Protein 6QZL (pdb70)

GO terms:
  GO:0042802 identical protein binding (F, IPI)
  GO:0005515 protein binding (F, IPI)
  GO:0003723 RNA binding (F, HDA)

Sequence (490 aa):
SRRSGYITIGYRGSYTIRRVARITVCGKTSLAKEVFGDTLNESRDPDRPPERYTSRYYLKFNFLEQAFDKLSESGFHMVACSSTGTCAFKIWTSYTEYVFCRESRRSGYITIGYRGSYRRVARITVCGKTSLAKEVFGDTLNESRDPDRPPERYTSRYYLKFNFLEQAFDKLSESGFHMVACSSTGTKIWTSYTEYVFCRERRSGYITIGYRGSYKFRRVARITVCGKTSLAKEVFGDTLNESRDPDRPPERYTSRYYLKFNFLEQAFDKLSESGFHMVACSSTGTCAIWTSYTEYVFCRESRRSGYITIGYRGSKFRRVARITVCGKTSLAKEVFGDTLNESRDPDRPPERYTSRYYLKFNFLEQAFDKLSESGFHMVACSSTGTTSYTEYVFCRESRRSGYITIGYRGSRRVARITVCGKTSLAKEVFGDTLNESRDPPERYTSRYYLKFNFLEQAFDKLSESGFHMVACSSTGTCATSYTEYVFCRE

InterPro domains:
  IPR000210 BTB/POZ domain [SM00225] (34-137)
  IPR003131 Potassium channel tetramerisation-type BTB domain [PF02214] (36-125)
  IPR011333 SKP1/BTB/POZ domain superfamily [G3DSA:3.30.710.10] (31-134)
  IPR011333 SKP1/BTB/POZ domain superfamily [SSF54695] (34-128)
  IPR049905 Potassium channel tetramerization domain-containing protein 12, H1 domain [cd22217] (206-325)
  IPR057093 KCTD8/12/16, H1 domain [PF23110] (208-324)

B-factor: mean 60.88, std 21.3, range [28.16, 143.9]

Organism: Homo sapiens (NCBI:txid9606)

Foldseek 3Di:
DVPWDKKKWKFKCKDDCHDGDWIWIWFQQLVVCVQQPVQKDCPVPPDDDRRDIDRGIIGNDTDPVVSVVSCVVVQKDFDDKDKDWACVVPMIMMMIMTMIIHD/DVPKWKKKWKAKVKPVPGDWIWIWFQQLVVCVQQPPQKDCPVPPDDDRRDIDRGITGNDGDPVVSVVSCVVVQKDFDDKDKDWDVMTMIMIMTMIIHD/DDKWKKKWKDKFAAVDTDFDWIWIWIQQLVVCVQQPVQKDCPVPPPDDRGDIDRGITGNDGDPVVSVVSCVVVQKDFDDKDKDWDPDSTIIMMMTMIIHD/DVPWDKKKWKFQFPVPTFTDKIWIWFQQLVVCVLQPPQKDCPQPPPDDRRDIDRGMIGNDGDPVVSVVSCVVVQWDFDDKDWDDVSIMIMTMIIHD/DPDKWKKKWKAKPLVPGPWIWIWTQPVVVCVQQPPQKDQPDDPDDRIDRRIIGNDRDVVVSVVSCVVVQKDWDDKDKDDDPCIMMIMTMIIHD

Solvent-accessible surface area: 20365 Å² total; per-residue (Å²): 115,208,128,27,0,4,0,2,0,2,12,69,10,78,27,100,120,75,83,36,87,125,0,44,0,6,0,42,0,35,6,0,70,73,9,4,39,135,42,8,35,55,73,47,25,83,139,23,89,81,119,36,30,1,23,126,0,29,7,135,21,77,58,2,0,48,0,0,7,54,0,24,137,26,32,1,87,13,48,9,17,12,19,29,34,59,78,54,137,81,48,4,60,7,76,10,3,3,0,0,5,32,112,96,249,46,26,1,1,0,2,0,1,7,137,4,48,69,66,58,28,73,89,0,6,0,4,0,57,0,39,9,0,67,97,4,0,41,126,33,8,32,48,75,34,13,79,138,60,64,87,72,136,24,0,10,105,0,32,7,130,24,70,68,0,1,36,0,0,6,59,0,26,130,29,32,1,94,13,54,10,18,11,20,14,28,64,162,83,31,58,6,17,5,4,0,0,0,8,31,89,180,173,32,1,1,0,2,0,2,8,85,1,40,80,79,63,16,28,108,29,81,0,3,0,4,0,28,0,34,7,0,73,93,12,4,43,120,27,8,31,50,63,120,12,75,137,59,66,87,98,131,22,0,19,103,0,27,6,134,27,61,61,0,0,40,0,0,9,47,0,15,138,20,12,0,85,14,51,8,16,13,19,39,44,54,79,122,116,30,57,2,32,7,8,3,0,0,4,3,117,100,120,53,23,1,3,0,2,0,1,20,132,6,122,45,90,29,69,21,84,122,0,36,0,4,0,54,0,36,6,0,67,96,10,2,40,121,30,7,28,61,81,42,11,70,145,94,65,69,121,18,22,1,24,134,2,43,7,132,26,81,61,0,1,51,0,0,9,48,0,16,137,28,31,0,77,13,48,9,16,10,20,12,28,63,61,14,20,3,6,0,0,0,3,34,106,107,74,159,28,1,3,0,2,0,2,12,54,9,135,82,74,20,81,46,0,38,0,3,0,52,12,72,8,0,83,93,6,4,41,120,36,11,38,71,87,55,194,170,105,60,157,10,14,27,169,11,76,5,123,27,70,78,1,1,46,0,1,6,59,0,30,128,20,18,2,84,12,47,10,16,14,19,9,27,45,73,148,90,23,28,8,8,0,0,0,2,1,121

Radius of gyration: 22.22 Å; Cα contacts (8 Å, |Δi|>4): 1277; chains: 5; bounding box: 64×68×49 Å

Structure (mmCIF, N/CA/C/O backbone):
data_6QZL
#
_entry.id   6QZL
#
_cell.length_a   88.320
_cell.length_b   91.360
_cell.length_c   152.260
_cell.angle_alpha   90.00
_cell.angle_beta   90.00
_cell.angle_gamma   90.00
#
_symmetry.space_group_name_H-M   'C 2 2 21'
#
loop_
_entity.id
_entity.type
_entity.pdbx_description
1 polymer 'BTB/POZ domain-containing protein KCTD12'
2 water water
#
loop_
_atom_site.group_PDB
_atom_site.id
_atom_site.type_symbol
_atom_site.label_atom_id
_atom_site.label_alt_id
_atom_site.label_comp_id
_atom_site.label_asym_id
_atom_site.label_entity_id
_atom_site.label_seq_id
_atom_site.pdbx_PDB_ins_code
_atom_site.Cartn_x
_atom_site.Cartn_y
_atom_site.Cartn_z
_atom_site.occupancy
_atom_site.B_iso_or_equiv
_atom_site.auth_seq_id
_atom_site.auth_comp_id
_atom_site.auth_asym_id
_atom_site.auth_atom_id
_atom_site.pdbx_PDB_model_num
ATOM 1 N N . SER A 1 5 ? 27.405 24.561 41.078 1.00 67.17 204 SER A N 1
ATOM 2 C CA . SER A 1 5 ? 27.515 25.923 41.581 1.00 69.29 204 SER A CA 1
ATOM 3 C C . SER A 1 5 ? 26.225 26.389 42.270 1.00 66.41 204 SER A C 1
ATOM 4 O O . SER A 1 5 ? 26.282 27.183 43.212 1.00 61.83 204 SER A O 1
ATOM 7 N N . ARG A 1 6 ? 25.065 25.901 41.812 1.00 60.28 205 ARG A N 1
ATOM 8 C CA . ARG A 1 6 ? 23.820 26.231 42.505 1.00 70.10 205 ARG A CA 1
ATOM 9 C C . ARG A 1 6 ? 23.787 25.631 43.906 1.00 78.74 205 ARG A C 1
ATOM 10 O O . ARG A 1 6 ? 23.163 26.198 44.811 1.00 76.82 205 ARG A O 1
ATOM 18 N N . ARG A 1 7 ? 24.445 24.491 44.104 1.00 62.71 206 ARG A N 1
ATOM 19 C CA . ARG A 1 7 ? 24.540 23.895 45.429 1.00 54.67 206 ARG A CA 1
ATOM 20 C C . ARG A 1 7 ? 26.006 23.827 45.843 1.00 49.78 206 ARG A C 1
ATOM 21 O O . ARG A 1 7 ? 26.504 22.786 46.282 1.00 48.71 206 ARG A O 1
ATOM 29 N N . SER A 1 8 ? 26.714 24.934 45.655 1.00 46.41 207 SER A N 1
ATOM 30 C CA . SER A 1 8 ? 28.071 25.081 46.144 1.00 45.66 207 SER A CA 1
ATOM 31 C C . SER A 1 8 ? 28.074 25.370 47.645 1.00 43.26 207 SER A C 1
ATOM 32 O O . SER A 1 8 ? 27.077 25.813 48.220 1.00 48.58 207 SER A O 1
ATOM 35 N N . GLY A 1 9 ? 29.215 25.129 48.276 1.00 43.23 208 GLY A N 1
ATOM 36 C CA . GLY A 1 9 ? 29.399 25.509 49.662 1.00 40.73 208 GLY A CA 1
ATOM 37 C C . GLY A 1 9 ? 30.425 24.633 50.358 1.00 39.21 208 GLY A C 1
ATOM 38 O O . GLY A 1 9 ? 31.042 23.756 49.751 1.00 40.79 208 GLY A O 1
ATOM 39 N N . TYR A 1 10 ? 30.541 24.857 51.671 1.00 41.31 209 TYR A N 1
ATOM 40 C CA . TYR A 1 10 ? 31.579 24.273 52.519 1.00 40.70 209 TYR A CA 1
ATOM 41 C C . TYR A 1 10 ? 31.024 23.260 53.517 1.00 41.53 209 TYR A C 1
ATOM 42 O O . TYR A 1 10 ? 29.968 23.471 54.121 1.00 42.46 209 TYR A O 1
ATOM 51 N N . ILE A 1 11 ? 31.758 22.165 53.688 1.00 40.57 210 ILE A N 1
ATOM 52 C CA . ILE A 1 11 ? 31.531 21.199 54.750 1.00 45.80 210 ILE A CA 1
ATOM 53 C C . ILE A 1 11 ? 32.862 20.977 55.451 1.00 40.49 210 ILE A C 1
ATOM 54 O O . ILE A 1 11 ? 33.885 20.749 54.796 1.00 42.83 210 ILE A O 1
ATOM 59 N N . THR A 1 12 ? 32.846 21.052 56.772 1.00 41.76 211 THR A N 1
ATOM 60 C CA . THR A 1 12 ? 34.024 20.841 57.597 1.00 41.88 211 THR A CA 1
ATOM 61 C C . THR A 1 12 ? 33.851 19.582 58.426 1.00 41.64 211 THR A C 1
ATOM 62 O O . THR A 1 12 ? 32.846 19.429 59.129 1.00 48.50 211 THR A O 1
ATOM 66 N N . ILE A 1 13 ? 34.850 18.713 58.361 1.00 38.63 212 ILE A N 1
ATOM 67 C CA . ILE A 1 13 ? 34.881 17.448 59.080 1.00 42.85 212 ILE A CA 1
ATOM 68 C C . ILE A 1 13 ? 35.833 17.603 60.257 1.00 57.39 212 ILE A C 1
ATOM 69 O O . ILE A 1 13 ? 36.975 18.050 60.082 1.00 45.18 212 ILE A O 1
ATOM 74 N N . GLY A 1 14 ? 35.368 17.243 61.453 1.00 49.57 213 GLY A N 1
ATOM 75 C CA . GLY A 1 14 ? 36.158 17.377 62.664 1.00 51.39 213 GLY A CA 1
ATOM 76 C C . GLY A 1 14 ? 36.408 16.033 63.319 1.00 59.65 213 GLY A C 1
ATOM 77 O O . GLY A 1 14 ? 35.615 15.096 63.180 1.00 56.23 213 GLY A O 1
ATOM 78 N N . TYR A 1 15 ? 37.503 15.957 64.071 1.00 52.75 214 TYR A N 1
ATOM 79 C CA . TYR A 1 15 ? 37.982 14.680 64.594 1.00 58.80 214 TYR A CA 1
ATOM 80 C C . TYR A 1 15 ? 38.816 14.939 65.838 1.00 65.45 214 TYR A C 1
ATOM 81 O O . TYR A 1 15 ? 39.824 15.649 65.761 1.00 55.38 214 TYR A O 1
ATOM 90 N N . ARG A 1 16 ? 38.418 14.356 66.970 1.00 73.12 215 ARG A N 1
ATOM 91 C CA . ARG A 1 16 ? 39.145 14.498 68.230 1.00 70.09 215 ARG A CA 1
ATOM 92 C C . ARG A 1 16 ? 39.992 13.255 68.464 1.00 70.82 215 ARG A C 1
ATOM 93 O O . ARG A 1 16 ? 39.456 12.148 68.576 1.00 91.07 215 ARG A O 1
ATOM 95 N N . GLY A 1 17 ? 41.314 13.441 68.545 1.00 73.74 216 GLY A N 1
ATOM 96 C CA . GLY A 1 17 ? 42.245 12.344 68.680 1.00 75.94 216 GLY A CA 1
ATOM 97 C C . GLY A 1 17 ? 43.145 12.509 69.897 1.00 79.04 216 GLY A C 1
ATOM 98 O O . GLY A 1 17 ? 43.197 13.571 70.529 1.00 74.83 216 GLY A O 1
ATOM 99 N N . SER A 1 18 ? 43.863 11.433 70.216 1.00 84.56 217 SER A N 1
ATOM 100 C CA . SER A 1 18 ? 44.700 11.404 71.408 1.00 94.01 217 SER A CA 1
ATOM 101 C C . SER A 1 18 ? 45.912 10.521 71.158 1.00 87.20 217 SER A C 1
ATOM 102 O O . SER A 1 18 ? 45.806 9.478 70.508 1.00 84.89 217 SER A O 1
ATOM 105 N N . TYR A 1 19 ? 47.059 10.948 71.683 1.00 96.87 218 TYR A N 1
ATOM 106 C CA . TYR A 1 19 ? 48.325 10.254 71.491 1.00 104.63 218 TYR A CA 1
ATOM 107 C C . TYR A 1 19 ? 49.057 10.169 72.821 1.00 103.75 218 TYR A C 1
ATOM 108 O O . TYR A 1 19 ? 48.987 11.085 73.644 1.00 105.59 218 TYR A O 1
ATOM 117 N N . THR A 1 20 ? 49.774 9.065 73.017 1.00 117.75 219 THR A N 1
ATOM 118 C CA . THR A 1 20 ? 50.462 8.784 74.270 1.00 121.31 219 THR A CA 1
ATOM 119 C C . THR A 1 20 ? 51.958 8.654 74.024 1.00 114.43 219 THR A C 1
ATOM 120 O O . THR A 1 20 ? 52.385 7.939 73.111 1.00 114.36 219 THR A O 1
ATOM 124 N N . ILE A 1 21 ? 52.748 9.345 74.840 1.00 115.12 220 ILE A N 1
ATOM 125 C CA . ILE A 1 21 ? 54.198 9.250 74.762 1.00 113.89 220 ILE A CA 1
ATOM 126 C C . ILE A 1 21 ? 54.646 7.913 75.337 1.00 101.83 220 ILE A C 1
ATOM 127 O O . ILE A 1 21 ? 53.956 7.327 76.172 1.00 93.60 220 ILE A O 1
ATOM 132 N N . ARG A 1 32 ? 45.919 5.378 65.153 1.00 86.30 231 ARG A N 1
ATOM 133 C CA . ARG A 1 32 ? 44.775 6.280 65.231 1.00 80.89 231 ARG A CA 1
ATOM 134 C C . ARG A 1 32 ? 43.558 5.573 65.813 1.00 90.93 231 ARG A C 1
ATOM 135 O O . ARG A 1 32 ? 43.347 4.381 65.578 1.00 98.20 231 ARG A O 1
ATOM 143 N N . ARG A 1 33 ? 42.761 6.313 66.580 1.00 91.22 232 ARG A N 1
ATOM 144 C CA . ARG A 1 33 ? 41.516 5.807 67.137 1.00 94.09 232 ARG A CA 1
ATOM 145 C C . ARG A 1 33 ? 40.459 6.893 67.026 1.00 103.74 232 ARG A C 1
ATOM 146 O O . ARG A 1 33 ? 40.729 8.061 67.317 1.00 109.85 232 ARG A O 1
ATOM 148 N N . VAL A 1 34 ? 39.260 6.507 66.601 1.00 113.86 233 VAL A N 1
ATOM 149 C CA . VAL A 1 34 ? 38.189 7.451 66.308 1.00 108.06 233 VAL A CA 1
ATOM 150 C C . VAL A 1 34 ? 37.028 7.196 67.252 1.00 107.18 233 VAL A C 1
ATOM 151 O O . VAL A 1 34 ? 36.584 6.052 67.405 1.00 115.48 233 VAL A O 1
ATOM 153 N N . ALA A 1 35 ? 36.529 8.265 67.866 1.00 92.69 234 ALA A N 1
ATOM 154 C CA . ALA A 1 35 ? 35.300 8.196 68.640 1.00 100.63 234 ALA A CA 1
ATOM 155 C C . ALA A 1 35 ? 34.119 8.858 67.952 1.00 91.69 234 ALA A C 1
ATOM 156 O O . ALA A 1 35 ? 32.994 8.371 68.092 1.00 90.87 234 ALA A O 1
ATOM 158 N N . ARG A 1 36 ? 34.342 9.941 67.204 1.00 70.38 235 ARG A N 1
ATOM 159 C CA . ARG A 1 36 ? 33.232 10.682 66.616 1.00 68.44 235 ARG A CA 1
ATOM 160 C C . ARG A 1 36 ? 33.741 11.632 65.536 1.00 67.39 235 ARG A C 1
ATOM 161 O O . ARG A 1 36 ? 34.622 12.458 65.79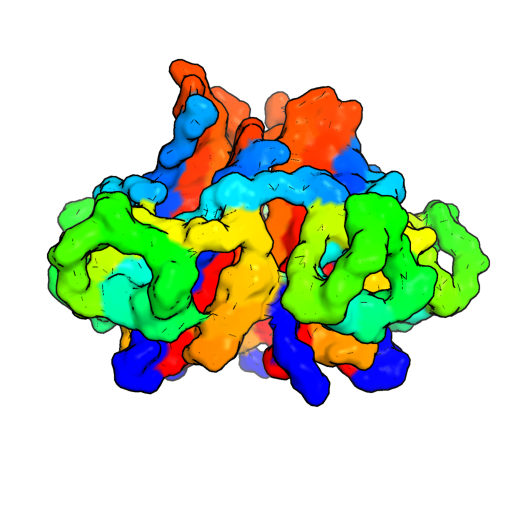6 1.00 62.20 235 ARG A O 1
ATOM 169 N N . ILE A 1 37 ? 33.168 11.522 64.338 1.00 55.93 236 ILE A N 1
ATOM 170 C CA . ILE A 1 37 ? 33.443 12.430 63.226 1.00 47.99 236 ILE A CA 1
ATOM 171 C C . ILE A 1 37 ? 32.325 13.464 63.179 1.00 50.95 236 ILE A C 1
ATOM 172 O O . ILE A 1 37 ? 31.160 13.114 62.957 1.00 52.09 236 ILE A O 1
ATOM 177 N N . THR A 1 38 ? 32.659 14.736 63.383 1.00 47.63 237 THR A N 1
ATOM 178 C CA . THR A 1 38 ? 31.645 15.779 63.379 1.00 44.55 237 THR A CA 1
ATOM 179 C C . THR A 1 38 ? 31.544 16.430 62.003 1.00 48.16 237 THR A C 1
ATOM 180 O O . THR A 1 38 ? 32.509 16.463 61.232 1.00 49.81 237 THR A O 1
ATOM 184 N N . VAL A 1 39 ? 30.361 16.961 61.708 1.00 46.90 238 VAL A N 1
ATOM 185 C CA . VAL A 1 39 ? 30.061 17.569 60.417 1.00 50.10 238 VAL A CA 1
ATOM 186 C C . VAL A 1 39 ? 29.479 18.952 60.657 1.00 50.97 238 VAL A C 1
ATOM 187 O O . VAL A 1 39 ? 28.473 19.091 61.364 1.00 57.64 238 VAL A O 1
ATOM 191 N N . CYS A 1 40 ? 30.089 19.969 60.053 1.00 45.49 239 CYS A N 1
ATOM 192 C CA . CYS A 1 40 ? 29.605 21.340 60.155 1.00 47.89 239 CYS A CA 1
ATOM 193 C C . CYS A 1 40 ? 29.383 21.915 58.766 1.00 51.46 239 CYS A C 1
ATOM 194 O O . CYS A 1 40 ? 30.213 21.734 57.867 1.00 46.83 239 CYS A O 1
ATOM 197 N N . GLY A 1 41 ? 28.280 22.625 58.608 1.00 41.91 240 GLY A N 1
ATOM 198 C CA . GLY A 1 41 ? 27.954 23.269 57.352 1.00 45.05 240 GLY A CA 1
ATOM 199 C C . GLY A 1 41 ? 26.453 23.417 57.209 1.00 46.60 240 GLY A C 1
ATOM 200 O O . GLY A 1 41 ? 25.693 23.150 58.135 1.00 51.74 240 GLY A O 1
ATOM 201 N N . LYS A 1 42 ? 26.039 23.845 56.022 1.00 41.21 241 LYS A N 1
ATOM 202 C CA . LYS A 1 42 ? 24.615 23.970 55.752 1.00 56.87 241 LYS A CA 1
ATOM 203 C C . LYS A 1 42 ? 23.975 22.585 55.795 1.00 53.50 241 LYS A C 1
ATOM 204 O O . LYS A 1 42 ? 24.503 21.624 55.224 1.00 38.78 241 LYS A O 1
ATOM 210 N N . THR A 1 43 ? 22.845 22.480 56.500 1.00 44.85 242 THR A N 1
ATOM 211 C CA . THR A 1 43 ? 22.263 21.165 56.767 1.00 44.76 242 THR A CA 1
ATOM 212 C C . THR A 1 43 ? 21.849 20.451 55.483 1.00 42.27 242 THR A C 1
ATOM 213 O O . THR A 1 43 ? 22.047 19.238 55.354 1.00 45.56 242 THR A O 1
ATOM 217 N N . SER A 1 44 ? 21.283 21.180 54.517 1.00 49.18 243 SER A N 1
ATOM 218 C CA . SER A 1 44 ? 20.889 20.532 53.266 1.00 52.98 243 SER A CA 1
ATOM 219 C C . SER A 1 44 ? 22.088 19.926 52.541 1.00 55.30 243 SER A C 1
ATOM 220 O O . SER A 1 44 ? 21.968 18.869 51.907 1.00 42.00 243 SER A O 1
ATOM 223 N N . LEU A 1 45 ? 23.252 20.586 52.609 1.00 47.97 244 LEU A N 1
ATOM 224 C CA . LEU A 1 45 ? 24.433 20.048 51.942 1.00 42.23 244 LEU A CA 1
ATOM 225 C C . LEU A 1 45 ? 24.947 18.805 52.649 1.00 34.48 244 LEU A C 1
ATOM 226 O O . LEU A 1 45 ? 25.321 17.825 51.999 1.00 44.48 244 LEU A O 1
ATOM 231 N N . ALA A 1 46 ? 25.018 18.848 53.981 1.00 40.27 245 ALA A N 1
ATOM 232 C CA . ALA A 1 46 ? 25.486 17.691 54.727 1.00 42.09 245 ALA A CA 1
ATOM 233 C C . ALA A 1 46 ? 24.571 16.496 54.493 1.00 46.91 245 ALA A C 1
ATOM 234 O O . ALA A 1 46 ? 25.042 15.362 54.349 1.00 42.93 245 ALA A O 1
ATOM 236 N N . LYS A 1 47 ? 23.261 16.741 54.414 1.00 48.35 246 LYS A N 1
ATOM 237 C CA . LYS A 1 47 ? 22.319 15.657 54.144 1.00 51.13 246 LYS A CA 1
ATOM 238 C C . LYS A 1 47 ? 22.515 15.092 52.743 1.00 40.30 246 LYS A C 1
ATOM 239 O O . LYS A 1 47 ? 22.508 13.871 52.559 1.00 45.75 246 LYS A O 1
ATOM 245 N N . GLU A 1 48 ? 22.699 15.959 51.742 1.00 46.22 247 GLU A N 1
ATOM 246 C CA . GLU A 1 48 ? 22.965 15.464 50.393 1.00 47.99 247 GLU A CA 1
ATOM 247 C C . GLU A 1 48 ? 24.190 14.568 50.376 1.00 49.23 247 GLU A C 1
ATOM 248 O O . GLU A 1 48 ? 24.175 13.497 49.768 1.00 45.82 247 GLU A O 1
ATOM 254 N N . VAL A 1 49 ? 25.260 14.977 51.053 1.00 47.04 248 VAL A N 1
ATOM 255 C CA . VAL A 1 49 ? 26.511 14.232 50.974 1.00 37.37 248 VAL A CA 1
ATOM 256 C C . VAL A 1 49 ? 26.407 12.905 51.716 1.00 38.19 248 VAL A C 1
ATOM 257 O O . VAL A 1 49 ? 26.795 11.856 51.195 1.00 42.98 248 VAL A O 1
ATOM 261 N N . PHE A 1 50 ? 25.927 12.942 52.959 1.00 39.92 249 PHE A N 1
ATOM 262 C CA . PHE A 1 50 ? 26.020 11.798 53.854 1.00 45.23 249 PHE A CA 1
ATOM 263 C C . PHE A 1 50 ? 24.715 11.017 54.020 1.00 46.27 249 PHE A C 1
ATOM 264 O O . PHE A 1 50 ? 24.764 9.884 54.510 1.00 49.00 249 PHE A O 1
ATOM 272 N N . GLY A 1 51 ? 23.566 11.595 53.659 1.00 49.96 250 GLY A N 1
ATOM 273 C CA . GLY A 1 51 ? 22.301 10.859 53.689 1.00 44.36 250 GLY A CA 1
ATOM 274 C C . GLY A 1 51 ? 21.983 10.302 55.066 1.00 50.75 250 GLY A C 1
ATOM 275 O O . GLY A 1 51 ? 22.042 11.005 56.076 1.00 46.32 250 GLY A O 1
ATOM 276 N N . ASP A 1 52 ? 21.654 9.010 55.114 1.00 44.63 251 ASP A N 1
ATOM 277 C CA . ASP A 1 52 ? 21.292 8.341 56.359 1.00 44.70 251 ASP A CA 1
ATOM 278 C C . ASP A 1 52 ? 22.489 7.962 57.224 1.00 46.86 251 ASP A C 1
ATOM 279 O O . ASP A 1 52 ? 22.285 7.488 58.348 1.00 46.38 251 ASP A O 1
ATOM 284 N N . THR A 1 53 ? 23.730 8.150 56.756 1.00 50.03 252 THR A N 1
ATOM 285 C CA . THR A 1 53 ? 24.835 8.028 57.705 1.00 44.37 252 THR A CA 1
ATOM 286 C C . THR A 1 53 ? 24.934 9.236 58.625 1.00 38.78 252 THR A C 1
ATOM 287 O O . THR A 1 53 ? 25.662 9.184 59.617 1.00 48.08 252 THR A O 1
ATOM 291 N N . LEU A 1 54 ? 24.209 10.303 58.329 1.00 41.47 253 LEU A N 1
ATOM 292 C CA . LEU A 1 54 ? 24.222 11.479 59.181 1.00 50.83 253 LEU A CA 1
ATOM 293 C C . LEU A 1 54 ? 23.436 11.191 60.452 1.00 60.34 253 LEU A C 1
ATOM 294 O O . LEU A 1 54 ? 22.317 10.679 60.396 1.00 57.86 253 LEU A O 1
ATOM 299 N N . ASN A 1 55 ? 24.027 11.498 61.597 1.00 59.44 254 ASN A N 1
ATOM 300 C CA . ASN A 1 55 ? 23.352 11.401 62.886 1.00 58.67 254 ASN A CA 1
ATOM 301 C C . ASN A 1 55 ? 23.030 12.819 63.329 1.00 68.72 254 ASN A C 1
ATOM 302 O O . ASN A 1 55 ? 23.934 13.578 63.694 1.00 61.43 254 ASN A O 1
ATOM 307 N N . GLU A 1 56 ? 21.748 13.178 63.273 1.00 70.50 255 GLU A N 1
ATOM 308 C CA . GLU A 1 56 ? 21.285 14.516 63.608 1.00 70.76 255 GLU A CA 1
ATOM 309 C C . GLU A 1 56 ? 20.760 14.609 65.037 1.00 83.61 255 GLU A C 1
ATOM 310 O O . GLU A 1 56 ? 20.038 15.559 65.360 1.00 84.85 255 GLU A O 1
ATOM 316 N N . SER A 1 57 ? 21.117 13.654 65.901 1.00 69.84 256 SER A N 1
ATOM 317 C CA . SER A 1 57 ? 20.502 13.592 67.226 1.00 87.12 256 SER A CA 1
ATOM 318 C C . SER A 1 57 ? 20.924 14.769 68.098 1.00 92.45 256 SER A C 1
ATOM 319 O O . SER A 1 57 ? 20.106 15.314 68.848 1.00 85.93 256 SER A O 1
ATOM 322 N N . ARG A 1 58 ? 22.194 15.177 68.019 1.00 86.10 257 ARG A N 1
ATOM 323 C CA . ARG A 1 58 ? 22.635 16.330 68.795 1.00 79.32 257 ARG A CA 1
ATOM 324 C C . ARG A 1 58 ? 22.053 17.644 68.281 1.00 78.50 257 ARG A C 1
ATOM 325 O O . ARG A 1 58 ? 22.184 18.662 68.966 1.00 83.83 257 ARG A O 1
ATOM 327 N N . ASP A 1 59 ? 21.407 17.648 67.108 1.00 81.80 258 ASP A N 1
ATOM 328 C CA . ASP A 1 59 ? 20.813 18.850 66.528 1.00 87.70 258 ASP A CA 1
ATOM 329 C C . ASP A 1 59 ? 19.677 18.458 65.587 1.00 92.09 258 ASP A C 1
ATOM 330 O O . ASP A 1 59 ? 19.876 18.389 64.367 1.00 94.68 258 ASP A O 1
ATOM 335 N N . PRO A 1 60 ? 18.483 18.183 66.107 1.00 94.37 259 PRO A N 1
ATOM 336 C CA . PRO A 1 60 ? 17.418 17.615 65.276 1.00 97.85 259 PRO A CA 1
ATOM 337 C C . PRO A 1 60 ? 16.501 18.651 64.644 1.00 92.64 259 PRO A C 1
ATOM 338 O O . PRO A 1 60 ? 16.313 19.760 65.148 1.00 91.53 259 PRO A O 1
ATOM 342 N N . ASP A 1 61 ? 15.930 18.254 63.502 1.00 80.24 260 ASP A N 1
ATOM 343 C CA . ASP A 1 61 ? 14.810 18.956 62.869 1.00 95.76 260 ASP A CA 1
ATOM 344 C C . ASP A 1 61 ? 15.170 20.396 62.500 1.00 96.15 260 ASP A C 1
ATOM 345 O O . ASP A 1 61 ? 14.473 21.349 62.855 1.00 97.83 260 ASP A O 1
ATOM 350 N N . ARG A 1 62 ? 16.270 20.550 61.763 1.00 98.87 261 ARG A N 1
ATOM 351 C CA . ARG A 1 62 ? 16.613 21.889 61.310 1.00 88.15 261 ARG A CA 1
ATOM 352 C C . ARG A 1 62 ? 16.117 22.114 59.886 1.00 78.37 261 ARG A C 1
ATOM 353 O O . ARG A 1 62 ? 16.023 21.170 59.097 1.00 81.51 261 ARG A O 1
ATOM 355 N N . PRO A 1 63 ? 15.770 23.349 59.535 1.00 83.34 262 PRO A N 1
ATOM 356 C CA . PRO A 1 63 ? 15.382 23.649 58.152 1.00 85.36 262 PRO A CA 1
ATOM 357 C C . PRO A 1 63 ? 16.570 23.500 57.220 1.00 82.17 262 PRO A C 1
ATOM 358 O O . PRO A 1 63 ? 17.724 23.638 57.653 1.00 82.26 262 PRO A O 1
ATOM 362 N N . PRO A 1 64 ? 16.331 23.228 55.932 1.00 88.54 263 PRO A N 1
ATOM 363 C CA . PRO A 1 64 ? 17.460 22.901 55.038 1.00 79.08 263 PRO A CA 1
ATOM 364 C C . PRO A 1 64 ? 18.466 24.029 54.870 1.00 77.39 263 PRO A C 1
ATOM 365 O O . PRO A 1 64 ? 19.668 23.760 54.731 1.00 69.45 263 PRO A O 1
ATOM 369 N N . GLU A 1 65 ? 18.019 25.285 54.871 1.00 75.72 264 GLU A N 1
ATOM 370 C CA . GLU A 1 65 ? 18.914 26.412 54.630 1.00 80.75 264 GLU A CA 1
ATOM 371 C C . GLU A 1 65 ? 19.547 26.952 55.908 1.00 72.20 264 GLU A C 1
ATOM 372 O O . GLU A 1 65 ? 20.199 28.003 55.875 1.00 73.33 264 GLU A O 1
ATOM 378 N N . ARG A 1 66 ? 19.377 26.257 57.022 1.00 72.66 265 ARG A N 1
ATOM 379 C CA . ARG A 1 66 ? 20.082 26.576 58.247 1.00 61.83 265 ARG A CA 1
ATOM 380 C C . ARG A 1 66 ? 21.415 25.835 58.277 1.00 55.53 265 ARG A C 1
ATOM 381 O O . ARG A 1 66 ? 21.627 24.863 57.550 1.00 58.40 265 ARG A O 1
ATOM 383 N N . TYR A 1 67 ? 22.311 26.303 59.139 1.00 53.20 266 TYR A N 1
ATOM 384 C CA . TYR A 1 67 ? 23.623 25.705 59.332 1.00 54.40 266 TYR A CA 1
ATOM 385 C C . TYR A 1 67 ? 23.667 24.942 60.645 1.00 54.57 266 TYR A C 1
ATOM 386 O O . TYR A 1 67 ? 22.907 25.217 61.575 1.00 54.96 266 TYR A O 1
ATOM 395 N N . THR A 1 68 ? 24.582 23.983 60.723 1.00 57.98 267 THR A N 1
ATOM 396 C CA . THR A 1 68 ? 24.794 23.236 61.950 1.00 49.30 267 THR A CA 1
ATOM 397 C C . THR A 1 68 ? 26.286 23.079 62.202 1.00 53.08 267 THR A C 1
ATOM 398 O O . THR A 1 68 ? 27.098 23.066 61.275 1.00 48.89 267 THR A O 1
ATOM 402 N N . SER A 1 69 ? 26.639 22.950 63.474 1.00 54.26 268 SER A N 1
ATOM 403 C CA . SER A 1 69 ? 27.984 22.549 63.865 1.00 59.93 268 SER A CA 1
ATOM 404 C C . SER A 1 69 ? 27.962 21.303 64.732 1.00 55.81 268 SER A C 1
ATOM 405 O O . SER A 1 69 ? 28.950 21.011 65.407 1.00 52.79 268 SER A O 1
ATOM 408 N N . ARG A 1 70 ? 26.853 20.557 64.734 1.00 59.47 269 ARG A N 1
ATOM 409 C CA . ARG A 1 70 ? 26.695 19.474 65.697 1.00 54.68 269 ARG A CA 1
ATOM 410 C C . ARG A 1 70 ? 26.169 18.177 65.088 1.00 69.43 269 ARG A C 1
ATOM 411 O O . ARG A 1 70 ? 25.771 17.275 65.836 1.00 63.03 269 ARG A O 1
ATOM 419 N N . TYR A 1 71 ? 26.158 18.052 63.763 1.00 54.78 270 TYR A N 1
ATOM 420 C CA . TYR A 1 71 ? 25.950 16.748 63.159 1.00 53.31 270 TYR A CA 1
ATOM 421 C C . TYR A 1 71 ? 27.182 15.876 63.363 1.00 54.74 270 TYR A C 1
ATOM 422 O O . TYR A 1 71 ? 28.297 16.369 63.560 1.00 54.33 270 TYR A O 1
ATOM 431 N N . TYR A 1 72 ? 26.974 14.561 63.299 1.00 50.40 271 TYR A N 1
ATOM 432 C CA . TYR A 1 72 ? 28.083 13.623 63.310 1.00 50.63 271 TYR A CA 1
ATOM 433 C C . TYR A 1 72 ? 27.666 12.365 62.551 1.00 52.23 271 TYR A C 1
ATOM 434 O O . TYR A 1 72 ? 26.499 12.188 62.188 1.00 53.91 271 TYR A O 1
ATOM 443 N N . LEU A 1 73 ? 28.640 11.501 62.288 1.00 43.25 272 LEU A N 1
ATOM 444 C CA . LEU A 1 73 ? 28.485 10.412 61.334 1.00 52.86 272 LEU A CA 1
ATOM 445 C C . LEU A 1 73 ? 28.366 9.065 62.043 1.00 61.38 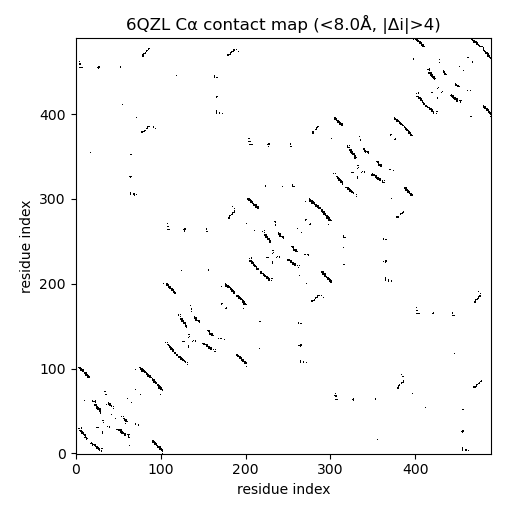272 LEU A C 1
ATOM 446 O O . LEU A 1 73 ? 28.960 8.848 63.102 1.00 60.39 272 LEU A O 1
ATOM 451 N N . LYS A 1 74 ? 27.600 8.153 61.437 1.00 59.54 273 LYS A N 1
ATOM 452 C CA . LYS A 1 74 ? 27.374 6.834 62.021 1.00 63.91 273 LYS A CA 1
ATOM 453 C C . LYS A 1 74 ? 28.493 5.841 61.730 1.00 71.71 273 LYS A C 1
ATOM 454 O O . LYS A 1 74 ? 28.331 4.654 62.033 1.00 77.64 273 LYS A O 1
ATOM 460 N N . PHE A 1 75 ? 29.603 6.273 61.139 1.00 62.72 274 PHE A N 1
ATOM 461 C CA . PHE A 1 75 ? 30.777 5.425 60.986 1.00 65.48 274 PHE A CA 1
ATOM 462 C C . PHE A 1 75 ? 31.984 6.125 61.598 1.00 56.31 274 PHE A C 1
ATOM 463 O O . PHE A 1 75 ? 31.937 7.307 61.944 1.00 63.07 274 PHE A O 1
ATOM 471 N N . ASN A 1 76 ? 33.078 5.384 61.753 1.00 55.57 275 ASN A N 1
ATOM 472 C CA . ASN A 1 76 ? 34.204 5.886 62.530 1.00 70.79 275 ASN A CA 1
ATOM 473 C C . ASN A 1 76 ? 35.516 5.933 61.756 1.00 70.24 275 ASN A C 1
ATOM 474 O O . ASN A 1 76 ? 36.562 6.182 62.360 1.00 73.53 275 ASN A O 1
ATOM 479 N N . PHE A 1 77 ? 35.505 5.721 60.446 1.00 59.63 276 PHE A N 1
ATOM 480 C CA . PHE A 1 77 ? 36.719 5.839 59.647 1.00 52.22 276 PHE A CA 1
ATOM 481 C C . PHE A 1 77 ? 36.735 7.198 58.958 1.00 50.31 276 PHE A C 1
ATOM 482 O O . PHE A 1 77 ? 35.827 7.530 58.192 1.00 48.67 276 PHE A O 1
ATOM 490 N N . LEU A 1 78 ? 37.767 7.983 59.243 1.00 48.15 277 LEU A N 1
ATOM 491 C CA . LEU A 1 78 ? 37.867 9.321 58.675 1.00 52.97 277 LEU A CA 1
ATOM 492 C C . LEU A 1 78 ? 37.840 9.278 57.148 1.00 36.97 277 LEU A C 1
ATOM 493 O O . LEU A 1 78 ? 37.072 10.009 56.509 1.00 46.05 277 LEU A O 1
ATOM 498 N N . GLU A 1 79 ? 38.681 8.430 56.543 1.00 40.06 278 GLU A N 1
ATOM 499 C CA . GLU A 1 79 ? 38.731 8.359 55.086 1.00 38.71 278 GLU A CA 1
ATOM 500 C C . GLU A 1 79 ? 37.391 7.936 54.495 1.00 47.82 278 GLU A C 1
ATOM 501 O O . GLU A 1 79 ? 37.121 8.221 53.325 1.00 39.81 278 GLU A O 1
ATOM 507 N N . GLN A 1 80 ? 36.545 7.266 55.280 1.00 51.44 279 GLN A N 1
ATOM 508 C CA . GLN A 1 80 ? 35.217 6.918 54.797 1.00 47.14 279 GLN A CA 1
ATOM 509 C C . GLN A 1 80 ? 34.373 8.164 54.599 1.00 41.23 279 GLN A C 1
ATOM 510 O O . GLN A 1 80 ? 33.601 8.251 53.636 1.00 44.90 279 GLN A O 1
ATOM 516 N N . ALA A 1 81 ? 34.504 9.138 55.508 1.00 40.80 280 ALA A N 1
ATOM 517 C CA . ALA A 1 81 ? 33.844 10.425 55.323 1.00 45.00 280 ALA A CA 1
ATOM 518 C C . ALA A 1 81 ? 34.395 11.157 54.105 1.00 40.17 280 ALA A C 1
ATOM 519 O O . ALA A 1 81 ? 33.625 11.688 53.294 1.00 37.80 280 ALA A O 1
ATOM 521 N N . PHE A 1 82 ? 35.727 11.201 53.965 1.00 41.33 281 PHE A N 1
ATOM 522 C CA . PHE A 1 82 ? 36.339 11.900 52.833 1.00 41.27 281 PHE A CA 1
ATOM 523 C C . PHE A 1 82 ? 35.872 11.315 51.497 1.00 36.83 281 PHE A C 1
ATOM 524 O O . PHE A 1 82 ? 35.589 12.057 50.548 1.00 36.53 281 PHE A O 1
ATOM 532 N N . ASP A 1 83 ? 35.818 9.981 51.398 1.00 42.49 282 ASP A N 1
ATOM 533 C CA . ASP A 1 83 ? 35.389 9.328 50.161 1.00 41.23 282 ASP A CA 1
ATOM 534 C C . ASP A 1 83 ? 33.956 9.713 49.791 1.00 36.44 282 ASP A C 1
ATOM 535 O O . ASP A 1 83 ? 33.661 9.972 48.618 1.00 40.77 282 ASP A O 1
ATOM 540 N N . LYS A 1 84 ? 33.058 9.776 50.776 1.00 38.98 283 LYS A N 1
ATOM 541 C CA . LYS A 1 84 ? 31.695 10.221 50.483 1.00 43.38 283 LYS A CA 1
ATOM 542 C C . LYS A 1 84 ? 31.673 11.667 49.991 1.00 45.57 283 LYS A C 1
ATOM 543 O O . LYS A 1 84 ? 30.992 11.981 49.008 1.00 41.31 283 LYS A O 1
ATOM 549 N N . LEU A 1 85 ? 32.410 12.566 50.657 1.00 38.70 284 LEU A N 1
ATOM 550 C CA . LEU A 1 85 ? 32.504 13.940 50.159 1.00 38.47 284 LEU A CA 1
ATOM 551 C C . LEU A 1 85 ? 33.002 13.984 48.715 1.00 33.69 284 LEU A C 1
ATOM 552 O O . LEU A 1 85 ? 32.468 14.734 47.886 1.00 39.66 284 LEU A O 1
ATOM 557 N N . SER A 1 86 ? 33.990 13.159 48.383 1.00 36.10 285 SER A N 1
ATOM 558 C CA . SER A 1 86 ? 34.493 13.107 47.013 1.00 41.22 285 SER A CA 1
ATOM 559 C C . SER A 1 86 ? 33.416 12.644 46.033 1.00 45.76 285 SER A C 1
ATOM 560 O O . SER A 1 86 ? 33.336 13.139 44.903 1.00 37.00 285 SER A O 1
ATOM 563 N N . GLU A 1 87 ? 32.595 11.673 46.432 1.00 41.75 286 GLU A N 1
ATOM 564 C CA . GLU A 1 87 ? 31.558 11.189 45.525 1.00 44.05 286 GLU A CA 1
ATOM 565 C C . GLU A 1 87 ? 30.527 12.276 45.223 1.00 46.29 286 GLU A C 1
ATOM 566 O O . GLU A 1 87 ? 29.890 12.243 44.168 1.00 50.74 286 GLU A O 1
ATOM 572 N N . SER A 1 88 ? 30.361 13.253 46.122 1.00 39.81 287 SER A N 1
ATOM 573 C CA . SER A 1 88 ? 29.475 14.391 45.904 1.00 39.52 287 SER A CA 1
ATOM 574 C C . SER A 1 88 ? 30.178 15.612 45.304 1.00 35.54 287 SER A C 1
ATOM 575 O O . SER A 1 88 ? 29.575 16.688 45.243 1.00 37.74 287 SER A O 1
ATOM 578 N N . GLY A 1 89 ? 31.430 15.481 44.874 1.00 38.25 288 GLY A N 1
ATOM 579 C CA . GLY A 1 89 ? 32.120 16.593 44.242 1.00 40.00 288 GLY A CA 1
ATOM 580 C C . GLY A 1 89 ? 32.679 17.642 45.187 1.00 38.52 288 GLY A C 1
ATOM 581 O O . GLY A 1 89 ? 32.948 18.767 44.751 1.00 39.74 288 GLY A O 1
ATOM 582 N N . PHE A 1 90 ? 32.830 17.329 46.471 1.00 41.59 289 PHE A N 1
ATOM 583 C CA . PHE A 1 90 ? 33.523 18.210 47.410 1.00 42.34 289 PHE A CA 1
ATOM 584 C C . PHE A 1 90 ? 35.001 17.832 47.443 1.00 42.65 289 PHE A C 1
ATOM 585 O O . PHE A 1 90 ? 35.344 16.651 47.385 1.00 42.23 289 PHE A O 1
ATOM 593 N N . HIS A 1 91 ? 35.873 18.840 47.563 1.00 40.10 290 HIS A N 1
ATOM 594 C CA . HIS A 1 91 ? 37.313 18.630 47.658 1.00 38.77 290 HIS A CA 1
ATOM 595 C C . HIS A 1 91 ? 37.877 19.266 48.924 1.00 34.49 290 HIS A C 1
ATOM 596 O O . HIS A 1 91 ? 37.375 20.282 49.410 1.00 36.29 290 HIS A O 1
ATOM 603 N N . MET A 1 92 ? 38.955 18.678 49.428 1.00 36.45 291 MET A N 1
ATOM 604 C CA . MET A 1 92 ? 39.598 19.174 50.637 1.00 39.10 291 MET A CA 1
ATOM 605 C C . MET A 1 92 ? 40.447 20.385 50.272 1.00 35.84 291 MET A C 1
ATOM 606 O O . MET A 1 92 ? 41.334 20.300 49.421 1.00 39.44 291 MET A O 1
ATOM 611 N N . VAL A 1 93 ? 40.164 21.522 50.889 1.00 39.37 292 VAL A N 1
ATOM 612 C CA . VAL A 1 93 ? 40.898 22.740 50.571 1.00 43.87 292 VAL A CA 1
ATOM 613 C C . VAL A 1 93 ? 41.725 23.239 51.732 1.00 44.75 292 VAL A C 1
ATOM 614 O O . VAL A 1 93 ? 42.558 24.128 51.526 1.00 46.52 292 VAL A O 1
ATOM 618 N N . ALA A 1 94 ? 41.514 22.728 52.942 1.00 43.11 293 ALA A N 1
ATOM 619 C CA . ALA A 1 94 ? 42.321 23.186 54.064 1.00 43.15 293 ALA A CA 1
ATOM 620 C C . ALA A 1 94 ? 42.221 22.172 55.180 1.00 50.81 293 ALA A C 1
ATOM 621 O O . ALA A 1 94 ? 41.323 21.323 55.204 1.00 47.47 293 ALA A O 1
ATOM 623 N N . CYS A 1 95 ? 43.172 22.269 56.099 1.00 38.17 294 CYS A N 1
ATOM 624 C CA . CYS A 1 95 ? 43.257 21.356 57.222 1.00 40.51 294 CYS A CA 1
ATOM 625 C C . CYS A 1 95 ? 44.041 22.044 58.328 1.00 51.41 294 CYS A C 1
ATOM 626 O O . CYS A 1 95 ? 45.083 22.645 58.062 1.00 49.71 294 CYS A O 1
ATOM 629 N N . SER A 1 96 ? 43.559 21.940 59.560 1.00 56.98 295 SER A N 1
ATOM 630 C CA . SER A 1 96 ? 44.310 22.469 60.691 1.00 53.17 295 SER A CA 1
ATOM 631 C C . SER A 1 96 ? 44.119 21.566 61.900 1.00 63.83 295 SER A C 1
ATOM 632 O O . SER A 1 96 ? 43.147 20.807 61.995 1.00 57.78 295 SER A O 1
ATOM 635 N N . SER A 1 97 ? 45.076 21.658 62.824 1.00 52.62 296 SER A N 1
ATOM 636 C CA . SER A 1 97 ? 45.109 20.828 64.021 1.00 62.62 296 SER A CA 1
ATOM 637 C C . SER A 1 97 ? 45.663 21.657 65.170 1.00 68.64 296 SER A C 1
ATOM 638 O O . SER A 1 97 ? 46.538 22.501 64.964 1.00 59.26 296 SER A O 1
ATOM 641 N N . THR A 1 98 ? 45.146 21.420 66.373 1.00 77.39 297 THR A N 1
ATOM 642 C CA . THR A 1 98 ? 45.637 22.063 67.586 1.00 84.37 297 THR A CA 1
ATOM 643 C C . THR A 1 98 ? 45.912 21.009 68.647 1.00 81.18 297 THR A C 1
ATOM 644 O O . THR A 1 98 ? 45.100 20.104 68.856 1.00 89.59 297 THR A O 1
ATOM 648 N N . GLY A 1 99 ? 47.050 21.141 69.330 1.00 86.02 298 GLY A N 1
ATOM 649 C CA . GLY A 1 99 ? 47.478 20.165 70.306 1.00 95.20 298 GLY A CA 1
ATOM 650 C C . GLY A 1 99 ? 47.244 20.596 71.752 1.00 109.00 298 GLY A C 1
ATOM 651 O O . GLY A 1 99 ? 46.983 21.757 72.057 1.00 107.23 298 GLY A O 1
ATOM 652 N N . THR A 1 100 ? 47.350 19.612 72.645 1.00 112.57 299 THR A N 1
ATOM 653 C CA . THR A 1 100 ? 47.158 19.795 74.078 1.00 112.45 299 THR A CA 1
ATOM 654 C C . THR A 1 100 ? 47.997 18.755 74.806 1.00 120.06 299 THR A C 1
ATOM 655 O O . THR A 1 100 ? 48.092 17.611 74.357 1.00 114.20 299 THR A O 1
ATOM 659 N N . CYS A 1 101 ? 48.605 19.153 75.921 1.00 126.31 300 CYS A N 1
ATOM 660 C CA . CYS A 1 101 ? 49.400 18.252 76.744 1.00 126.98 300 CYS A CA 1
ATOM 661 C C . CYS A 1 101 ? 48.679 17.980 78.061 1.00 129.78 300 CYS A C 1
ATOM 662 O O . CYS A 1 101 ? 47.965 18.840 78.584 1.00 129.13 300 CYS A O 1
ATOM 665 N N . ALA A 1 102 ? 48.864 16.771 78.592 1.00 124.12 301 ALA A N 1
ATOM 666 C CA . ALA A 1 102 ? 48.174 16.371 79.811 1.00 121.50 301 ALA A CA 1
ATOM 667 C C . ALA A 1 102 ? 48.971 15.287 80.526 1.00 124.07 301 ALA A C 1
ATOM 668 O O . ALA A 1 102 ? 49.755 14.555 79.916 1.00 119.06 301 ALA A O 1
ATOM 670 N N . PHE A 1 103 ? 48.752 15.192 81.835 1.00 128.94 302 PHE A N 1
ATOM 671 C CA . PHE A 1 103 ? 49.437 14.210 82.671 1.00 115.28 302 PHE A CA 1
ATOM 672 C C . PHE A 1 103 ? 48.692 12.877 82.693 1.00 112.99 302 PHE A C 1
ATOM 673 O O . PHE A 1 103 ? 48.196 12.447 83.737 1.00 81.98 302 PHE A O 1
ATOM 675 N N . LYS A 1 113 ? 52.035 9.708 79.875 1.00 105.61 312 LYS A N 1
ATOM 676 C CA . LYS A 1 113 ? 51.309 10.949 79.624 1.00 115.34 312 LYS A CA 1
ATOM 677 C C . LYS A 1 113 ? 50.500 10.870 78.329 1.00 116.29 312 LYS A C 1
ATOM 678 O O . LYS A 1 113 ? 50.897 10.196 77.377 1.00 113.63 312 LYS A O 1
ATOM 680 N N . ILE A 1 114 ? 49.363 11.562 78.303 1.00 113.94 313 ILE A N 1
ATOM 681 C CA . ILE A 1 114 ? 48.466 11.582 77.155 1.00 110.15 313 ILE A CA 1
ATOM 682 C C . ILE A 1 114 ? 48.422 12.995 76.592 1.00 107.75 313 ILE A C 1
ATOM 683 O O . ILE A 1 114 ? 48.477 13.975 77.343 1.00 112.81 313 ILE A O 1
ATOM 685 N N . TRP A 1 115 ? 48.330 13.099 75.267 1.00 103.63 314 TRP A N 1
ATOM 686 C CA . TRP A 1 115 ? 48.185 14.388 74.604 1.00 104.11 314 TRP A CA 1
ATOM 687 C C . TRP A 1 115 ? 47.117 14.257 73.529 1.00 99.90 314 TRP A C 1
ATOM 688 O O . TRP A 1 115 ? 47.159 13.332 72.712 1.00 94.86 314 TRP A O 1
ATOM 699 N N . THR A 1 116 ? 46.155 15.175 73.547 1.00 90.59 315 THR A N 1
ATOM 700 C CA . THR A 1 1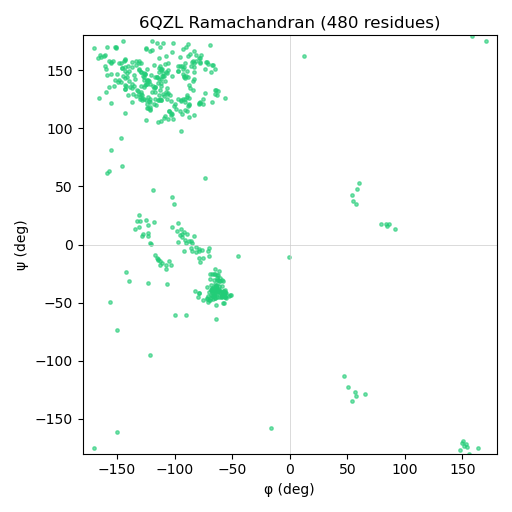16 ? 44.989 15.120 72.680 1.00 94.21 315 THR A CA 1
ATOM 701 C C . THR A 1 116 ? 45.009 16.270 71.682 1.00 92.63 315 THR A C 1
ATOM 702 O O . THR A 1 116 ? 45.691 17.281 71.876 1.00 91.41 315 THR A O 1
ATOM 706 N N . SER A 1 117 ? 44.241 16.104 70.605 1.00 73.09 316 SER A N 1
ATOM 707 C CA . SER A 1 117 ? 44.226 17.077 69.523 1.00 65.34 316 SER A CA 1
ATOM 708 C C . SER A 1 117 ? 42.910 16.996 68.768 1.00 63.42 316 SER A C 1
ATOM 709 O O . SER A 1 117 ? 42.313 15.924 68.629 1.00 65.44 316 SER A O 1
ATOM 712 N N . TYR A 1 118 ? 42.473 18.149 68.285 1.00 60.93 317 TYR A N 1
ATOM 713 C CA . TYR A 1 118 ? 41.288 18.281 67.452 1.00 63.62 317 TYR A CA 1
ATOM 714 C C . TYR A 1 118 ? 41.742 18.709 66.064 1.00 68.50 317 TYR A C 1
ATOM 715 O O . TYR A 1 118 ? 42.455 19.709 65.919 1.00 62.40 317 TYR A O 1
ATOM 724 N N . THR A 1 119 ? 41.353 17.942 65.052 1.00 60.02 318 THR A N 1
ATOM 725 C CA . THR A 1 119 ? 41.723 18.213 63.671 1.00 53.65 318 THR A CA 1
ATOM 726 C C . THR A 1 119 ? 40.462 18.484 62.864 1.00 50.80 318 THR A C 1
ATOM 727 O O . THR A 1 119 ? 39.456 17.786 63.021 1.00 51.22 318 THR A O 1
ATOM 731 N N . GLU A 1 120 ? 40.492 19.520 62.033 1.00 46.83 319 GLU A N 1
ATOM 732 C CA . GLU A 1 120 ? 39.379 19.776 61.137 1.00 51.00 319 GLU A CA 1
ATOM 733 C C . GLU A 1 120 ? 39.852 19.812 59.688 1.00 55.58 319 GLU A C 1
ATOM 734 O O . GLU A 1 120 ? 40.945 20.308 59.377 1.00 46.12 319 GLU A O 1
ATOM 740 N N . TYR A 1 121 ? 39.021 19.257 58.812 1.00 43.15 320 TYR A N 1
ATOM 741 C CA . TYR A 1 121 ? 39.305 19.153 57.386 1.00 44.04 320 TYR A CA 1
ATOM 742 C C . TYR A 1 121 ? 38.191 19.871 56.638 1.00 44.33 320 TYR A C 1
ATOM 743 O O . TYR A 1 121 ? 37.024 19.463 56.713 1.00 41.63 320 TYR A O 1
ATOM 752 N N . VAL A 1 122 ? 38.550 20.940 55.942 1.00 38.26 321 VAL A N 1
ATOM 753 C CA . VAL A 1 122 ? 37.600 21.804 55.263 1.00 39.26 321 VAL A CA 1
ATOM 754 C C . VAL A 1 122 ? 37.444 21.327 53.829 1.00 43.37 321 VAL A C 1
ATOM 755 O O . VAL A 1 122 ? 38.426 21.233 53.084 1.00 40.77 321 VAL A O 1
ATOM 759 N N . PHE A 1 123 ? 36.204 21.059 53.437 1.00 41.10 322 PHE A N 1
ATOM 760 C CA . PHE A 1 123 ? 35.863 20.640 52.091 1.00 37.97 322 PHE A CA 1
ATOM 761 C C . PHE A 1 123 ? 35.025 21.706 51.410 1.00 35.55 322 PHE A C 1
ATOM 762 O O . PHE A 1 123 ? 34.240 22.414 52.051 1.00 39.00 322 PHE A O 1
ATOM 770 N N . CYS A 1 124 ? 35.182 21.805 50.092 1.00 39.33 323 CYS A N 1
ATOM 771 C CA . CYS A 1 124 ? 34.469 22.814 49.327 1.00 36.87 323 CYS A CA 1
ATOM 772 C C . CYS A 1 124 ? 33.949 22.186 48.049 1.00 32.31 323 CYS A C 1
ATOM 773 O O . CYS A 1 124 ? 34.666 21.418 47.387 1.00 36.85 323 CYS A O 1
ATOM 776 N N . ARG A 1 125 ? 32.715 22.531 47.687 1.00 35.39 324 ARG A N 1
ATOM 777 C CA . ARG A 1 125 ? 32.199 22.213 46.361 1.00 38.93 324 ARG A CA 1
ATOM 778 C C . ARG A 1 125 ? 31.9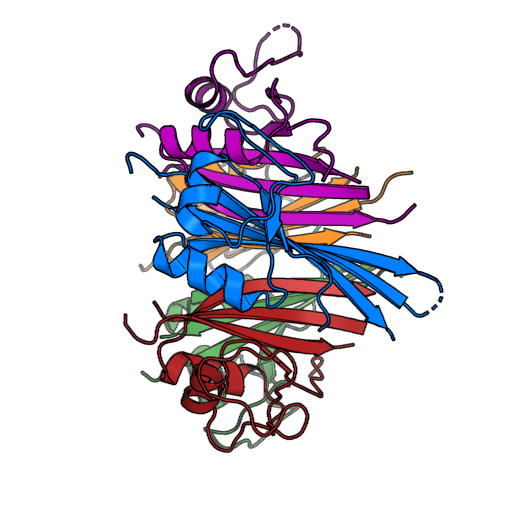12 23.516 45.635 1.00 36.92 324 ARG A C 1
ATOM 779 O O . ARG A 1 125 ? 31.195 24.381 46.156 1.00 38.79 324 ARG A O 1
ATOM 787 N N . GLU A 1 126 ? 32.501 23.644 44.452 1.00 39.38 325 GLU A N 1
ATOM 788 C CA . GLU A 1 126 ? 32.415 24.793 43.565 1.00 45.86 325 GLU A CA 1
ATOM 789 C C . GLU A 1 126 ? 31.043 24.926 42.943 1.00 56.03 325 GLU A C 1
ATOM 790 O O . GLU A 1 126 ? 30.404 23.914 42.664 1.00 52.56 325 GLU A O 1
ATOM 797 N N . SER B 1 5 ? 58.417 31.288 34.173 1.00 61.15 204 SER B N 1
ATOM 798 C CA . SER B 1 5 ? 58.766 32.632 33.722 1.00 61.59 204 SER B CA 1
ATOM 799 C C . SER B 1 5 ? 60.164 33.030 34.204 1.00 57.52 204 SER B C 1
ATOM 800 O O . SER B 1 5 ? 60.670 32.490 35.192 1.00 64.03 204 SER B O 1
ATOM 803 N N . ARG B 1 6 ? 60.797 33.978 33.511 1.00 63.12 205 ARG B N 1
ATOM 804 C CA . ARG B 1 6 ? 62.178 34.313 33.851 1.00 78.04 205 ARG B CA 1
ATOM 805 C C . ARG B 1 6 ? 62.290 35.007 35.208 1.00 78.26 205 ARG B C 1
ATOM 806 O O . ARG B 1 6 ? 63.316 34.869 35.884 1.00 86.81 205 ARG B O 1
ATOM 814 N N . ARG B 1 7 ? 61.261 35.747 35.630 1.00 51.94 206 ARG B N 1
ATOM 815 C CA . ARG B 1 7 ? 61.276 36.440 36.913 1.00 59.08 206 ARG B CA 1
ATOM 816 C C . ARG B 1 7 ? 60.497 35.688 37.997 1.00 52.42 206 ARG B C 1
ATOM 817 O O . ARG B 1 7 ? 59.876 36.309 38.868 1.00 48.52 206 ARG B O 1
ATOM 819 N N . SER B 1 8 ? 60.530 34.362 37.966 1.00 46.17 207 SER B N 1
ATOM 820 C CA . SER B 1 8 ? 59.775 33.528 38.892 1.00 47.40 207 SER B CA 1
ATOM 821 C C . SER B 1 8 ? 60.512 33.406 40.228 1.00 45.49 207 SER B C 1
ATOM 822 O O . SER B 1 8 ? 61.698 33.731 40.340 1.00 49.60 207 SER B O 1
ATOM 825 N N . GLY B 1 9 ? 59.790 32.980 41.258 1.00 40.50 208 GLY B N 1
ATOM 826 C CA . GLY B 1 9 ? 60.416 32.803 42.555 1.00 40.69 208 GLY B CA 1
ATOM 827 C C . GLY B 1 9 ? 59.426 32.888 43.698 1.00 41.37 208 GLY B C 1
ATOM 828 O O . GLY B 1 9 ? 58.235 33.132 43.511 1.00 34.90 208 GLY B O 1
ATOM 829 N N . TYR B 1 10 ? 59.973 32.731 44.899 1.00 35.27 209 TYR B N 1
ATOM 830 C CA . TYR B 1 10 ? 59.217 32.668 46.135 1.00 35.52 209 TYR B CA 1
ATOM 831 C C . TYR B 1 10 ? 59.474 33.896 46.997 1.00 38.50 209 TYR B C 1
ATOM 832 O O . TYR B 1 10 ? 60.604 34.386 47.068 1.00 39.26 209 TYR B O 1
ATOM 841 N N . ILE B 1 11 ? 58.420 34.368 47.667 1.00 40.85 210 ILE B N 1
ATOM 842 C CA . ILE B 1 11 ? 58.512 35.355 48.739 1.00 44.53 210 ILE B CA 1
ATOM 843 C C . ILE B 1 11 ? 57.714 34.842 49.929 1.00 40.93 210 ILE B C 1
ATOM 844 O O . ILE B 1 11 ? 56.535 34.500 49.787 1.00 37.92 210 ILE B O 1
ATOM 849 N N . THR B 1 12 ? 58.330 34.840 51.104 1.00 36.57 211 THR B N 1
ATOM 850 C CA . THR B 1 12 ? 57.656 34.446 52.336 1.00 37.48 211 THR B CA 1
ATOM 851 C C . THR B 1 12 ? 57.384 35.674 53.192 1.00 49.25 211 THR B C 1
ATOM 852 O O . THR B 1 12 ? 58.282 36.495 53.419 1.00 41.71 211 THR B O 1
ATOM 856 N N . ILE B 1 13 ? 56.132 35.803 53.631 1.00 36.99 212 ILE B N 1
ATOM 857 C CA . ILE B 1 13 ? 55.663 36.884 54.487 1.00 39.40 212 ILE B CA 1
ATOM 858 C C . ILE B 1 13 ? 55.477 36.324 55.886 1.00 44.31 212 ILE B C 1
ATOM 859 O O . ILE B 1 13 ? 54.818 35.292 56.058 1.00 41.95 212 ILE B O 1
ATOM 864 N N . GLY B 1 14 ? 56.028 37.006 56.894 1.00 42.30 213 GLY B N 1
ATOM 865 C CA . GLY B 1 14 ? 55.920 36.538 58.258 1.00 51.80 213 GLY B CA 1
ATOM 866 C C . GLY B 1 14 ? 55.470 37.631 59.208 1.00 52.96 213 GLY B C 1
ATOM 867 O O . GLY B 1 14 ? 55.632 38.824 58.946 1.00 45.68 213 GLY B O 1
ATOM 868 N N . TYR B 1 15 ? 54.909 37.204 60.341 1.00 40.64 214 TYR B N 1
ATOM 869 C CA . TYR B 1 15 ? 54.675 38.186 61.397 1.00 57.33 214 TYR B CA 1
ATOM 870 C C . TYR B 1 15 ? 54.540 37.489 62.743 1.00 67.88 214 TYR B C 1
ATOM 871 O O . TYR B 1 15 ? 54.022 36.367 62.837 1.00 48.50 214 TYR B O 1
ATOM 880 N N . ARG B 1 16 ? 55.016 38.180 63.782 1.00 56.05 215 ARG B N 1
ATOM 881 C CA . ARG B 1 16 ? 54.908 37.705 65.152 1.00 61.65 215 ARG B CA 1
ATOM 882 C C . ARG B 1 16 ? 53.663 38.302 65.791 1.00 66.99 215 ARG B C 1
ATOM 883 O O . ARG B 1 16 ? 53.488 39.522 65.801 1.00 71.41 215 ARG B O 1
ATOM 891 N N . GLY B 1 17 ? 52.791 37.435 66.309 1.00 73.16 216 GLY B N 1
ATOM 892 C CA . GLY B 1 17 ? 51.558 37.857 66.929 1.00 78.39 216 GLY B CA 1
ATOM 893 C C . GLY B 1 17 ? 51.539 37.519 68.412 1.00 84.27 216 GLY B C 1
ATOM 894 O O . GLY B 1 17 ? 52.438 36.856 68.939 1.00 78.25 216 GLY B O 1
ATOM 895 N N . SER B 1 18 ? 50.497 38.003 69.084 1.00 102.16 217 SER B N 1
ATOM 896 C CA . SER B 1 18 ? 50.263 37.695 70.487 1.00 104.42 217 SER B CA 1
ATOM 897 C C . SER B 1 18 ? 48.764 37.718 70.739 1.00 102.35 217 SER B C 1
ATOM 898 O O . SER B 1 18 ? 48.026 38.490 70.118 1.00 100.58 217 SER B O 1
ATOM 901 N N . TYR B 1 19 ? 48.320 36.860 71.650 1.00 102.67 218 TYR B N 1
ATOM 902 C CA . TYR B 1 19 ? 46.895 36.703 71.913 1.00 108.18 218 TYR B CA 1
ATOM 903 C C . TYR B 1 19 ? 46.623 36.725 73.413 1.00 112.75 218 TYR B C 1
ATOM 904 O O . TYR B 1 19 ? 47.519 37.006 74.210 1.00 116.01 218 TYR B O 1
ATOM 913 N N . ARG B 1 32 ? 43.631 40.133 66.293 1.00 87.71 231 ARG B N 1
ATOM 914 C CA . ARG B 1 32 ? 44.925 40.087 65.627 1.00 87.43 231 ARG B CA 1
ATOM 915 C C . ARG B 1 32 ? 45.746 41.341 65.908 1.00 86.60 231 ARG B C 1
ATOM 916 O O . ARG B 1 32 ? 45.286 42.459 65.685 1.00 78.05 231 ARG B O 1
ATOM 924 N N . ARG B 1 33 ? 46.971 41.143 66.391 1.00 84.20 232 ARG B N 1
ATOM 925 C CA . ARG B 1 33 ? 47.896 42.233 66.685 1.00 95.74 232 ARG B CA 1
ATOM 926 C C . ARG B 1 33 ? 49.187 41.976 65.918 1.00 82.00 232 ARG B C 1
ATOM 927 O O . ARG B 1 33 ? 49.963 41.087 66.282 1.00 83.24 232 ARG B O 1
ATOM 929 N N . VAL B 1 34 ? 49.413 42.751 64.863 1.00 88.66 233 VAL B N 1
ATOM 930 C CA . VAL B 1 34 ? 50.568 42.585 63.986 1.00 84.33 233 VAL B CA 1
ATOM 931 C C . VAL B 1 34 ? 51.585 43.665 64.339 1.00 75.91 233 VAL B C 1
ATOM 932 O O . VAL B 1 34 ? 51.353 44.853 64.098 1.00 73.16 233 VAL B O 1
ATOM 936 N N . ALA B 1 35 ? 52.723 43.254 64.899 1.00 64.18 234 ALA B N 1
ATOM 937 C CA . ALA B 1 35 ? 53.776 44.208 65.224 1.00 85.63 234 ALA B CA 1
ATOM 938 C C . ALA B 1 35 ? 54.590 44.589 63.990 1.00 85.06 234 ALA B C 1
ATOM 939 O O . ALA B 1 35 ? 54.869 45.773 63.764 1.00 91.28 234 ALA B O 1
ATOM 941 N N . ARG B 1 36 ? 54.980 43.602 63.182 1.00 60.55 235 ARG B N 1
ATOM 942 C CA . ARG B 1 36 ? 55.871 43.843 62.052 1.00 58.01 235 ARG B CA 1
ATOM 943 C C . ARG B 1 36 ? 55.748 42.700 61.050 1.00 50.88 235 ARG B C 1
ATOM 944 O O . ARG B 1 36 ? 55.829 41.525 61.425 1.00 51.70 235 ARG B O 1
ATOM 952 N N . ILE B 1 37 ? 55.577 43.046 59.781 1.00 46.02 236 ILE B N 1
ATOM 953 C CA . ILE B 1 37 ? 55.487 42.066 58.704 1.00 42.46 236 ILE B CA 1
ATOM 954 C C . ILE B 1 37 ? 56.869 41.897 58.084 1.00 43.58 236 ILE B C 1
ATOM 955 O O . ILE B 1 37 ? 57.403 42.827 57.471 1.00 44.13 236 ILE B O 1
ATOM 960 N N . THR B 1 38 ? 57.439 40.711 58.211 1.00 43.67 237 THR B N 1
ATOM 961 C CA . THR B 1 38 ? 58.734 40.430 57.612 1.00 45.41 237 THR B CA 1
ATOM 962 C C . THR B 1 38 ? 58.583 39.857 56.205 1.00 48.11 237 THR B C 1
ATOM 963 O O . THR B 1 38 ? 57.546 39.297 55.834 1.00 42.22 237 THR B O 1
ATOM 967 N N . VAL B 1 39 ? 59.641 40.026 55.415 1.00 43.02 238 VAL B N 1
ATOM 968 C CA . VAL B 1 39 ? 59.648 39.679 53.995 1.00 42.21 238 VAL B CA 1
ATOM 969 C C . VAL B 1 39 ? 60.963 38.981 53.694 1.00 44.84 238 VAL B C 1
ATOM 970 O O . VAL B 1 39 ? 62.034 39.566 53.903 1.00 42.50 238 VAL B O 1
ATOM 974 N N . CYS B 1 40 ? 60.885 37.755 53.167 1.00 36.79 239 CYS B N 1
ATOM 975 C CA . CYS B 1 40 ? 62.047 36.938 52.866 1.00 38.41 239 CYS B CA 1
ATOM 976 C C . CYS B 1 40 ? 62.011 36.471 51.421 1.00 46.93 239 CYS B C 1
ATOM 977 O O . CYS B 1 40 ? 60.947 36.096 50.907 1.00 39.55 239 CYS B O 1
ATOM 980 N N . GLY B 1 41 ? 63.175 36.445 50.789 1.00 37.49 240 GLY B N 1
ATOM 981 C CA . GLY B 1 41 ? 63.269 36.068 49.390 1.00 33.86 240 GLY B CA 1
ATOM 982 C C . GLY B 1 41 ? 64.395 36.813 48.694 1.00 45.21 240 GLY B C 1
ATOM 983 O O . GLY B 1 41 ? 65.158 37.558 49.308 1.00 40.49 240 GLY B O 1
ATOM 984 N N . LYS B 1 42 ? 64.496 36.571 47.386 1.00 39.05 241 LYS B N 1
ATOM 985 C CA . LYS B 1 42 ? 65.438 37.319 46.552 1.00 49.36 241 LYS B CA 1
ATOM 986 C C . LYS B 1 42 ? 65.074 38.801 46.555 1.00 43.55 241 LYS B C 1
ATOM 987 O O . LYS B 1 42 ? 63.906 39.161 46.362 1.00 39.46 241 LYS B O 1
ATOM 993 N N . THR B 1 43 ? 66.077 39.673 46.767 1.00 44.36 242 THR B N 1
ATOM 994 C CA . THR B 1 43 ? 65.776 41.079 47.057 1.00 43.12 242 THR B CA 1
ATOM 995 C C . THR B 1 43 ? 65.087 41.769 45.883 1.00 33.24 242 THR B C 1
ATOM 996 O O . THR B 1 43 ? 64.151 42.554 46.076 1.00 38.94 242 THR B O 1
ATOM 1000 N N . SER B 1 44 ? 65.503 41.469 44.658 1.00 38.18 243 SER B N 1
ATOM 1001 C CA . SER B 1 44 ? 64.881 42.153 43.528 1.00 41.79 243 SER B CA 1
ATOM 1002 C C . SER B 1 44 ? 63.403 41.806 43.385 1.00 42.25 243 SER B C 1
ATOM 1003 O O . SER B 1 44 ? 62.613 42.655 42.957 1.00 40.06 243 SER B O 1
ATOM 1006 N N . LEU B 1 45 ? 63.004 40.566 43.709 1.00 45.16 244 LEU B N 1
ATOM 1007 C CA . LEU B 1 45 ? 61.577 40.241 43.669 1.00 39.81 244 LEU B CA 1
ATOM 1008 C C . LEU B 1 45 ? 60.827 41.011 44.735 1.00 40.63 244 LEU B C 1
ATOM 1009 O O . LEU B 1 45 ? 59.771 41.601 44.462 1.00 42.06 244 LEU B O 1
ATOM 1014 N N . ALA B 1 46 ? 61.362 41.021 45.964 1.00 44.24 245 ALA B N 1
ATOM 1015 C CA . ALA B 1 46 ? 60.732 41.790 47.030 1.00 44.41 245 ALA B CA 1
ATOM 1016 C C . ALA B 1 46 ? 60.602 43.262 46.644 1.00 39.14 245 ALA B C 1
ATOM 1017 O O . ALA B 1 46 ? 59.558 43.883 46.880 1.00 39.54 245 ALA B O 1
ATOM 1019 N N . LYS B 1 47 ? 61.633 43.833 46.009 1.00 42.32 246 LYS B N 1
ATOM 1020 C CA . LYS B 1 47 ? 61.542 45.239 45.613 1.00 41.12 246 LYS B CA 1
ATOM 1021 C C . LYS B 1 47 ? 60.512 45.444 44.508 1.00 38.25 246 LYS B C 1
ATOM 1022 O O . LYS B 1 47 ? 59.733 46.404 44.551 1.00 43.11 246 LYS B O 1
ATOM 1028 N N . GLU B 1 48 ? 60.501 44.572 43.500 1.00 42.92 247 GLU B N 1
ATOM 1029 C CA . GLU B 1 48 ? 59.471 44.674 42.470 1.00 40.64 247 GLU B CA 1
ATOM 1030 C C . GLU B 1 48 ? 58.085 44.715 43.099 1.00 44.28 247 GLU B C 1
ATOM 1031 O O . GLU B 1 48 ? 57.257 45.555 42.744 1.00 40.82 247 GLU B O 1
ATOM 1037 N N . VAL B 1 49 ? 57.832 43.851 44.082 1.00 42.29 248 VAL B N 1
ATOM 1038 C CA . VAL B 1 49 ? 56.473 43.697 44.596 1.00 36.61 248 VAL B CA 1
ATOM 1039 C C . VAL B 1 49 ? 56.084 44.880 45.478 1.00 40.58 248 VAL B C 1
ATOM 1040 O O . VAL B 1 49 ? 54.992 45.442 45.347 1.00 42.55 248 VAL B O 1
ATOM 1044 N N . PHE B 1 50 ? 56.959 45.263 46.404 1.00 40.59 249 PHE B N 1
ATOM 1045 C CA . PHE B 1 50 ? 56.576 46.186 47.461 1.00 37.50 249 PHE B CA 1
ATOM 1046 C C . PHE B 1 50 ? 57.104 47.602 47.266 1.00 48.16 249 PHE B C 1
ATOM 1047 O O . PHE B 1 50 ? 56.621 48.508 47.943 1.00 42.85 249 PHE B O 1
ATOM 1055 N N . GLY B 1 51 ? 58.066 47.805 46.371 1.00 44.92 250 GLY B N 1
ATOM 1056 C CA . GLY B 1 51 ? 58.576 49.133 46.069 1.00 48.29 250 GLY B CA 1
ATOM 1057 C C . GLY B 1 51 ? 58.976 49.926 47.297 1.00 43.53 250 GLY B C 1
ATOM 1058 O O . GLY B 1 51 ? 59.787 49.459 48.105 1.00 44.04 250 GLY B O 1
ATOM 1059 N N . ASP B 1 52 ? 58.373 51.105 47.470 1.00 52.04 251 ASP B N 1
ATOM 1060 C CA . ASP B 1 52 ? 58.765 52.018 48.535 1.00 59.68 251 ASP B CA 1
ATOM 1061 C C . ASP B 1 52 ? 58.151 51.662 49.885 1.00 61.73 251 ASP B C 1
ATOM 1062 O O . ASP B 1 52 ? 58.529 52.269 50.893 1.00 50.06 251 ASP B O 1
ATOM 1067 N N . THR B 1 53 ? 57.242 50.683 49.944 1.00 50.53 252 THR B N 1
ATOM 1068 C CA . THR B 1 53 ? 56.726 50.241 51.236 1.00 40.24 252 THR B CA 1
ATOM 1069 C C . THR B 1 53 ? 57.654 49.256 51.936 1.00 40.65 252 THR B C 1
ATOM 1070 O O . THR B 1 53 ? 57.349 48.826 53.054 1.00 44.87 252 THR B O 1
ATOM 1074 N N . LEU B 1 54 ? 58.765 48.884 51.297 1.00 41.49 253 LEU B N 1
ATOM 1075 C CA . LEU B 1 54 ? 59.731 47.947 51.841 1.00 41.72 253 LEU B CA 1
ATOM 1076 C C . LEU B 1 54 ? 60.791 48.675 52.665 1.00 59.07 253 LEU B C 1
ATOM 1077 O O . LEU B 1 54 ? 61.406 49.636 52.189 1.00 54.92 253 LEU B O 1
ATOM 1082 N N . ASN B 1 55 ? 61.016 48.214 53.892 1.00 47.07 254 ASN B N 1
ATOM 1083 C CA . ASN B 1 55 ? 62.045 48.782 54.757 1.00 45.85 254 ASN B CA 1
ATOM 1084 C C . ASN B 1 55 ? 63.248 47.854 54.716 1.00 51.22 254 ASN B C 1
ATOM 1085 O O . ASN B 1 55 ? 63.212 46.750 55.272 1.00 47.71 254 ASN B O 1
ATOM 1090 N N . GLU B 1 56 ? 64.313 48.305 54.053 1.00 46.26 255 GLU B N 1
ATOM 1091 C CA . GLU B 1 56 ? 65.538 47.533 53.911 1.00 41.21 255 GLU B CA 1
ATOM 1092 C C . GLU B 1 56 ? 66.585 47.872 54.973 1.00 51.88 255 GLU B C 1
ATOM 1093 O O . GLU B 1 56 ? 67.741 47.466 54.828 1.00 46.72 255 GLU B O 1
ATOM 1099 N N . SER B 1 57 ? 66.204 48.582 56.040 1.00 45.93 256 SER B N 1
ATOM 1100 C CA . SER B 1 57 ? 67.199 49.112 56.973 1.00 51.40 256 SER B CA 1
ATOM 1101 C C . SER B 1 57 ? 68.024 48.016 57.633 1.00 61.28 256 SER B C 1
ATOM 1102 O O . SER B 1 57 ? 69.198 48.231 57.945 1.00 58.80 256 SER B O 1
ATOM 1105 N N . ARG B 1 58 ? 67.450 46.837 57.855 1.00 56.54 257 ARG B N 1
ATOM 1106 C CA . ARG B 1 58 ? 68.238 45.796 58.499 1.00 43.00 257 ARG B CA 1
ATOM 1107 C C . ARG B 1 58 ? 69.082 45.002 57.511 1.00 50.29 257 ARG B C 1
ATOM 1108 O O . ARG B 1 58 ? 69.784 44.076 57.919 1.00 50.40 257 ARG B O 1
ATOM 1110 N N . ASP B 1 59 ? 69.043 45.333 56.233 1.00 42.87 258 ASP B N 1
ATOM 1111 C CA . ASP B 1 59 ? 69.883 44.602 55.299 1.00 40.65 258 ASP B CA 1
ATOM 1112 C C . ASP B 1 59 ? 70.061 45.481 54.071 1.00 54.89 258 ASP B C 1
ATOM 1113 O O . ASP B 1 59 ? 69.664 45.085 52.967 1.00 48.31 258 ASP B O 1
ATOM 1118 N N . PRO B 1 60 ? 70.654 46.670 54.217 1.00 53.57 259 PRO B N 1
ATOM 1119 C CA . PRO B 1 60 ? 70.557 47.682 53.159 1.00 45.56 259 PRO B CA 1
ATOM 1120 C C . PRO B 1 60 ? 71.511 47.418 52.005 1.00 45.35 259 PRO B C 1
ATOM 1121 O O . PRO B 1 60 ? 72.472 46.653 52.109 1.00 50.84 259 PRO B O 1
ATOM 1125 N N . ASP B 1 61 ? 71.185 48.036 50.871 1.00 45.69 260 ASP B N 1
ATOM 1126 C CA . ASP B 1 61 ? 72.062 48.068 49.698 1.00 54.30 260 ASP B CA 1
ATOM 1127 C C . ASP B 1 61 ? 72.507 46.674 49.252 1.00 53.79 260 ASP B C 1
ATOM 1128 O O . ASP B 1 61 ? 73.665 46.456 48.892 1.00 54.02 260 ASP B O 1
ATOM 1133 N N . ARG B 1 62 ? 71.560 45.704 49.250 1.00 55.77 261 ARG B N 1
ATOM 1134 C CA . ARG B 1 62 ? 71.909 44.368 48.790 1.00 47.94 261 ARG B CA 1
ATOM 1135 C C . ARG B 1 62 ? 71.840 44.274 47.266 1.00 46.23 261 ARG B C 1
ATOM 1136 O O . ARG B 1 62 ? 71.022 44.940 46.632 1.00 53.01 261 ARG B O 1
ATOM 1144 N N . PRO B 1 63 ? 72.689 43.442 46.659 1.00 48.96 262 PRO B N 1
ATOM 1145 C CA . PRO B 1 63 ? 72.612 43.248 45.211 1.00 58.28 262 PRO B CA 1
ATOM 1146 C C . PRO B 1 63 ? 71.301 42.590 44.823 1.00 63.99 262 PRO B C 1
ATOM 1147 O O . PRO B 1 63 ? 70.743 41.786 45.589 1.00 53.51 262 PRO B O 1
ATOM 1151 N N . PRO B 1 64 ? 70.793 42.862 43.618 1.00 60.56 263 PRO B N 1
ATOM 1152 C CA . PRO B 1 64 ? 69.442 42.395 43.266 1.00 62.13 263 PRO B CA 1
ATOM 1153 C C . PRO B 1 64 ? 69.289 40.884 43.249 1.00 52.19 263 PRO B C 1
ATOM 1154 O O . PRO B 1 64 ? 68.172 40.392 43.444 1.00 53.57 263 PRO B O 1
ATOM 1158 N N . GLU B 1 65 ? 70.360 40.132 43.012 1.00 53.01 264 GLU B N 1
ATOM 1159 C CA . GLU B 1 65 ? 70.261 38.683 42.923 1.00 58.20 264 GLU B CA 1
ATOM 1160 C C . GLU B 1 65 ? 70.499 37.984 44.252 1.00 56.81 264 GLU B C 1
ATOM 1161 O O . GLU B 1 65 ? 70.340 36.763 44.322 1.00 54.90 264 GLU B O 1
ATOM 1163 N N . ARG B 1 66 ? 70.870 38.713 45.299 1.00 54.20 265 ARG B N 1
ATOM 1164 C CA . ARG B 1 66 ? 71.100 38.082 46.590 1.00 51.12 265 ARG B CA 1
ATOM 1165 C C . ARG B 1 66 ? 69.793 37.927 47.365 1.00 43.04 265 ARG B C 1
ATOM 1166 O O . ARG B 1 66 ? 68.829 38.663 47.162 1.00 43.77 265 ARG B O 1
ATOM 1174 N N . TYR B 1 67 ? 69.792 36.980 48.292 1.00 45.16 266 TYR B N 1
ATOM 1175 C CA . TYR B 1 67 ? 68.633 36.678 49.118 1.00 50.86 266 TYR B CA 1
ATOM 1176 C C . TYR B 1 67 ? 68.732 37.383 50.463 1.00 53.49 266 TYR B C 1
ATOM 1177 O O . TYR B 1 67 ? 69.825 37.630 50.973 1.00 56.59 266 TYR B O 1
ATOM 1186 N N . THR B 1 68 ? 67.571 37.721 51.027 1.00 42.50 267 THR B N 1
ATOM 1187 C CA . THR B 1 68 ? 67.486 38.314 52.350 1.00 43.76 267 THR B CA 1
ATOM 1188 C C . THR B 1 68 ? 66.454 37.574 53.185 1.00 49.61 267 THR B C 1
ATOM 1189 O O . THR B 1 68 ? 65.468 37.044 52.668 1.00 47.70 267 THR B O 1
ATOM 1193 N N . SER B 1 69 ? 66.687 37.558 54.493 1.00 47.15 268 SER B N 1
ATOM 1194 C CA . SER B 1 69 ? 65.654 37.182 55.442 1.00 45.00 268 SER B CA 1
ATOM 1195 C C . SER B 1 69 ? 65.333 38.331 56.384 1.00 53.93 268 SER B C 1
ATOM 1196 O O . SER B 1 69 ? 64.727 38.115 57.438 1.00 42.39 268 SER B O 1
ATOM 1199 N N . ARG B 1 70 ? 65.690 39.568 56.016 1.00 46.13 269 ARG B N 1
ATOM 1200 C CA . ARG B 1 70 ? 65.587 40.651 56.983 1.00 50.48 269 ARG B CA 1
ATOM 1201 C C . ARG B 1 70 ? 64.870 41.901 56.477 1.00 45.60 269 ARG B C 1
ATOM 1202 O O . ARG B 1 70 ? 64.947 42.942 57.129 1.00 48.31 269 ARG B O 1
ATOM 1210 N N . TYR B 1 71 ? 64.141 41.827 55.371 1.00 41.11 270 TYR B N 1
ATOM 1211 C CA . TYR B 1 71 ? 63.284 42.946 55.013 1.00 40.07 270 TYR B CA 1
ATOM 1212 C C . TYR B 1 71 ? 62.010 42.938 55.857 1.00 48.07 270 TYR B C 1
ATOM 1213 O O . TYR B 1 71 ? 61.585 41.902 56.381 1.00 46.81 270 TYR B O 1
ATOM 1222 N N . TYR B 1 72 ? 61.408 44.116 55.997 1.00 43.30 271 TYR B N 1
ATOM 1223 C CA . TYR B 1 72 ? 60.063 44.238 56.540 1.00 40.48 271 TYR B CA 1
ATOM 1224 C C . TYR B 1 72 ? 59.362 45.380 55.836 1.00 42.21 271 TYR B C 1
ATOM 1225 O O . TYR B 1 72 ? 59.950 46.087 55.010 1.00 46.41 271 TYR B O 1
ATOM 1234 N N . LEU B 1 73 ? 58.085 45.541 56.165 1.00 40.55 272 LEU B N 1
ATOM 1235 C CA . LEU B 1 73 ? 57.170 46.424 55.468 1.00 43.06 272 LEU B CA 1
ATOM 1236 C C . LEU B 1 73 ? 56.799 47.594 56.368 1.00 39.20 272 LEU B C 1
ATOM 1237 O O . LEU B 1 73 ? 56.750 47.467 57.596 1.00 46.47 272 LEU B O 1
ATOM 1242 N N . LYS B 1 74 ? 56.497 48.720 55.744 1.00 41.12 273 LYS B N 1
ATOM 1243 C CA . LYS B 1 74 ? 56.154 49.919 56.488 1.00 50.42 273 LYS B CA 1
ATOM 1244 C C . LYS B 1 74 ? 54.680 50.009 56.821 1.00 55.02 273 LYS B C 1
ATOM 1245 O O . LYS B 1 74 ? 54.259 51.002 57.417 1.00 56.43 273 LYS B O 1
ATOM 1251 N N . PHE B 1 75 ? 53.891 49.000 56.474 1.00 51.68 274 PHE B N 1
ATOM 1252 C CA . PHE B 1 75 ? 52.501 48.938 56.897 1.00 48.03 274 PHE B CA 1
ATOM 1253 C C . PHE B 1 75 ? 52.277 47.652 57.683 1.00 48.79 274 PHE B C 1
ATOM 1254 O O . PHE B 1 75 ? 53.127 46.753 57.707 1.00 49.25 274 PHE B O 1
ATOM 1262 N N . ASN B 1 76 ? 51.140 47.573 58.372 1.00 49.55 275 ASN B N 1
ATOM 1263 C CA . ASN B 1 76 ? 50.922 46.463 59.295 1.00 60.78 275 ASN B CA 1
ATOM 1264 C C . ASN B 1 76 ? 49.672 45.647 58.994 1.00 50.42 275 ASN B C 1
ATOM 1265 O O . ASN B 1 76 ? 49.328 44.762 59.783 1.00 56.56 275 ASN B O 1
ATOM 1270 N N . PHE B 1 77 ? 48.995 45.894 57.881 1.00 47.69 276 PHE B N 1
ATOM 1271 C CA . PHE B 1 77 ? 47.879 45.045 57.471 1.00 45.58 276 PHE B CA 1
ATOM 1272 C C . PHE B 1 77 ? 48.410 43.903 56.603 1.00 42.27 276 PHE B C 1
ATOM 1273 O O . PHE B 1 77 ? 48.916 44.130 55.501 1.00 41.14 276 PHE B O 1
ATOM 1281 N N . LEU B 1 78 ? 48.289 42.669 57.108 1.00 44.13 277 LEU B N 1
ATOM 1282 C CA . LEU B 1 78 ? 48.739 41.494 56.370 1.00 41.82 277 LEU B CA 1
ATOM 1283 C C . LEU B 1 78 ? 48.081 41.412 54.998 1.00 39.34 277 LEU B C 1
ATOM 1284 O O . LEU B 1 78 ? 48.756 41.151 53.992 1.00 37.83 277 LEU B O 1
ATOM 1289 N N . GLU B 1 79 ? 46.760 41.636 54.934 1.00 37.59 278 GLU B N 1
ATOM 1290 C CA . GLU B 1 79 ? 46.061 41.510 53.656 1.00 39.53 278 GLU B CA 1
ATOM 1291 C C . GLU B 1 79 ? 46.519 42.560 52.658 1.00 40.46 278 GLU B C 1
ATOM 1292 O O . GLU B 1 79 ? 46.417 42.349 51.449 1.00 36.93 278 GLU B O 1
ATOM 1298 N N . GLN B 1 80 ? 47.020 43.698 53.131 1.00 44.16 279 GLN B N 1
ATOM 1299 C CA . GLN B 1 80 ? 47.573 44.672 52.192 1.00 39.98 279 GLN B CA 1
ATOM 1300 C C . GLN B 1 80 ? 48.834 44.135 51.530 1.00 33.64 279 GLN B C 1
ATOM 1301 O O . GLN B 1 80 ? 49.055 44.348 50.327 1.00 40.00 279 GLN B O 1
ATOM 1307 N N . ALA B 1 81 ? 49.666 43.420 52.293 1.00 34.25 280 ALA B N 1
ATOM 1308 C CA . ALA B 1 81 ? 50.811 42.743 51.699 1.00 37.40 280 ALA B CA 1
ATOM 1309 C C . ALA B 1 81 ? 50.368 41.641 50.731 1.00 36.07 280 ALA B C 1
ATOM 1310 O O . ALA B 1 81 ? 50.926 41.509 49.637 1.00 34.84 280 ALA B O 1
ATOM 1312 N N . PHE B 1 82 ? 49.353 40.852 51.110 1.00 39.92 281 PHE B N 1
ATOM 1313 C CA . PHE B 1 82 ? 48.838 39.821 50.212 1.00 41.85 281 PHE B CA 1
ATOM 1314 C C . PHE B 1 82 ? 48.337 40.431 48.910 1.00 34.89 281 PHE B C 1
ATOM 1315 O O . PHE B 1 82 ? 48.616 39.910 47.817 1.00 38.08 281 PHE B O 1
ATOM 1323 N N . ASP B 1 83 ? 47.593 41.539 49.011 1.00 31.54 282 ASP B N 1
ATOM 1324 C CA . ASP B 1 83 ? 47.046 42.195 47.824 1.00 36.36 282 ASP B CA 1
ATOM 1325 C C . ASP B 1 83 ? 48.152 42.661 46.883 1.00 40.00 282 ASP B C 1
ATOM 1326 O O . ASP B 1 83 ? 48.023 42.530 45.660 1.00 37.06 282 ASP B O 1
ATOM 1331 N N . LYS B 1 84 ? 49.249 43.203 47.432 1.00 36.00 283 LYS B N 1
ATOM 1332 C CA . LYS B 1 84 ? 50.360 43.647 46.584 1.00 36.37 283 LYS B CA 1
ATOM 1333 C C . LYS B 1 84 ? 51.036 42.473 45.892 1.00 40.83 283 LYS B C 1
ATOM 1334 O O . LYS B 1 84 ? 51.445 42.581 44.730 1.00 37.95 283 LYS B O 1
ATOM 1340 N N . LEU B 1 85 ? 51.169 41.342 46.597 1.00 37.46 284 LEU B N 1
ATOM 1341 C CA . LEU B 1 85 ? 51.704 40.138 45.975 1.00 36.39 284 LEU B CA 1
ATOM 1342 C C . LEU B 1 85 ? 50.818 39.688 44.818 1.00 34.39 284 LEU B C 1
ATOM 1343 O O . LEU B 1 85 ? 51.304 39.367 43.728 1.00 39.14 284 LEU B O 1
ATOM 1348 N N . SER B 1 86 ? 49.505 39.681 45.033 1.00 34.40 285 SER B N 1
ATOM 1349 C CA . SER B 1 86 ? 48.589 39.306 43.963 1.00 35.92 285 SER B CA 1
ATOM 1350 C C . SER B 1 86 ? 48.752 40.225 42.752 1.00 37.59 285 SER B C 1
ATOM 1351 O O . SER B 1 86 ? 48.804 39.756 41.607 1.00 37.43 285 SER B O 1
ATOM 1354 N N . GLU B 1 87 ? 48.871 41.535 42.986 1.00 37.70 286 GLU B N 1
ATOM 1355 C CA . GLU B 1 87 ? 49.036 42.468 41.868 1.00 41.55 286 GLU B CA 1
ATOM 1356 C C . GLU B 1 87 ? 50.270 42.146 41.027 1.00 43.53 286 GLU B C 1
ATOM 1357 O O . GLU B 1 87 ? 50.277 42.406 39.819 1.00 41.37 286 GLU B O 1
ATOM 1363 N N . SER B 1 88 ? 51.316 41.585 41.630 1.00 36.64 287 SER B N 1
ATOM 1364 C CA . SER B 1 88 ? 52.500 41.213 40.869 1.00 40.38 287 SER B CA 1
ATOM 1365 C C . SER B 1 88 ? 52.473 39.760 40.389 1.00 44.41 287 SER B C 1
ATOM 1366 O O . SER B 1 88 ? 53.465 39.293 39.816 1.00 39.83 287 SER B O 1
ATOM 1369 N N . GLY B 1 89 ? 51.364 39.048 40.575 1.00 40.15 288 GLY B N 1
ATOM 1370 C CA . GLY B 1 89 ? 51.253 37.700 40.055 1.00 35.52 288 GLY B CA 1
ATOM 1371 C C . GLY B 1 89 ? 51.794 36.619 40.958 1.00 35.72 288 GLY B C 1
ATOM 1372 O O . GLY B 1 89 ? 52.065 35.511 40.470 1.00 36.44 288 GLY B O 1
ATOM 1373 N N . PHE B 1 90 ? 51.979 36.901 42.254 1.00 34.53 289 PHE B N 1
ATOM 1374 C CA . PHE B 1 90 ? 52.369 35.886 43.234 1.00 35.40 289 PHE B CA 1
ATOM 1375 C C . PHE B 1 90 ? 51.113 35.289 43.869 1.00 37.31 289 PHE B C 1
ATOM 1376 O O . PHE B 1 90 ? 50.129 35.998 44.093 1.00 39.76 289 PHE B O 1
ATOM 1384 N N . HIS B 1 91 ? 51.156 33.986 44.176 1.00 35.10 290 HIS B N 1
ATOM 1385 C CA . HIS B 1 91 ? 50.019 33.284 44.770 1.00 36.87 290 HIS B CA 1
ATOM 1386 C C . HIS B 1 91 ? 50.448 32.589 46.047 1.00 31.40 290 HIS B C 1
ATOM 1387 O O . HIS B 1 91 ? 51.588 32.137 46.163 1.00 35.55 290 HIS B O 1
ATOM 1394 N N . MET B 1 92 ? 49.529 32.506 47.012 1.00 35.81 291 MET B N 1
ATOM 1395 C CA . MET B 1 92 ? 49.848 31.865 48.282 1.00 40.13 291 MET B CA 1
ATOM 1396 C C . MET B 1 92 ? 49.797 30.357 48.105 1.00 37.79 291 MET B C 1
ATOM 1397 O O . MET B 1 92 ? 48.772 29.807 47.676 1.00 42.72 291 MET B O 1
ATOM 1402 N N . VAL B 1 93 ? 50.899 29.681 48.411 1.00 36.93 292 VAL B N 1
ATOM 1403 C CA . VAL B 1 93 ? 50.962 28.234 48.225 1.00 40.08 292 VAL B CA 1
ATOM 1404 C C . VAL B 1 93 ? 51.094 27.467 49.525 1.00 48.66 292 VAL B C 1
ATOM 1405 O O . VAL B 1 93 ? 50.931 26.235 49.507 1.00 43.84 292 VAL B O 1
ATOM 1409 N N . ALA B 1 94 ? 51.391 28.128 50.642 1.00 39.22 293 ALA B N 1
ATOM 1410 C CA . ALA B 1 94 ? 51.482 27.398 51.902 1.00 43.16 293 ALA B CA 1
ATOM 1411 C C . ALA B 1 94 ? 51.427 28.392 53.043 1.00 45.81 293 ALA B C 1
ATOM 1412 O O . ALA B 1 94 ? 51.631 29.593 52.859 1.00 42.16 293 ALA B O 1
ATOM 1414 N N . CYS B 1 95 ? 51.112 27.868 54.221 1.00 40.68 294 CYS B N 1
ATOM 1415 C CA . CYS B 1 95 ? 51.004 28.668 55.428 1.00 40.91 294 CYS B CA 1
ATOM 1416 C C . CYS B 1 95 ? 51.394 27.796 56.610 1.00 53.27 294 CYS B C 1
ATOM 1417 O O . CYS B 1 95 ? 51.023 26.620 56.658 1.00 49.07 294 CYS B O 1
ATOM 1420 N N . SER B 1 96 ? 52.134 28.363 57.560 1.00 43.96 295 SER B N 1
ATOM 1421 C CA . SER B 1 96 ? 52.432 27.623 58.784 1.00 50.02 295 SER B CA 1
ATOM 1422 C C . SER B 1 96 ? 52.521 28.574 59.963 1.00 56.29 295 SER B C 1
ATOM 1423 O O . SER B 1 96 ? 52.792 29.769 59.820 1.00 44.13 295 SER B O 1
ATOM 1426 N N . SER B 1 97 ? 52.299 28.023 61.146 1.00 52.85 296 SER B N 1
ATOM 1427 C CA . SER B 1 97 ? 52.314 28.835 62.346 1.00 56.20 296 SER B CA 1
ATOM 1428 C C . SER B 1 97 ? 52.931 28.032 63.477 1.00 70.10 296 SER B C 1
ATOM 1429 O O . SER B 1 97 ? 52.747 26.814 63.557 1.00 53.51 296 SER B O 1
ATOM 1432 N N . THR B 1 98 ? 53.685 28.717 64.331 1.00 58.89 297 THR B N 1
ATOM 1433 C CA . THR B 1 98 ? 54.293 28.121 65.513 1.00 68.31 297 THR B CA 1
ATOM 1434 C C . THR B 1 98 ? 53.812 28.898 66.726 1.00 84.54 297 THR B C 1
ATOM 1435 O O . THR B 1 98 ? 53.982 30.120 66.788 1.00 78.00 297 THR B O 1
ATOM 1439 N N . GLY B 1 99 ? 53.204 28.194 67.677 1.00 92.48 298 GLY B N 1
ATOM 1440 C CA . GLY B 1 99 ? 52.798 28.788 68.928 1.00 95.07 298 GLY B CA 1
ATOM 1441 C C . GLY B 1 99 ? 53.772 28.455 70.048 1.00 98.38 298 GLY B C 1
ATOM 1442 O O . GLY B 1 99 ? 54.705 27.671 69.890 1.00 89.44 298 GLY B O 1
ATOM 1443 N N . THR B 1 100 ? 53.538 29.081 71.195 1.00 99.77 299 THR B N 1
ATOM 1444 C CA . THR B 1 100 ? 54.351 28.832 72.377 1.00 96.78 299 THR B CA 1
ATOM 1445 C C . THR B 1 100 ? 53.469 28.345 73.517 1.00 109.49 299 THR B C 1
ATOM 1446 O O . THR B 1 100 ? 52.244 28.340 73.398 1.00 113.44 299 THR B O 1
ATOM 1450 N N . LYS B 1 113 ? 49.844 35.200 80.621 1.00 117.00 312 LYS B N 1
ATOM 1451 C CA . LYS B 1 113 ? 48.528 35.626 80.158 1.00 121.77 312 LYS B CA 1
ATOM 1452 C C . LYS B 1 113 ? 48.547 35.952 78.666 1.00 126.20 312 LYS B C 1
ATOM 1453 O O . LYS B 1 113 ? 47.497 36.147 78.048 1.00 120.45 312 LYS B O 1
ATOM 1455 N N . ILE B 1 114 ? 49.746 36.008 78.091 1.00 128.90 313 ILE B N 1
ATOM 1456 C CA . ILE B 1 114 ? 49.936 36.320 76.679 1.00 127.23 313 ILE B CA 1
ATOM 1457 C C . ILE B 1 114 ? 50.919 35.319 76.090 1.00 120.64 313 ILE B C 1
ATOM 1458 O O . ILE B 1 114 ? 52.014 35.127 76.631 1.00 119.82 313 ILE B O 1
ATOM 1460 N N . TRP B 1 115 ? 50.529 34.682 74.988 1.00 116.69 314 TRP B N 1
ATOM 1461 C CA . TRP B 1 115 ? 51.400 33.770 74.262 1.00 103.98 314 TRP B CA 1
ATOM 1462 C C . TRP B 1 115 ? 51.644 34.317 72.862 1.00 98.34 314 TRP B C 1
ATOM 1463 O O . TRP B 1 115 ? 50.717 34.794 72.199 1.00 104.11 314 TRP B O 1
ATOM 1474 N N . THR B 1 116 ? 52.898 34.270 72.431 1.00 93.48 315 THR B N 1
ATOM 1475 C CA . THR B 1 116 ? 53.287 34.792 71.132 1.00 92.77 315 THR B CA 1
ATOM 1476 C C . THR B 1 116 ? 53.305 33.681 70.089 1.00 90.83 315 THR B C 1
ATOM 1477 O O . THR B 1 116 ? 53.364 32.491 70.407 1.00 88.63 315 THR B O 1
ATOM 1481 N N . SER B 1 117 ? 53.261 34.090 68.825 1.00 82.92 316 SER B N 1
ATOM 1482 C CA . SER B 1 117 ? 53.261 33.147 67.720 1.00 77.67 316 SER B CA 1
ATOM 1483 C C . SER B 1 117 ? 53.960 33.777 66.528 1.00 74.01 316 SER B C 1
ATOM 1484 O O . SER B 1 117 ? 54.041 35.000 66.408 1.00 66.64 316 SER B O 1
ATOM 1487 N N . TYR B 1 118 ? 54.472 32.920 65.651 1.00 58.62 317 TYR B N 1
ATOM 1488 C CA . TYR B 1 118 ? 55.022 33.328 64.369 1.00 48.29 317 TYR B CA 1
ATOM 1489 C C . TYR B 1 118 ? 54.246 32.606 63.280 1.00 55.51 317 TYR B C 1
ATOM 1490 O O . TYR B 1 118 ? 54.131 31.377 63.309 1.00 52.63 317 TYR B O 1
ATOM 1499 N N . THR B 1 119 ? 53.693 33.366 62.340 1.00 45.58 318 THR B N 1
ATOM 1500 C CA . THR B 1 119 ? 52.979 32.803 61.204 1.00 45.42 318 THR B CA 1
ATOM 1501 C C . THR B 1 119 ? 53.690 33.227 59.930 1.00 49.76 318 THR B C 1
ATOM 1502 O O . THR B 1 119 ? 54.107 34.384 59.804 1.00 48.23 318 THR B O 1
ATOM 1506 N N . GLU B 1 120 ? 53.860 32.294 58.996 1.00 40.36 319 GLU B N 1
ATOM 1507 C CA . GLU B 1 120 ? 54.432 32.651 57.712 1.00 45.93 319 GLU B CA 1
ATOM 1508 C C . GLU B 1 120 ? 53.526 32.170 56.591 1.00 46.33 319 GLU B C 1
ATOM 1509 O O . GLU B 1 120 ? 52.852 31.141 56.707 1.00 41.27 319 GLU B O 1
ATOM 1515 N N . TYR B 1 121 ? 53.480 32.970 55.538 1.00 34.28 320 TYR B N 1
ATOM 1516 C CA . TYR B 1 121 ? 52.677 32.728 54.356 1.00 34.97 320 TYR B CA 1
ATOM 1517 C C . TYR B 1 121 ? 53.644 32.690 53.196 1.00 34.93 320 TYR B C 1
ATOM 1518 O O . TYR B 1 121 ? 54.338 33.685 52.936 1.00 38.21 320 TYR B O 1
ATOM 1527 N N . VAL B 1 122 ? 53.710 31.551 52.522 1.00 33.27 321 VAL B N 1
ATOM 1528 C CA . VAL B 1 122 ? 54.652 31.352 51.426 1.00 36.05 321 VAL B CA 1
ATOM 1529 C C . VAL B 1 122 ? 53.958 31.677 50.116 1.00 43.43 321 VAL B C 1
ATOM 1530 O O . VAL B 1 122 ? 52.926 31.077 49.788 1.00 39.26 321 VAL B O 1
ATOM 1534 N N . PHE B 1 123 ? 54.528 32.614 49.356 1.00 36.13 322 PHE B N 1
ATOM 1535 C CA . PHE B 1 123 ? 54.027 32.968 48.034 1.00 33.08 322 PHE B CA 1
ATOM 1536 C C . PHE B 1 123 ? 55.006 32.544 46.952 1.00 38.25 322 PHE B C 1
ATOM 1537 O O . PHE B 1 123 ? 56.225 32.508 47.159 1.00 37.31 322 PHE B O 1
ATOM 1545 N N . CYS B 1 124 ? 54.446 32.244 45.788 1.00 34.69 323 CYS B N 1
ATOM 1546 C CA . CYS B 1 124 ? 55.193 31.755 44.643 1.00 34.00 323 CYS B CA 1
ATOM 1547 C C . CYS B 1 124 ? 54.679 32.461 43.394 1.00 40.39 323 CYS B C 1
ATOM 1548 O O . CYS B 1 124 ? 53.467 32.571 43.205 1.00 36.01 323 CYS B O 1
ATOM 1551 N N . ARG B 1 125 ? 55.584 32.936 42.545 1.00 37.03 324 ARG B N 1
ATOM 1552 C CA . ARG B 1 125 ? 55.222 33.339 41.193 1.00 35.24 324 ARG B CA 1
ATOM 1553 C C . ARG B 1 125 ? 55.905 32.359 40.251 1.00 41.05 324 ARG B C 1
ATOM 1554 O O . ARG B 1 125 ? 57.122 32.155 40.337 1.00 37.19 324 ARG B O 1
ATOM 1562 N N . GLU B 1 126 ? 55.129 31.716 39.391 1.00 38.64 325 GLU B N 1
ATOM 1563 C CA . GLU B 1 126 ? 55.739 30.665 38.576 1.00 44.01 325 GLU B CA 1
ATOM 1564 C C . GLU B 1 126 ? 56.267 31.244 37.277 1.00 54.62 325 GLU B C 1
ATOM 1565 O O . GLU B 1 126 ? 56.957 30.548 36.539 1.00 59.41 325 GLU B O 1
ATOM 1572 N N . ARG C 1 6 ? 61.343 13.736 32.480 1.00 82.63 205 ARG C N 1
ATOM 1573 C CA . ARG C 1 6 ? 61.882 13.947 33.817 1.00 74.43 205 ARG C CA 1
ATOM 1574 C C . ARG C 1 6 ? 61.043 13.178 34.833 1.00 82.66 205 ARG C C 1
ATOM 1575 O O . ARG C 1 6 ? 59.809 13.207 34.774 1.00 81.59 205 ARG C O 1
ATOM 1583 N N . ARG C 1 7 ? 61.698 12.483 35.763 1.00 82.43 206 ARG C N 1
ATOM 1584 C CA . ARG C 1 7 ? 60.977 11.552 36.617 1.00 64.47 206 ARG C CA 1
ATOM 1585 C C . ARG C 1 7 ? 60.338 12.239 37.817 1.00 45.77 206 ARG C C 1
ATOM 1586 O O . ARG C 1 7 ? 60.907 13.148 38.427 1.00 50.13 206 ARG C O 1
ATOM 1594 N N . SER C 1 8 ? 59.133 11.796 38.134 1.00 45.53 207 SER C N 1
ATOM 1595 C CA . SER C 1 8 ? 58.349 12.380 39.198 1.00 50.19 207 SER C CA 1
ATOM 1596 C C . SER C 1 8 ? 58.919 12.010 40.561 1.00 44.02 207 SER C C 1
ATOM 1597 O O . SER C 1 8 ? 59.619 11.007 40.721 1.00 47.75 207 SER C O 1
ATOM 1600 N N . GLY C 1 9 ? 58.608 12.835 41.552 1.00 41.30 208 GLY C N 1
ATOM 1601 C CA . GLY C 1 9 ? 58.933 12.475 42.914 1.00 47.37 208 GLY C CA 1
ATOM 1602 C C . GLY C 1 9 ? 58.712 13.629 43.865 1.00 44.62 208 GLY C C 1
ATOM 1603 O O . GLY C 1 9 ? 58.384 14.760 43.472 1.00 39.65 208 GLY C O 1
ATOM 1604 N N . TYR C 1 10 ? 58.908 13.313 45.137 1.00 39.45 209 TYR C N 1
ATOM 1605 C CA . TYR C 1 10 ? 58.758 14.263 46.223 1.00 36.93 209 TYR C CA 1
ATOM 1606 C C . TYR C 1 10 ? 60.126 14.626 46.794 1.00 46.65 209 TYR C C 1
ATOM 1607 O O . TYR C 1 10 ? 61.021 13.775 46.905 1.00 45.75 209 TYR C O 1
ATOM 1616 N N . ILE C 1 11 ? 60.293 15.900 47.128 1.00 41.14 210 ILE C N 1
ATOM 1617 C CA . ILE C 1 11 ? 61.421 16.361 47.926 1.00 42.27 210 ILE C CA 1
ATOM 1618 C C . ILE C 1 11 ? 60.864 17.173 49.086 1.00 48.07 210 ILE C C 1
ATOM 1619 O O . ILE C 1 11 ? 60.049 18.081 48.878 1.00 42.03 210 ILE C O 1
ATOM 1624 N N . THR C 1 12 ? 61.283 16.836 50.303 1.00 45.25 211 THR C N 1
ATOM 1625 C CA . THR C 1 12 ? 60.900 17.574 51.498 1.00 43.52 211 THR C CA 1
ATOM 1626 C C . THR C 1 12 ? 62.089 18.390 51.985 1.00 51.91 211 THR C C 1
ATOM 1627 O O . THR C 1 12 ? 63.221 17.884 52.046 1.00 45.78 211 THR C O 1
ATOM 1631 N N . ILE C 1 13 ? 61.822 19.647 52.323 1.00 42.32 212 ILE C N 1
ATOM 1632 C CA . ILE C 1 13 ? 62.815 20.614 52.774 1.00 40.37 212 ILE C CA 1
ATOM 1633 C C . ILE C 1 13 ? 62.534 20.891 54.242 1.00 46.17 212 ILE C C 1
ATOM 1634 O O . ILE C 1 13 ? 61.410 21.259 54.603 1.00 48.36 212 ILE C O 1
ATOM 1639 N N . GLY C 1 14 ? 63.539 20.693 55.088 1.00 47.59 213 GLY C N 1
ATOM 1640 C CA . GLY C 1 14 ? 63.397 20.850 56.531 1.00 47.97 213 GLY C CA 1
ATOM 1641 C C . GLY C 1 14 ? 64.180 22.059 57.013 1.00 46.66 213 GLY C C 1
ATOM 1642 O O . GLY C 1 14 ? 65.255 22.361 56.491 1.00 54.00 213 GLY C O 1
ATOM 1643 N N . TYR C 1 15 ? 63.635 22.744 58.013 1.00 50.37 214 TYR C N 1
ATOM 1644 C CA . TYR C 1 15 ? 64.214 23.991 58.498 1.00 63.52 214 TYR C CA 1
ATOM 1645 C C . TYR C 1 15 ? 64.050 24.041 60.009 1.00 61.12 214 TYR C C 1
ATOM 1646 O O . TYR C 1 15 ? 62.924 24.134 60.506 1.00 56.40 214 TYR C O 1
ATOM 1655 N N . ARG C 1 16 ? 65.166 23.976 60.731 1.00 70.97 215 ARG C N 1
ATOM 1656 C CA . ARG C 1 16 ? 65.170 24.135 62.183 1.00 70.61 215 ARG C CA 1
ATOM 1657 C C . ARG C 1 16 ? 65.190 25.625 62.504 1.00 73.87 215 ARG C C 1
ATOM 1658 O O . ARG C 1 16 ? 66.178 26.312 62.234 1.00 76.88 215 ARG C O 1
ATOM 1666 N N . GLY C 1 17 ? 64.099 26.138 63.060 1.00 71.48 216 GLY C N 1
ATOM 1667 C CA . GLY C 1 17 ? 64.012 27.563 63.312 1.00 77.51 216 GLY C CA 1
ATOM 1668 C C . GLY C 1 17 ? 64.126 27.908 64.779 1.00 79.23 216 GLY C C 1
ATOM 1669 O O . GLY C 1 17 ? 63.948 27.040 65.637 1.00 92.48 216 GLY C O 1
ATOM 1670 N N . SER C 1 18 ? 64.426 29.166 65.088 1.00 89.05 217 SER C N 1
ATOM 1671 C CA . SER C 1 18 ? 64.505 29.608 66.472 1.00 92.17 217 SER C CA 1
ATOM 1672 C C . SER C 1 18 ? 63.888 30.992 66.601 1.00 97.96 217 SER C C 1
ATOM 1673 O O . SER C 1 18 ? 64.054 31.845 65.721 1.00 87.74 217 SER C O 1
ATOM 1676 N N . TYR C 1 19 ? 63.167 31.200 67.697 1.00 95.65 218 TYR C N 1
ATOM 1677 C CA . TYR C 1 19 ? 62.471 32.456 67.937 1.00 95.01 218 TYR C CA 1
ATOM 1678 C C . TYR C 1 19 ? 62.590 32.852 69.398 1.00 95.18 218 TYR C C 1
ATOM 1679 O O . TYR C 1 19 ? 62.228 32.079 70.283 1.00 95.83 218 TYR C O 1
ATOM 1688 N N . LYS C 1 30 ? 62.157 38.649 65.535 1.00 99.02 229 LYS C N 1
ATOM 1689 C CA . LYS C 1 30 ? 61.220 38.773 64.421 1.00 98.02 229 LYS C CA 1
ATOM 1690 C C . LYS C 1 30 ? 61.746 38.053 63.183 1.00 93.72 229 LYS C C 1
ATOM 1691 O O . LYS C 1 30 ? 60.993 37.373 62.489 1.00 97.66 229 LYS C O 1
ATOM 1693 N N . PHE C 1 31 ? 63.044 38.197 62.918 1.00 101.25 230 PHE C N 1
ATOM 1694 C CA . PHE C 1 31 ? 63.650 37.581 61.746 1.00 107.63 230 PHE C CA 1
ATOM 1695 C C . PHE C 1 31 ? 63.687 36.055 61.887 1.00 107.08 230 PHE C C 1
ATOM 1696 O O . PHE C 1 31 ? 63.385 35.485 62.939 1.00 100.15 230 PHE C O 1
ATOM 1704 N N . ARG C 1 32 ? 64.067 35.393 60.797 1.00 104.26 231 ARG C N 1
ATOM 1705 C CA . ARG C 1 32 ? 64.224 33.945 60.784 1.00 107.04 231 ARG C CA 1
ATOM 1706 C C . ARG C 1 32 ? 65.626 33.557 61.234 1.00 110.59 231 ARG C C 1
ATOM 1707 O O . ARG C 1 32 ? 66.618 34.166 60.821 1.00 105.93 231 ARG C O 1
ATOM 1715 N N . ARG C 1 33 ? 65.703 32.527 62.074 1.00 112.34 232 ARG C N 1
ATOM 1716 C CA . ARG C 1 33 ? 66.981 32.063 62.601 1.00 115.77 232 ARG C CA 1
ATOM 1717 C C . ARG C 1 33 ? 67.731 31.288 61.525 1.00 115.71 232 ARG C C 1
ATOM 1718 O O . ARG C 1 33 ? 67.235 30.273 61.021 1.00 105.73 232 ARG C O 1
ATOM 1720 N N . VAL C 1 34 ? 68.928 31.765 61.182 1.00 118.63 233 VAL C N 1
ATOM 1721 C CA . VAL C 1 34 ? 69.764 31.116 60.175 1.00 115.13 233 VAL C CA 1
ATOM 1722 C C . VAL C 1 34 ? 70.231 29.767 60.707 1.00 109.07 233 VAL C C 1
ATOM 1723 O O . VAL C 1 34 ? 70.880 29.689 61.757 1.00 119.24 233 VAL C O 1
ATOM 1727 N N . ALA C 1 35 ? 69.918 28.700 59.980 1.00 94.87 234 ALA C N 1
ATOM 1728 C CA . ALA C 1 35 ? 70.196 27.352 60.470 1.00 93.63 234 ALA C CA 1
ATOM 1729 C C . ALA C 1 35 ? 70.463 26.429 59.283 1.00 81.70 234 ALA C C 1
ATOM 1730 O O . ALA C 1 35 ? 70.784 26.884 58.180 1.00 87.35 234 ALA C O 1
ATOM 1732 N N . ARG C 1 36 ? 70.356 25.126 59.521 1.00 72.41 235 ARG C N 1
ATOM 1733 C CA . ARG C 1 36 ? 70.591 24.105 58.510 1.00 79.85 235 ARG C CA 1
ATOM 1734 C C . ARG C 1 36 ? 69.310 23.843 57.717 1.00 61.35 235 ARG C C 1
ATOM 1735 O O . ARG C 1 36 ? 68.227 23.719 58.299 1.00 65.50 235 ARG C O 1
ATOM 1743 N N . ILE C 1 37 ? 69.433 23.762 56.397 1.00 58.54 236 ILE C N 1
ATOM 1744 C CA . ILE C 1 37 ? 68.325 23.365 55.531 1.00 51.40 236 ILE C CA 1
ATOM 1745 C C . ILE C 1 37 ? 68.563 21.921 55.111 1.00 44.48 236 ILE C C 1
ATOM 1746 O O . ILE C 1 37 ? 69.497 21.629 54.356 1.00 48.75 236 ILE C O 1
ATOM 1751 N N . THR C 1 38 ? 67.706 21.022 55.575 1.00 45.35 237 THR C N 1
ATOM 1752 C CA . THR C 1 38 ? 67.818 19.609 55.254 1.00 52.45 237 THR C CA 1
ATOM 1753 C C . THR C 1 38 ? 66.968 19.266 54.034 1.00 51.08 237 THR C C 1
ATOM 1754 O O . THR C 1 38 ? 65.980 19.939 53.733 1.00 44.15 237 THR C O 1
ATOM 1758 N N . VAL C 1 39 ? 67.375 18.214 53.327 1.00 44.55 238 VAL C N 1
ATOM 1759 C CA . VAL C 1 39 ? 66.723 17.762 52.102 1.00 44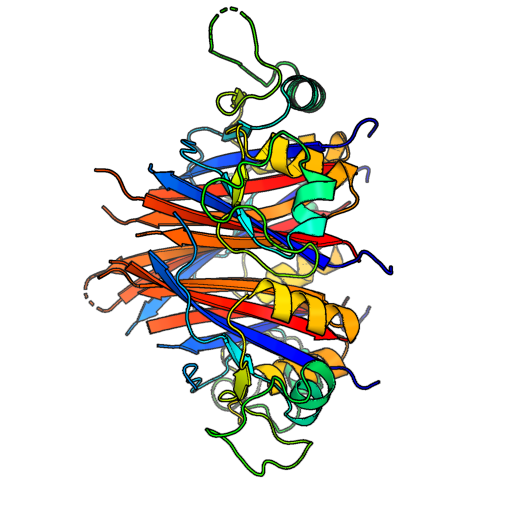.70 238 VAL C CA 1
ATOM 1760 C C . VAL C 1 39 ? 66.467 16.261 52.218 1.00 51.20 238 VAL C C 1
ATOM 1761 O O . VAL C 1 39 ? 67.400 15.496 52.488 1.00 48.47 238 VAL C O 1
ATOM 1765 N N . CYS C 1 40 ? 65.212 15.836 52.007 1.00 41.20 239 CYS C N 1
ATOM 1766 C CA . CYS C 1 40 ? 64.831 14.426 52.062 1.00 40.54 239 CYS C CA 1
ATOM 1767 C C . CYS C 1 40 ? 64.163 14.000 50.761 1.00 46.14 239 CYS C C 1
ATOM 1768 O O . CYS C 1 40 ? 63.336 14.733 50.212 1.00 45.64 239 CYS C O 1
ATOM 1771 N N . GLY C 1 41 ? 64.509 12.806 50.288 1.00 44.42 240 GLY C N 1
ATOM 1772 C CA . GLY C 1 41 ? 63.918 12.245 49.090 1.00 43.91 240 GLY C CA 1
ATOM 1773 C C . GLY C 1 41 ? 64.898 11.316 48.394 1.00 48.73 240 GLY C C 1
ATOM 1774 O O . GLY C 1 41 ? 65.968 11.003 48.917 1.00 45.52 240 GLY C O 1
ATOM 1775 N N . LYS C 1 42 ? 64.496 10.867 47.206 1.00 45.73 241 LYS C N 1
ATOM 1776 C CA . LYS C 1 42 ? 65.359 10.027 46.380 1.00 48.95 241 LYS C CA 1
ATOM 1777 C C . LYS C 1 42 ? 66.592 10.811 45.950 1.00 48.08 241 LYS C C 1
ATOM 1778 O O . LYS C 1 42 ? 66.473 11.916 45.419 1.00 45.97 241 LYS C O 1
ATOM 1784 N N . THR C 1 43 ? 67.787 10.236 46.160 1.00 42.30 242 THR C N 1
ATOM 1785 C CA . THR C 1 43 ? 69.001 11.057 46.072 1.00 46.56 242 THR C CA 1
ATOM 1786 C C . THR C 1 43 ? 69.224 11.596 44.668 1.00 43.69 242 THR C C 1
ATOM 1787 O O . THR C 1 43 ? 69.712 12.718 44.505 1.00 46.32 242 THR C O 1
ATOM 1791 N N . SER C 1 44 ? 68.879 10.824 43.638 1.00 43.11 243 SER C N 1
ATOM 1792 C CA . SER C 1 44 ? 69.056 11.347 42.287 1.00 44.72 243 SER C CA 1
ATOM 1793 C C . SER C 1 44 ? 68.196 12.582 42.037 1.00 48.95 243 SER C C 1
ATOM 1794 O O . SER C 1 44 ? 68.579 13.445 41.242 1.00 46.26 243 SER C O 1
ATOM 1797 N N . LEU C 1 45 ? 67.027 12.684 42.679 1.00 43.94 244 LEU C N 1
ATOM 1798 C CA . LEU C 1 45 ? 66.204 13.878 42.488 1.00 44.26 244 LEU C CA 1
ATOM 1799 C C . LEU C 1 45 ? 66.829 15.085 43.179 1.00 45.30 244 LEU C C 1
ATOM 1800 O O . LEU C 1 45 ? 66.922 16.176 42.598 1.00 47.45 244 LEU C O 1
ATOM 1805 N N . ALA C 1 46 ? 67.253 14.902 44.431 1.00 42.46 245 ALA C N 1
ATOM 1806 C CA . ALA C 1 46 ? 67.914 15.970 45.170 1.00 48.30 245 ALA C CA 1
ATOM 1807 C C . ALA C 1 46 ? 69.140 16.479 44.421 1.00 43.43 245 ALA C C 1
ATOM 1808 O O . ALA C 1 46 ? 69.378 17.691 44.350 1.00 45.55 245 ALA C O 1
ATOM 1810 N N . LYS C 1 47 ? 69.913 15.566 43.829 1.00 47.34 246 LYS C N 1
ATOM 1811 C CA . LYS C 1 47 ? 71.112 15.966 43.101 1.00 49.27 246 LYS C CA 1
ATOM 1812 C C . LYS C 1 47 ? 70.767 16.703 41.818 1.00 47.12 246 LYS C C 1
ATOM 1813 O O . LYS C 1 47 ? 71.441 17.676 41.457 1.00 54.22 246 LYS C O 1
ATOM 1819 N N . GLU C 1 48 ? 69.746 16.239 41.096 1.00 47.45 247 GLU C N 1
ATOM 1820 C CA . GLU C 1 48 ? 69.274 16.990 39.937 1.00 53.84 247 GLU C CA 1
ATOM 1821 C C . GLU C 1 48 ? 68.918 18.419 40.326 1.00 45.38 247 GLU C C 1
ATOM 1822 O O . GLU C 1 48 ? 69.333 19.372 39.662 1.00 51.09 247 GLU C O 1
ATOM 1828 N N . VAL C 1 49 ? 68.179 18.585 41.432 1.00 47.87 248 VAL C N 1
ATOM 1829 C CA . VAL C 1 49 ? 67.624 19.893 41.787 1.00 42.19 248 VAL C CA 1
ATOM 1830 C C . VAL C 1 49 ? 68.724 20.848 42.231 1.00 52.32 248 VAL C C 1
ATOM 1831 O O . VAL C 1 49 ? 68.771 22.001 41.801 1.00 45.03 248 VAL C O 1
ATOM 1835 N N . PHE C 1 50 ? 69.612 20.393 43.119 1.00 47.16 249 PHE C N 1
ATOM 1836 C CA . PHE C 1 50 ? 70.499 21.304 43.831 1.00 52.02 249 PHE C CA 1
ATOM 1837 C C . PHE C 1 50 ? 71.952 21.259 43.381 1.00 55.76 249 PHE C C 1
ATOM 1838 O O . PHE C 1 50 ? 72.683 22.218 43.648 1.00 53.49 249 PHE C O 1
ATOM 1846 N N . GLY C 1 51 ? 72.391 20.175 42.742 1.00 49.11 250 GLY C N 1
ATOM 1847 C CA . GLY C 1 51 ? 73.729 20.159 42.158 1.00 56.64 250 GLY C CA 1
ATOM 1848 C C . GLY C 1 51 ? 74.802 20.244 43.228 1.00 59.57 250 GLY C C 1
ATOM 1849 O O . GLY C 1 51 ? 74.792 19.493 44.206 1.00 51.10 250 GLY C O 1
ATOM 1850 N N . ASP C 1 52 ? 75.736 21.177 43.062 1.00 54.01 251 ASP C N 1
ATOM 1851 C CA . ASP C 1 52 ? 76.853 21.277 43.989 1.00 67.36 251 ASP C CA 1
ATOM 1852 C C . ASP C 1 52 ? 76.536 22.121 45.214 1.00 71.19 251 ASP C C 1
ATOM 1853 O O . ASP C 1 52 ? 77.427 22.348 46.035 1.00 61.31 251 ASP C O 1
ATOM 1858 N N . THR C 1 53 ? 75.305 22.611 45.354 1.00 57.62 252 THR C N 1
ATOM 1859 C CA . THR C 1 53 ? 74.917 23.198 46.627 1.00 44.80 252 THR C CA 1
ATOM 1860 C C . THR C 1 53 ? 74.430 22.146 47.605 1.00 43.37 252 THR C C 1
ATOM 1861 O O . THR C 1 53 ? 74.149 22.473 48.765 1.00 53.58 252 THR C O 1
ATOM 1865 N N . LEU C 1 54 ? 74.320 20.898 47.154 1.00 47.50 253 LEU C N 1
ATOM 1866 C CA . LEU C 1 54 ? 73.920 19.796 48.007 1.00 52.74 253 LEU C CA 1
ATOM 1867 C C . LEU C 1 54 ? 75.134 19.272 48.756 1.00 55.55 253 LEU C C 1
ATOM 1868 O O . LEU C 1 54 ? 76.196 19.063 48.161 1.00 62.78 253 LEU C O 1
ATOM 1873 N N . ASN C 1 55 ? 74.982 19.073 50.057 1.00 54.56 254 ASN C N 1
ATOM 1874 C CA . ASN C 1 55 ? 76.039 18.540 50.909 1.00 59.19 254 ASN C CA 1
ATOM 1875 C C . ASN C 1 55 ? 75.646 17.122 51.297 1.00 57.38 254 ASN C C 1
ATOM 1876 O O . ASN C 1 55 ? 74.699 16.925 52.068 1.00 52.22 254 ASN C O 1
ATOM 1881 N N . GLU C 1 56 ? 76.380 16.138 50.776 1.00 56.50 255 GLU C N 1
ATOM 1882 C CA . GLU C 1 56 ? 76.103 14.735 51.055 1.00 63.21 255 GLU C CA 1
ATOM 1883 C C . GLU C 1 56 ? 76.987 14.158 52.152 1.00 59.09 255 GLU C C 1
ATOM 1884 O O . GLU C 1 56 ? 76.987 12.937 52.342 1.00 55.08 255 GLU C O 1
ATOM 1890 N N . SER C 1 57 ? 77.726 15.000 52.886 1.00 54.19 256 SER C N 1
ATOM 1891 C CA . SER C 1 57 ? 78.779 14.482 53.759 1.00 65.47 256 SER C CA 1
ATOM 1892 C C . SER C 1 57 ? 78.225 13.577 54.852 1.00 62.51 256 SER C C 1
ATOM 1893 O O . SER C 1 57 ? 78.935 12.688 55.333 1.00 61.00 256 SER C O 1
ATOM 1896 N N . ARG C 1 58 ? 76.967 13.761 55.244 1.00 53.11 257 ARG C N 1
ATOM 1897 C CA . ARG C 1 58 ? 76.356 12.906 56.256 1.00 54.81 257 ARG C CA 1
ATOM 1898 C C . ARG C 1 58 ? 75.656 11.680 55.670 1.00 48.93 257 ARG C C 1
ATOM 1899 O O . ARG C 1 58 ? 75.081 10.894 56.431 1.00 53.08 257 ARG C O 1
ATOM 1907 N N . ASP C 1 59 ? 75.682 11.495 54.346 1.00 54.45 258 ASP C N 1
ATOM 1908 C CA . ASP C 1 59 ? 75.114 10.289 53.728 1.00 51.03 258 ASP C CA 1
ATOM 1909 C C . ASP C 1 59 ? 75.777 10.078 52.371 1.00 59.17 258 ASP C C 1
ATOM 1910 O O . ASP C 1 59 ? 75.105 10.150 51.332 1.00 54.43 258 ASP C O 1
ATOM 1915 N N . PRO C 1 60 ? 77.087 9.838 52.334 1.00 61.24 259 PRO C N 1
ATOM 1916 C CA . PRO C 1 60 ? 77.823 9.912 51.069 1.00 52.47 259 PRO C CA 1
ATOM 1917 C C . PRO C 1 60 ? 77.710 8.625 50.262 1.00 51.32 259 PRO C C 1
ATOM 1918 O O . PRO C 1 60 ? 77.272 7.583 50.748 1.00 55.81 259 PRO C O 1
ATOM 1922 N N . ASP C 1 61 ? 78.107 8.733 48.994 1.00 58.88 260 ASP C N 1
ATOM 1923 C CA . ASP C 1 61 ? 78.219 7.584 48.089 1.00 58.90 260 ASP C CA 1
ATOM 1924 C C . ASP C 1 61 ? 76.914 6.796 48.002 1.00 63.73 260 ASP C C 1
ATOM 1925 O O . ASP C 1 61 ? 76.922 5.565 47.932 1.00 61.68 260 ASP C O 1
ATOM 1930 N N . ARG C 1 62 ? 75.760 7.509 48.018 1.00 58.91 261 ARG C N 1
ATOM 1931 C CA . ARG C 1 62 ? 74.514 6.757 47.878 1.00 63.28 261 ARG C CA 1
ATOM 1932 C C . ARG C 1 62 ? 74.223 6.493 46.401 1.00 46.56 261 ARG C C 1
ATOM 1933 O O . ARG C 1 62 ? 74.502 7.346 45.548 1.00 55.02 261 ARG C O 1
ATOM 1941 N N . PRO C 1 63 ? 73.681 5.317 46.075 1.00 51.74 262 PRO C N 1
ATOM 1942 C CA . PRO C 1 63 ? 73.275 5.058 44.693 1.00 53.76 262 PRO C CA 1
ATOM 1943 C C . PRO C 1 63 ? 72.115 5.955 44.302 1.00 61.91 262 PRO C C 1
ATOM 1944 O O . PRO C 1 63 ? 71.319 6.375 45.159 1.00 52.23 262 PRO C O 1
ATOM 1948 N N . PRO C 1 64 ? 71.955 6.242 43.010 1.00 54.75 263 PRO C N 1
ATOM 1949 C CA . PRO C 1 64 ? 70.958 7.242 42.584 1.00 61.76 263 PRO C CA 1
ATOM 1950 C C . PRO C 1 64 ? 69.522 6.943 43.000 1.00 62.12 263 PRO C C 1
ATOM 1951 O O . PRO C 1 64 ? 68.756 7.887 43.225 1.00 56.12 263 PRO C O 1
ATOM 1955 N N . GLU C 1 65 ? 69.122 5.679 43.107 1.00 52.46 264 GLU C N 1
ATOM 1956 C CA . GLU C 1 65 ? 67.719 5.354 43.351 1.00 52.09 264 GLU C CA 1
ATOM 1957 C C . GLU C 1 65 ? 67.402 5.101 44.818 1.00 53.27 264 GLU C C 1
ATOM 1958 O O . GLU C 1 65 ? 66.252 4.797 45.146 1.00 50.98 264 GLU C O 1
ATOM 1964 N N . ARG C 1 66 ? 68.378 5.231 45.707 1.00 47.65 265 ARG C N 1
ATOM 1965 C CA . ARG C 1 66 ? 68.101 5.116 47.127 1.00 53.53 265 ARG C CA 1
ATOM 1966 C C . ARG C 1 66 ? 67.599 6.450 47.683 1.00 46.86 265 ARG C C 1
ATOM 1967 O O . ARG C 1 66 ? 67.837 7.519 47.117 1.00 48.66 265 ARG C O 1
ATOM 1975 N N . TYR C 1 67 ? 66.894 6.365 48.807 1.00 46.43 266 TYR C N 1
ATOM 1976 C CA . TYR C 1 67 ? 66.339 7.518 49.497 1.00 45.18 266 TYR C CA 1
ATOM 1977 C C . TYR C 1 67 ? 67.248 7.955 50.636 1.00 59.70 266 TYR C C 1
ATOM 1978 O O . TYR C 1 67 ? 67.994 7.152 51.198 1.00 47.94 266 TYR C O 1
ATOM 1987 N N . THR C 1 68 ? 67.167 9.239 50.982 1.00 42.01 267 THR C N 1
ATOM 1988 C CA . THR C 1 68 ? 67.925 9.789 52.095 1.00 44.32 267 THR C CA 1
ATOM 1989 C C . THR C 1 68 ? 67.038 10.712 52.913 1.00 46.38 267 THR C C 1
ATOM 1990 O O . THR C 1 68 ? 66.050 11.262 52.425 1.00 49.38 267 THR C O 1
ATOM 1994 N N . SER C 1 69 ? 67.410 10.894 54.169 1.00 47.70 268 SER C N 1
ATOM 1995 C CA . SER C 1 69 ? 66.834 11.974 54.954 1.00 53.15 268 SER C CA 1
ATOM 1996 C C . SER C 1 69 ? 67.930 12.762 55.650 1.00 53.26 268 SER C C 1
ATOM 1997 O O . SER C 1 69 ? 67.679 13.408 56.667 1.00 49.65 268 SER C O 1
ATOM 2000 N N . ARG C 1 70 ? 69.147 12.746 55.093 1.00 48.94 269 ARG C N 1
ATOM 2001 C CA . ARG C 1 70 ? 70.290 13.373 55.749 1.00 58.27 269 ARG C CA 1
ATOM 2002 C C . ARG C 1 70 ? 71.116 14.249 54.810 1.00 60.55 269 ARG C C 1
ATOM 2003 O O . ARG C 1 70 ? 72.282 14.529 55.106 1.00 59.20 269 ARG C O 1
ATOM 2011 N N . TYR C 1 71 ? 70.553 14.682 53.687 1.00 47.24 270 TYR C N 1
ATOM 2012 C CA . TYR C 1 71 ? 71.219 15.680 52.872 1.00 48.40 270 TYR C CA 1
ATOM 2013 C C . TYR C 1 71 ? 70.956 17.073 53.447 1.00 38.61 270 TYR C C 1
ATOM 2014 O O . TYR C 1 71 ? 69.984 17.289 54.174 1.00 47.17 270 TYR C O 1
ATOM 2023 N N . TYR C 1 72 ? 71.832 18.025 53.123 1.00 49.18 271 TYR C N 1
ATOM 2024 C CA . TYR C 1 72 ? 71.548 19.419 53.450 1.00 48.13 271 TYR C CA 1
ATOM 2025 C C . TYR C 1 72 ? 72.229 20.326 52.436 1.00 43.44 271 TYR C C 1
ATOM 2026 O O . TYR C 1 72 ? 73.023 19.880 51.603 1.00 53.64 271 TYR C O 1
ATOM 2035 N N . LEU C 1 73 ? 71.887 21.612 52.502 1.00 46.02 272 LEU C N 1
ATOM 2036 C CA . LEU C 1 73 ? 72.293 22.592 51.506 1.00 48.41 272 LEU C CA 1
ATOM 2037 C C . LEU C 1 73 ? 73.392 23.495 52.055 1.00 52.45 272 LEU C C 1
ATOM 2038 O O . LEU C 1 73 ? 73.438 23.790 53.253 1.00 53.36 272 LEU C O 1
ATOM 2043 N N . LYS C 1 74 ? 74.248 23.968 51.157 1.00 52.38 273 LYS C N 1
ATOM 2044 C CA . LYS C 1 74 ? 75.396 24.779 51.538 1.00 60.20 273 LYS C CA 1
ATOM 2045 C C . LYS C 1 74 ? 75.074 26.269 51.671 1.00 62.97 273 LYS C C 1
ATOM 2046 O O . LYS C 1 74 ? 75.960 27.041 52.053 1.00 66.23 273 LYS C O 1
ATOM 2052 N N . PHE C 1 75 ? 73.844 26.691 51.372 1.00 57.85 274 PHE C N 1
ATOM 2053 C CA . PHE C 1 75 ? 73.368 28.048 51.626 1.00 54.14 274 PHE C CA 1
ATOM 2054 C C . PHE C 1 75 ? 72.285 27.998 52.693 1.00 51.12 274 PHE C C 1
ATOM 2055 O O . PHE C 1 75 ? 71.803 26.930 53.068 1.00 58.59 274 PHE C O 1
ATOM 2063 N N . ASN C 1 76 ? 71.887 29.160 53.197 1.00 50.66 275 ASN C N 1
ATOM 2064 C CA . ASN C 1 76 ? 70.985 29.160 54.341 1.00 53.98 275 ASN C CA 1
ATOM 2065 C C . ASN C 1 76 ? 69.661 29.868 54.097 1.00 64.71 275 ASN C C 1
ATOM 2066 O O . ASN C 1 76 ? 68.819 29.897 55.002 1.00 62.53 275 ASN C O 1
ATOM 2071 N N . PHE C 1 77 ? 69.433 30.411 52.907 1.00 48.52 276 PHE C N 1
ATOM 2072 C CA . PHE C 1 77 ? 68.169 31.072 52.605 1.00 50.30 276 PHE C CA 1
ATOM 2073 C C . PHE C 1 77 ? 67.164 30.045 52.095 1.00 46.90 276 PHE C C 1
ATOM 2074 O O . PHE C 1 77 ? 67.400 29.379 51.082 1.00 42.94 276 PHE C O 1
ATOM 2082 N N . LEU C 1 78 ? 66.054 29.913 52.817 1.00 43.21 277 LEU C N 1
ATOM 2083 C CA . LEU C 1 78 ? 65.037 28.926 52.471 1.00 56.75 277 LEU C CA 1
ATOM 2084 C C . LEU C 1 78 ? 64.452 29.193 51.088 1.00 57.47 277 LEU C C 1
ATOM 2085 O O . LEU C 1 78 ? 64.209 28.254 50.316 1.00 43.83 277 LEU C O 1
ATOM 2090 N N . GLU C 1 79 ? 64.230 30.475 50.755 1.00 43.14 278 GLU C N 1
ATOM 2091 C CA . GLU C 1 79 ? 63.632 30.813 49.472 1.00 39.88 278 GLU C CA 1
ATOM 2092 C C . GLU C 1 79 ? 64.571 30.521 48.320 1.00 39.40 278 GLU C C 1
ATOM 2093 O O . GLU C 1 79 ? 64.114 30.306 47.192 1.00 45.96 278 GLU C O 1
ATOM 2099 N N . GLN C 1 80 ? 65.880 30.523 48.576 1.00 44.63 279 GLN C N 1
ATOM 2100 C CA . GLN C 1 80 ? 66.828 30.095 47.549 1.00 43.62 279 GLN C CA 1
ATOM 2101 C C . GLN C 1 80 ? 66.632 28.626 47.204 1.00 37.54 279 GLN C C 1
ATOM 2102 O O . GLN C 1 80 ? 66.735 28.237 46.036 1.00 40.76 279 GLN C O 1
ATOM 2108 N N . ALA C 1 81 ? 66.358 27.799 48.213 1.00 41.62 280 ALA C N 1
ATOM 2109 C CA . ALA C 1 81 ? 66.028 26.396 47.964 1.00 40.19 280 ALA C CA 1
ATOM 2110 C C . ALA C 1 81 ? 64.687 26.254 47.240 1.00 38.38 280 ALA C C 1
ATOM 2111 O O . ALA C 1 81 ? 64.573 25.465 46.295 1.00 38.25 280 ALA C O 1
ATOM 2113 N N . PHE C 1 82 ? 63.664 27.007 47.668 1.00 42.13 281 PHE C N 1
ATOM 2114 C CA . PHE C 1 82 ? 62.378 26.980 46.972 1.00 40.36 281 PHE C CA 1
ATOM 2115 C C . PHE C 1 82 ? 62.544 27.363 45.506 1.00 42.72 281 PHE C C 1
ATOM 2116 O O . PHE C 1 82 ? 61.918 26.764 44.625 1.00 37.93 281 PHE C O 1
ATOM 2124 N N . ASP C 1 83 ? 63.387 28.359 45.225 1.00 36.76 282 ASP C N 1
ATOM 2125 C CA . ASP C 1 83 ? 63.572 28.816 43.851 1.00 39.68 282 ASP C CA 1
ATOM 2126 C C . ASP C 1 83 ? 64.241 27.750 42.992 1.00 39.95 282 ASP C C 1
ATOM 2127 O O . ASP C 1 83 ? 63.866 27.565 41.829 1.00 36.22 282 ASP C O 1
ATOM 2132 N N . LYS C 1 84 ? 65.253 27.059 43.532 1.00 39.39 283 LYS C N 1
ATOM 2133 C CA . LYS C 1 84 ? 65.897 25.978 42.781 1.00 36.03 283 LYS C CA 1
ATOM 2134 C C . LYS C 1 84 ? 64.922 24.839 42.490 1.00 38.87 283 LYS C C 1
ATOM 2135 O O . LYS C 1 84 ? 64.942 24.258 41.402 1.00 40.54 283 LYS C O 1
ATOM 2141 N N . LEU C 1 85 ? 64.086 24.483 43.463 1.00 37.80 284 LEU C N 1
ATOM 2142 C CA . LEU C 1 85 ? 63.054 23.473 43.220 1.00 45.40 284 LEU C CA 1
ATOM 2143 C C . LEU C 1 85 ? 62.124 23.895 42.086 1.00 42.02 284 LEU C C 1
ATOM 2144 O O . LEU C 1 85 ? 61.806 23.094 41.196 1.00 44.11 284 LEU C O 1
ATOM 2149 N N . SER C 1 86 ? 61.680 25.155 42.107 1.00 38.77 285 SER C N 1
ATOM 2150 C CA . SER C 1 86 ? 60.864 25.692 41.021 1.00 45.25 285 SER C CA 1
ATOM 2151 C C . SER C 1 86 ? 61.570 25.581 39.672 1.00 43.00 285 SER C C 1
ATOM 2152 O O . SER C 1 86 ? 60.948 25.214 38.668 1.00 40.63 285 SER C O 1
ATOM 2155 N N . GLU C 1 87 ? 62.873 25.883 39.622 1.00 42.59 286 GLU C N 1
ATOM 2156 C CA . GLU C 1 87 ? 63.593 25.797 38.349 1.00 43.69 286 GLU C CA 1
ATOM 2157 C C . GLU C 1 87 ? 63.588 24.374 37.785 1.00 44.61 286 GLU C C 1
ATOM 2158 O O . GLU C 1 87 ? 63.612 24.185 36.564 1.00 44.98 286 GLU C O 1
ATOM 2164 N N . SER C 1 88 ? 63.568 23.362 38.648 1.00 40.09 287 SER C N 1
ATOM 2165 C CA . SER C 1 88 ? 63.468 21.981 38.203 1.00 40.34 287 SER C CA 1
ATOM 2166 C C . SER C 1 88 ? 62.026 21.479 38.118 1.00 40.34 287 SER C C 1
ATOM 2167 O O . SER C 1 88 ? 61.822 20.277 37.979 1.00 42.37 287 SER C O 1
ATOM 2170 N N . GLY C 1 89 ? 61.024 22.355 38.237 1.00 44.70 288 GLY C N 1
ATOM 2171 C CA . GLY C 1 89 ? 59.645 21.924 38.052 1.00 44.33 288 GLY C CA 1
ATOM 2172 C C . GLY C 1 89 ? 58.971 21.296 39.256 1.00 46.82 288 GLY C C 1
ATOM 2173 O O . GLY C 1 89 ? 57.964 20.601 39.091 1.00 41.73 288 GLY C O 1
ATOM 2174 N N . PHE C 1 90 ? 59.501 21.495 40.460 1.00 38.19 289 PHE C N 1
ATOM 2175 C CA . PHE C 1 90 ? 58.872 21.012 41.682 1.00 36.16 289 PHE C CA 1
ATOM 2176 C C . PHE C 1 90 ? 57.985 22.115 42.253 1.00 39.31 289 PHE C C 1
ATOM 2177 O O . PHE C 1 90 ? 58.294 23.303 42.134 1.00 45.87 289 PHE C O 1
ATOM 2185 N N . HIS C 1 91 ? 56.879 21.719 42.877 1.00 40.33 290 HIS C N 1
ATOM 2186 C CA . HIS C 1 91 ? 55.938 22.680 43.446 1.00 37.48 290 HIS C CA 1
ATOM 2187 C C . HIS C 1 91 ? 55.635 22.323 44.893 1.00 38.02 290 HIS C C 1
ATOM 2188 O O . HIS C 1 91 ? 55.623 21.147 45.266 1.00 35.47 290 HIS C O 1
ATOM 2195 N N . MET C 1 92 ? 55.371 23.346 45.705 1.00 39.56 291 MET C N 1
ATOM 2196 C CA . MET C 1 92 ? 55.078 23.131 47.119 1.00 47.12 291 MET C CA 1
ATOM 2197 C C . MET C 1 92 ? 53.634 22.666 47.262 1.00 44.21 291 MET C C 1
ATOM 2198 O O . MET C 1 92 ? 52.699 23.346 46.827 1.00 42.22 291 MET C O 1
ATOM 2203 N N . VAL C 1 93 ? 53.455 21.492 47.844 1.00 36.33 292 VAL C N 1
ATOM 2204 C CA . VAL C 1 93 ? 52.132 20.912 47.987 1.00 45.70 292 VAL C CA 1
ATOM 2205 C C . VAL C 1 93 ? 51.675 20.838 49.437 1.00 44.82 292 VAL C C 1
ATOM 2206 O O . VAL C 1 93 ? 50.467 20.696 49.673 1.00 52.36 292 VAL C O 1
ATOM 2210 N N . ALA C 1 94 ? 52.581 20.948 50.411 1.00 45.15 293 ALA C N 1
ATOM 2211 C CA . ALA C 1 94 ? 52.160 20.953 51.803 1.00 45.49 293 ALA C CA 1
ATOM 2212 C C . ALA C 1 94 ? 53.256 21.560 52.663 1.00 51.35 293 ALA C C 1
ATOM 2213 O O . ALA C 1 94 ? 54.407 21.695 52.240 1.00 42.40 293 ALA C O 1
ATOM 2215 N N . CYS C 1 95 ? 52.876 21.947 53.874 1.00 45.66 294 CYS C N 1
ATOM 2216 C CA . CYS C 1 95 ? 53.887 22.304 54.855 1.00 45.09 294 CYS C CA 1
ATOM 2217 C C . CYS C 1 95 ? 53.298 22.150 56.248 1.00 46.08 294 CYS C C 1
ATOM 2218 O O . CYS C 1 95 ? 52.079 22.135 56.432 1.00 48.59 294 CYS C O 1
ATOM 2221 N N . SER C 1 96 ? 54.187 22.000 57.223 1.00 49.86 295 SER C N 1
ATOM 2222 C CA . SER C 1 96 ? 53.777 21.857 58.610 1.00 49.26 295 SER C CA 1
ATOM 2223 C C . SER C 1 96 ? 54.965 22.198 59.486 1.00 47.34 295 SER C C 1
ATOM 2224 O O . SER C 1 96 ? 56.117 22.053 59.071 1.00 51.06 295 SER C O 1
ATOM 2227 N N . SER C 1 97 ? 54.674 22.656 60.700 1.00 50.47 296 SER C N 1
ATOM 2228 C CA . SER C 1 97 ? 55.708 23.008 61.658 1.00 66.69 296 SER C CA 1
ATOM 2229 C C . SER C 1 97 ? 55.363 22.417 63.016 1.00 68.10 296 SER C C 1
ATOM 2230 O O . SER C 1 97 ? 54.193 22.178 63.328 1.00 65.63 296 SER C O 1
ATOM 2233 N N . THR C 1 98 ? 56.394 22.189 63.824 1.00 74.46 297 THR C N 1
ATOM 2234 C CA . THR C 1 98 ? 56.228 21.695 65.186 1.00 85.84 297 THR C CA 1
ATOM 2235 C C . THR C 1 98 ? 56.850 22.695 66.148 1.00 85.04 297 THR C C 1
ATOM 2236 O O . THR C 1 98 ? 58.038 23.015 66.033 1.00 92.13 297 THR C O 1
ATOM 2240 N N . GLY C 1 99 ? 56.046 23.185 67.089 1.00 101.40 298 GLY C N 1
ATOM 2241 C CA . GLY C 1 99 ? 56.529 24.108 68.098 1.00 101.87 298 GLY C CA 1
ATOM 2242 C C . GLY C 1 99 ? 57.098 23.413 69.317 1.00 105.20 298 GLY C C 1
ATOM 2243 O O . GLY C 1 99 ? 56.398 22.649 69.990 1.00 102.10 298 GLY C O 1
ATOM 2244 N N . THR C 1 100 ? 58.370 23.671 69.611 1.00 114.55 299 THR C N 1
ATOM 2245 C CA . THR C 1 100 ? 59.055 23.108 70.771 1.00 117.64 299 THR C CA 1
ATOM 2246 C C . THR C 1 100 ? 59.350 24.243 71.747 1.00 120.67 299 THR C C 1
ATOM 2247 O O . THR C 1 100 ? 60.248 25.059 71.507 1.00 115.65 299 THR C O 1
ATOM 2249 N N . CYS C 1 101 ? 58.595 24.292 72.843 1.00 125.12 300 CYS C N 1
ATOM 2250 C CA . CYS C 1 101 ? 58.708 25.367 73.821 1.00 121.99 300 CYS C CA 1
ATOM 2251 C C . CYS C 1 101 ? 59.751 25.018 74.875 1.00 109.42 300 CYS C C 1
ATOM 2252 O O . CYS C 1 101 ? 59.686 23.951 75.495 1.00 98.65 300 CYS C O 1
ATOM 2254 N N . ALA C 1 102 ? 60.708 25.921 75.076 1.00 110.59 301 ALA C N 1
ATOM 2255 C CA . ALA C 1 102 ? 61.748 25.734 76.085 1.00 110.58 301 ALA C CA 1
ATOM 2256 C C . ALA C 1 102 ? 62.232 27.078 76.623 1.00 112.18 301 ALA C C 1
ATOM 2257 O O . ALA C 1 102 ? 63.433 27.337 76.693 1.00 114.49 301 ALA C O 1
ATOM 2259 N N . ILE C 1 114 ? 65.382 30.886 74.317 1.00 118.23 313 ILE C N 1
ATOM 2260 C CA . ILE C 1 114 ? 64.552 31.202 73.163 1.00 112.62 313 ILE C CA 1
ATOM 2261 C C . ILE C 1 114 ? 63.518 30.104 72.952 1.00 113.87 313 ILE C C 1
ATOM 2262 O O . ILE C 1 114 ? 63.186 29.364 73.879 1.00 114.20 313 ILE C O 1
ATOM 2264 N N . TRP C 1 115 ? 63.008 30.006 71.726 1.00 101.85 314 TRP C N 1
ATOM 2265 C CA . TRP C 1 115 ? 62.039 28.982 71.361 1.00 103.56 314 TRP C CA 1
ATOM 2266 C C . TRP C 1 115 ? 62.367 28.481 69.965 1.00 100.09 314 TRP C C 1
ATOM 2267 O O . TRP C 1 115 ? 62.533 29.280 69.039 1.00 95.93 314 TRP C O 1
ATOM 2269 N N . THR C 1 116 ? 62.470 27.164 69.817 1.00 94.14 315 THR C N 1
ATOM 2270 C CA . THR C 1 116 ? 62.839 26.556 68.548 1.00 97.51 315 THR C CA 1
ATOM 2271 C C . THR C 1 116 ? 61.642 25.842 67.938 1.00 93.36 315 THR C C 1
ATOM 2272 O O . THR C 1 116 ? 60.808 25.274 68.651 1.00 87.36 315 THR C O 1
ATOM 2276 N N . SER C 1 117 ? 61.560 25.889 66.614 1.00 76.63 316 SER C N 1
ATOM 2277 C CA . SER C 1 117 ? 60.553 25.152 65.873 1.00 79.96 316 SER C CA 1
ATOM 2278 C C . SER C 1 117 ? 61.225 24.452 64.704 1.00 68.38 316 SER C C 1
ATOM 2279 O O . SER C 1 117 ? 62.308 24.839 64.256 1.00 78.22 316 SER C O 1
ATOM 2282 N N . TYR C 1 118 ? 60.570 23.408 64.219 1.00 57.70 317 TYR C N 1
ATOM 2283 C CA . TYR C 1 118 ? 61.002 22.709 63.022 1.00 61.82 317 TYR C CA 1
ATOM 2284 C C . TYR C 1 118 ? 59.854 22.724 62.025 1.00 59.88 317 TYR C C 1
ATOM 2285 O O . TYR C 1 118 ? 58.725 22.359 62.364 1.00 60.49 317 TYR C O 1
ATOM 2294 N N . THR C 1 119 ? 60.141 23.180 60.813 1.00 58.29 318 THR C N 1
ATOM 2295 C CA . THR C 1 119 ? 59.154 23.295 59.751 1.00 47.33 318 THR C CA 1
ATOM 2296 C C . THR C 1 119 ? 59.616 22.474 58.562 1.00 41.81 318 THR C C 1
ATOM 2297 O O . THR C 1 119 ? 60.809 22.449 58.247 1.00 52.47 318 THR C O 1
ATOM 2301 N N . GLU C 1 120 ? 58.681 21.797 57.904 1.00 44.36 319 GLU C N 1
ATOM 2302 C CA . GLU C 1 120 ? 59.019 21.079 56.686 1.00 49.58 319 GLU C CA 1
ATOM 2303 C C . GLU C 1 120 ? 58.080 21.502 55.568 1.00 44.72 319 GLU C C 1
ATOM 2304 O O . GLU C 1 120 ? 56.904 21.799 55.802 1.00 44.47 319 GLU C O 1
ATOM 2310 N N . TYR C 1 121 ? 58.633 21.573 54.363 1.00 40.55 320 TYR C N 1
ATOM 2311 C CA . TYR C 1 121 ? 57.920 21.995 53.164 1.00 41.34 320 TYR C CA 1
ATOM 2312 C C . TYR C 1 121 ? 58.007 20.854 52.160 1.00 36.76 320 TYR C C 1
ATOM 2313 O O . TYR C 1 121 ? 59.102 20.508 51.710 1.00 42.12 320 TYR C O 1
ATOM 2322 N N . VAL C 1 122 ? 56.863 20.278 51.814 1.00 39.20 321 VAL C N 1
ATOM 2323 C CA . VAL C 1 122 ? 56.818 19.130 50.914 1.00 35.84 321 VAL C CA 1
ATOM 2324 C C . VAL C 1 122 ? 56.678 19.645 49.493 1.00 39.37 321 VAL C C 1
ATOM 2325 O O . VAL C 1 122 ? 55.756 20.412 49.194 1.00 38.47 321 VAL C O 1
ATOM 2329 N N . PHE C 1 123 ? 57.592 19.229 48.624 1.00 35.40 322 PHE C N 1
ATOM 2330 C CA . PHE C 1 123 ? 57.572 19.561 47.208 1.00 38.94 322 PHE C CA 1
ATOM 2331 C C . PHE C 1 123 ? 57.319 18.311 46.377 1.00 43.15 322 PHE C C 1
ATOM 2332 O O . PHE C 1 123 ? 57.657 17.201 46.785 1.00 37.76 322 PHE C O 1
ATOM 2340 N N . CYS C 1 124 ? 56.714 18.505 45.203 1.00 37.84 323 CYS C N 1
ATOM 2341 C CA . CYS C 1 124 ? 56.291 17.402 44.346 1.00 37.83 323 CYS C CA 1
ATOM 2342 C C . CYS C 1 124 ? 56.516 17.821 42.908 1.00 38.04 323 CYS C C 1
ATOM 2343 O O . CYS C 1 124 ? 56.166 18.945 42.534 1.00 38.49 323 CYS C O 1
ATOM 2346 N N . ARG C 1 125 ? 57.108 16.937 42.114 1.00 34.57 324 ARG C N 1
ATOM 2347 C CA . ARG C 1 125 ? 57.136 17.101 40.666 1.00 40.41 324 ARG C CA 1
ATOM 2348 C C . ARG C 1 125 ? 56.355 15.934 40.084 1.00 40.89 324 ARG C C 1
ATOM 2349 O O . ARG C 1 125 ? 56.713 14.775 40.316 1.00 39.21 324 ARG C O 1
ATOM 2357 N N . GLU C 1 126 ? 55.285 16.225 39.351 1.00 44.55 325 GLU C N 1
ATOM 2358 C CA . GLU C 1 126 ? 54.419 15.119 38.924 1.00 55.80 325 GLU C CA 1
ATOM 2359 C C . GLU C 1 126 ? 54.944 14.545 37.617 1.00 55.02 325 GLU C C 1
ATOM 2360 O O . GLU C 1 126 ? 55.864 15.103 37.013 1.00 53.74 325 GLU C O 1
ATOM 2367 N N . SER D 1 5 ? 36.407 9.002 39.348 1.00 74.02 204 SER D N 1
ATOM 2368 C CA . SER D 1 5 ? 36.725 7.688 38.794 1.00 67.14 204 SER D CA 1
ATOM 2369 C C . SER D 1 5 ? 36.208 6.567 39.712 1.00 56.64 204 SER D C 1
ATOM 2370 O O . SER D 1 5 ? 35.884 6.812 40.869 1.00 65.13 204 SER D O 1
ATOM 2373 N N . ARG D 1 6 ? 36.116 5.344 39.178 1.00 68.49 205 ARG D N 1
ATOM 2374 C CA . ARG D 1 6 ? 35.526 4.240 39.938 1.00 68.37 205 ARG D CA 1
ATOM 2375 C C . ARG D 1 6 ? 36.333 3.918 41.196 1.00 77.52 205 ARG D C 1
ATOM 2376 O O . ARG D 1 6 ? 35.757 3.683 42.267 1.00 76.44 205 ARG D O 1
ATOM 2378 N N . ARG D 1 7 ? 37.663 3.906 41.094 1.00 62.53 206 ARG D N 1
ATOM 2379 C CA . ARG D 1 7 ? 38.540 3.607 42.225 1.00 62.69 206 ARG D CA 1
ATOM 2380 C C . ARG D 1 7 ? 39.161 4.878 42.815 1.00 52.81 206 ARG D C 1
ATOM 2381 O O . ARG D 1 7 ? 40.355 4.936 43.127 1.00 46.24 206 ARG D O 1
ATOM 2383 N N . SER D 1 8 ? 38.368 5.933 42.929 1.00 45.56 207 SER D N 1
ATOM 2384 C CA . SER D 1 8 ? 38.785 7.153 43.597 1.00 46.52 207 SER D CA 1
ATOM 2385 C C . SER D 1 8 ? 38.719 6.972 45.110 1.00 48.67 207 SER D C 1
ATOM 2386 O O . SER D 1 8 ? 37.985 6.126 45.629 1.00 48.80 207 SER D O 1
ATOM 2389 N N . GLY D 1 9 ? 39.490 7.777 45.825 1.00 43.44 208 GLY D N 1
ATOM 2390 C CA . GLY D 1 9 ? 39.424 7.737 47.271 1.00 42.19 208 GLY D CA 1
ATOM 2391 C C . GLY D 1 9 ? 40.610 8.408 47.932 1.00 45.60 208 GLY D C 1
ATOM 2392 O O . GLY D 1 9 ? 41.484 8.985 47.281 1.00 41.19 208 GLY D O 1
ATOM 2393 N N . TYR D 1 10 ? 40.624 8.294 49.255 1.00 37.85 209 TYR D N 1
ATOM 2394 C CA . TYR D 1 10 ? 41.594 8.960 50.109 1.00 39.52 209 TYR D CA 1
ATOM 2395 C C . TYR D 1 10 ? 42.482 7.935 50.807 1.00 41.59 209 TYR D C 1
ATOM 2396 O O . TYR D 1 10 ? 42.005 6.875 51.233 1.00 42.14 209 TYR D O 1
ATOM 2405 N N . ILE D 1 11 ? 43.779 8.237 50.889 1.00 41.71 210 ILE D N 1
ATOM 2406 C CA . ILE D 1 11 ? 44.719 7.496 51.732 1.00 39.02 210 ILE D CA 1
ATOM 2407 C C . ILE D 1 11 ? 45.468 8.513 52.578 1.00 44.72 210 ILE D C 1
ATOM 2408 O O . ILE D 1 11 ? 45.958 9.519 52.050 1.00 44.38 210 ILE D O 1
ATOM 2413 N N . THR D 1 12 ? 45.517 8.281 53.889 1.00 41.88 211 THR D N 1
ATOM 2414 C CA . THR D 1 12 ? 46.234 9.161 54.806 1.00 39.90 211 THR D CA 1
ATOM 2415 C C . THR D 1 12 ? 47.467 8.432 55.312 1.00 43.64 211 THR D C 1
ATOM 2416 O O . THR D 1 12 ? 47.384 7.265 55.727 1.00 47.68 211 THR D O 1
ATOM 2420 N N . ILE D 1 13 ? 48.609 9.105 55.218 1.00 44.76 212 ILE D N 1
ATOM 2421 C CA . ILE D 1 13 ? 49.908 8.590 55.636 1.00 44.88 212 ILE D CA 1
ATOM 2422 C C . ILE D 1 13 ? 50.301 9.317 56.911 1.00 49.64 212 ILE D C 1
ATOM 2423 O O . ILE D 1 13 ? 50.209 10.548 56.981 1.00 44.20 212 ILE D O 1
ATOM 2428 N N . GLY D 1 14 ? 50.722 8.566 57.921 1.00 52.33 213 GLY D N 1
ATOM 2429 C CA . GLY D 1 14 ? 51.109 9.156 59.187 1.00 61.43 213 GLY D CA 1
ATOM 2430 C C . GLY D 1 14 ? 52.454 8.641 59.651 1.00 58.81 213 GLY D C 1
ATOM 2431 O O . GLY D 1 14 ? 52.851 7.520 59.344 1.00 54.63 213 GLY D O 1
ATOM 2432 N N . TYR D 1 15 ? 53.159 9.487 60.402 1.00 53.58 214 TYR D N 1
ATOM 2433 C CA . TYR D 1 15 ? 54.356 9.045 61.097 1.00 62.97 214 TYR D CA 1
ATOM 2434 C C . TYR D 1 15 ? 54.440 9.735 62.448 1.00 66.18 214 TYR D C 1
ATOM 2435 O O . TYR D 1 15 ? 54.172 10.935 62.566 1.00 60.35 214 TYR D O 1
ATOM 2444 N N . ARG D 1 16 ? 54.797 8.960 63.467 1.00 76.99 215 ARG D N 1
ATOM 2445 C CA . ARG D 1 16 ? 55.048 9.489 64.801 1.00 84.09 215 ARG D CA 1
ATOM 2446 C C . ARG D 1 16 ? 56.515 9.896 64.889 1.00 76.34 215 ARG D C 1
ATOM 2447 O O . ARG D 1 16 ? 57.405 9.060 64.706 1.00 79.14 215 ARG D O 1
ATOM 2455 N N . GLY D 1 17 ? 56.766 11.183 65.146 1.00 77.49 216 GLY D N 1
ATOM 2456 C CA . GLY D 1 17 ? 58.109 11.719 65.172 1.00 85.93 216 GLY D CA 1
ATOM 2457 C C . GLY D 1 17 ? 58.470 12.305 66.530 1.00 86.46 216 GLY D C 1
ATOM 2458 O O . GLY D 1 17 ? 57.615 12.510 67.399 1.00 77.25 216 GLY D O 1
ATOM 2459 N N . SER D 1 18 ? 59.760 12.574 66.703 1.00 91.65 217 SER D N 1
ATOM 2460 C CA . SER D 1 18 ? 60.258 13.130 67.960 1.00 98.07 217 SER D CA 1
ATOM 2461 C C . SER D 1 18 ? 61.316 14.202 67.713 1.00 84.72 217 SER D C 1
ATOM 2462 O O . SER D 1 18 ? 62.336 13.944 67.076 1.00 82.90 217 SER D O 1
ATOM 2465 N N . LYS D 1 30 ? 69.948 15.692 58.545 1.00 80.66 229 LYS D N 1
ATOM 2466 C CA . LYS D 1 30 ? 70.090 14.454 59.304 1.00 88.74 229 LYS D CA 1
ATOM 2467 C C . LYS D 1 30 ? 69.030 14.327 60.399 1.00 90.13 229 LYS D C 1
ATOM 2468 O O . LYS D 1 30 ? 68.867 13.260 60.990 1.00 98.04 229 LYS D O 1
ATOM 2470 N N . PHE D 1 31 ? 68.299 15.418 60.644 1.00 94.52 230 PHE D N 1
ATOM 2471 C CA . PHE D 1 31 ? 67.472 15.515 61.844 1.00 90.22 230 PHE D CA 1
ATOM 2472 C C . PHE D 1 31 ? 66.351 14.480 61.854 1.00 100.76 230 PHE D C 1
ATOM 2473 O O . PHE D 1 31 ? 66.179 13.749 62.837 1.00 102.85 230 PHE D O 1
ATOM 2481 N N . ARG D 1 32 ? 65.566 14.412 60.777 1.00 91.95 231 ARG D N 1
ATOM 2482 C CA . ARG D 1 32 ? 64.318 13.654 60.817 1.00 100.53 231 ARG D CA 1
ATOM 2483 C C . ARG D 1 32 ? 64.565 12.170 61.055 1.00 88.40 231 ARG D C 1
ATOM 2484 O O . ARG D 1 32 ? 65.368 11.538 60.363 1.00 101.72 231 ARG D O 1
ATOM 2492 N N . ARG D 1 33 ? 63.864 11.617 62.040 1.00 86.23 232 ARG D N 1
ATOM 2493 C CA . ARG D 1 33 ? 63.880 10.188 62.329 1.00 92.99 232 ARG D CA 1
ATOM 2494 C C . ARG D 1 33 ? 62.447 9.685 62.275 1.00 100.04 232 ARG D C 1
ATOM 2495 O O . ARG D 1 33 ? 61.599 10.132 63.057 1.00 100.41 232 ARG D O 1
ATOM 2497 N N . VAL D 1 34 ? 62.176 8.773 61.347 1.00 96.68 233 VAL D N 1
ATOM 2498 C CA . VAL D 1 34 ? 60.845 8.207 61.158 1.00 95.97 233 VAL D CA 1
ATOM 2499 C C . VAL D 1 34 ? 60.930 6.712 61.424 1.00 94.42 233 VAL D C 1
ATOM 2500 O O . VAL D 1 34 ? 61.694 5.999 60.758 1.00 89.78 233 VAL D O 1
ATOM 2504 N N . ALA D 1 35 ? 60.152 6.236 62.396 1.00 80.72 234 ALA D N 1
ATOM 2505 C CA . ALA D 1 35 ? 60.150 4.814 62.720 1.00 93.48 234 ALA D CA 1
ATOM 2506 C C . ALA D 1 35 ? 59.101 4.055 61.912 1.00 98.17 234 ALA D C 1
ATOM 2507 O O . ALA D 1 35 ? 59.437 3.161 61.127 1.00 98.45 234 ALA D O 1
ATOM 2509 N N . ARG D 1 36 ? 57.830 4.415 62.077 1.00 77.43 235 ARG D N 1
ATOM 2510 C CA . ARG D 1 36 ? 56.726 3.675 61.484 1.00 79.66 235 ARG D CA 1
ATOM 2511 C C . ARG D 1 36 ? 55.837 4.616 60.684 1.00 61.35 235 ARG D C 1
ATOM 2512 O O . ARG D 1 36 ? 55.497 5.711 61.142 1.00 63.26 235 ARG D O 1
ATOM 2520 N N . ILE D 1 37 ? 55.457 4.177 59.491 1.00 61.87 236 ILE D N 1
ATOM 2521 C CA . ILE D 1 37 ? 54.604 4.949 58.599 1.00 62.29 236 ILE D CA 1
ATOM 2522 C C . ILE D 1 37 ? 53.246 4.260 58.563 1.00 48.83 236 ILE D C 1
ATOM 2523 O O . ILE D 1 37 ? 53.111 3.171 57.996 1.00 54.56 236 ILE D O 1
ATOM 2528 N N . THR D 1 38 ? 52.240 4.886 59.173 1.00 50.32 237 THR D N 1
ATOM 2529 C CA . THR D 1 38 ? 50.897 4.320 59.220 1.00 51.96 237 THR D CA 1
ATOM 2530 C C . THR D 1 38 ? 50.121 4.643 57.939 1.00 57.88 237 THR D C 1
ATOM 2531 O O . THR D 1 38 ? 50.373 5.652 57.272 1.00 51.34 237 THR D O 1
ATOM 2535 N N . VAL D 1 39 ? 49.172 3.769 57.596 1.00 58.41 238 VAL D N 1
ATOM 2536 C CA . VAL D 1 39 ? 48.346 3.914 56.396 1.00 50.67 238 VAL D CA 1
ATOM 2537 C C . VAL D 1 39 ? 46.881 3.744 56.776 1.00 60.51 238 VAL D C 1
ATOM 2538 O O . VAL D 1 39 ? 46.503 2.723 57.361 1.00 53.41 238 VAL D O 1
ATOM 2542 N N . CYS D 1 40 ? 46.056 4.736 56.430 1.00 50.20 239 CYS D N 1
ATOM 2543 C CA . CYS D 1 40 ? 44.629 4.723 56.725 1.00 43.79 239 CYS D CA 1
ATOM 2544 C C . CYS D 1 40 ? 43.830 4.946 55.450 1.00 52.40 239 CYS D C 1
ATOM 2545 O O . CYS D 1 40 ? 44.163 5.826 54.644 1.00 42.06 239 CYS D O 1
ATOM 2548 N N . GLY D 1 41 ? 42.764 4.173 55.290 1.00 45.12 240 GLY D N 1
ATOM 2549 C CA . GLY D 1 41 ? 41.886 4.294 54.143 1.00 51.41 240 GLY D CA 1
ATOM 2550 C C . GLY D 1 41 ? 41.270 2.949 53.797 1.00 60.67 240 GLY D C 1
ATOM 2551 O O . GLY D 1 41 ? 41.383 1.977 54.543 1.00 46.96 240 GLY D O 1
ATOM 2552 N N . LYS D 1 42 ? 40.606 2.921 52.643 1.00 50.19 241 LYS D N 1
ATOM 2553 C CA . LYS D 1 42 ? 40.029 1.688 52.120 1.00 51.08 241 LYS D CA 1
ATOM 2554 C C . LYS D 1 42 ? 41.130 0.676 51.811 1.00 57.40 241 LYS D C 1
ATOM 2555 O O . LYS D 1 42 ? 42.144 1.002 51.184 1.00 43.43 241 LYS D O 1
ATOM 2561 N N . THR D 1 43 ? 40.937 -0.565 52.261 1.00 51.12 242 THR D N 1
ATOM 2562 C CA . THR D 1 43 ? 42.033 -1.525 52.201 1.00 48.21 242 THR D CA 1
ATOM 2563 C C . THR D 1 43 ? 42.403 -1.861 50.761 1.00 47.75 242 THR D C 1
ATOM 2564 O O . THR D 1 43 ? 43.590 -1.995 50.437 1.00 48.88 242 THR D O 1
ATOM 2568 N N . SER D 1 44 ? 41.412 -1.975 49.874 1.00 49.90 243 SER D N 1
ATOM 2569 C CA . SER D 1 44 ? 41.727 -2.213 48.468 1.00 52.07 243 SER D CA 1
ATOM 2570 C C . SER D 1 44 ? 42.652 -1.136 47.905 1.00 46.77 243 SER D C 1
ATOM 2571 O O . SER D 1 44 ? 43.556 -1.439 47.116 1.00 49.04 243 SER D O 1
ATOM 2574 N N . LEU D 1 45 ? 42.447 0.128 48.289 1.00 49.05 244 LEU D N 1
ATOM 2575 C CA . LEU D 1 45 ? 43.294 1.192 47.750 1.00 46.57 244 LEU D CA 1
ATOM 2576 C C . LEU D 1 45 ? 44.721 1.084 48.287 1.00 41.47 244 LEU D C 1
ATOM 2577 O O . LEU D 1 45 ? 45.693 1.171 47.522 1.00 47.57 244 LEU D O 1
ATOM 2582 N N . ALA D 1 46 ? 44.859 0.911 49.607 1.00 47.22 245 ALA D N 1
ATOM 2583 C CA . ALA D 1 46 ? 46.178 0.763 50.216 1.00 46.07 245 ALA D CA 1
ATOM 2584 C C . ALA D 1 46 ? 46.947 -0.395 49.600 1.00 49.75 245 ALA D C 1
ATOM 2585 O O . ALA D 1 46 ? 48.154 -0.282 49.337 1.00 52.41 245 ALA D O 1
ATOM 2587 N N . LYS D 1 47 ? 46.266 -1.523 49.361 1.00 52.40 246 LYS D N 1
ATOM 2588 C CA . LYS D 1 47 ? 46.930 -2.667 48.747 1.00 50.38 246 LYS D CA 1
ATOM 2589 C C . LYS D 1 47 ? 47.337 -2.364 47.316 1.00 52.65 246 LYS D C 1
ATOM 2590 O O . LYS D 1 47 ? 48.462 -2.673 46.910 1.00 49.99 246 LYS D O 1
ATOM 2596 N N . GLU D 1 48 ? 46.444 -1.748 46.536 1.00 48.72 247 GLU D N 1
ATOM 2597 C CA . GLU D 1 48 ? 46.809 -1.400 45.167 1.00 51.16 247 GLU D CA 1
ATOM 2598 C C . GLU D 1 48 ? 48.032 -0.485 45.138 1.00 51.61 247 GLU D C 1
ATOM 2599 O O . GLU D 1 48 ? 48.931 -0.659 44.304 1.00 47.22 247 GLU D O 1
ATOM 2605 N N . VAL D 1 49 ? 48.099 0.482 46.055 1.00 49.19 248 VAL D N 1
ATOM 2606 C CA . VAL D 1 49 ? 49.209 1.430 46.033 1.00 56.46 248 VAL D CA 1
ATOM 2607 C C . VAL D 1 49 ? 50.505 0.764 46.490 1.00 53.67 248 VAL D C 1
ATOM 2608 O O . VAL D 1 49 ? 51.564 0.943 45.877 1.00 49.86 248 VAL D O 1
ATOM 2612 N N . PHE D 1 50 ? 50.447 0.002 47.581 1.00 43.37 249 PHE D N 1
ATOM 2613 C CA . PHE D 1 50 ? 51.669 -0.397 48.259 1.00 57.15 249 PHE D CA 1
ATOM 2614 C C . PHE D 1 50 ? 52.040 -1.865 48.087 1.00 61.38 249 PHE D C 1
ATOM 2615 O O . PHE D 1 50 ? 53.201 -2.214 48.320 1.00 57.59 249 PHE D O 1
ATOM 2623 N N . GLY D 1 51 ? 51.106 -2.718 47.673 1.00 59.00 250 GLY D N 1
ATOM 2624 C CA . GLY D 1 51 ? 51.471 -4.084 47.322 1.00 56.25 250 GLY D CA 1
ATOM 2625 C C . GLY D 1 51 ? 52.160 -4.791 48.471 1.00 56.51 250 GLY D C 1
ATOM 2626 O O . GLY D 1 51 ? 51.667 -4.809 49.605 1.00 55.58 250 GLY D O 1
ATOM 2627 N N . ASP D 1 52 ? 53.336 -5.354 48.192 1.00 69.88 251 ASP D N 1
ATOM 2628 C CA . ASP D 1 52 ? 54.039 -6.136 49.202 1.00 75.50 251 ASP D CA 1
ATOM 2629 C C . ASP D 1 52 ? 54.747 -5.274 50.240 1.00 72.75 251 ASP D C 1
ATOM 2630 O O . ASP D 1 52 ? 55.124 -5.793 51.295 1.00 73.45 251 ASP D O 1
ATOM 2635 N N . THR D 1 53 ? 54.933 -3.975 49.980 1.00 68.60 252 THR D N 1
ATOM 2636 C CA . THR D 1 53 ? 55.534 -3.114 50.995 1.00 58.40 252 THR D CA 1
ATOM 2637 C C . THR D 1 53 ? 54.590 -2.860 52.157 1.00 50.88 252 THR D C 1
ATOM 2638 O O . THR D 1 53 ? 54.990 -2.227 53.142 1.00 60.44 252 THR D O 1
ATOM 2642 N N . LEU D 1 54 ? 53.357 -3.336 52.061 1.00 57.47 253 LEU D N 1
ATOM 2643 C CA . LEU D 1 54 ? 52.327 -3.046 53.043 1.00 60.84 253 LEU D CA 1
ATOM 2644 C C . LEU D 1 54 ? 52.313 -4.128 54.110 1.00 72.79 253 LEU D C 1
ATOM 2645 O O . LEU D 1 54 ? 52.552 -5.305 53.827 1.00 67.92 253 LEU D O 1
ATOM 2650 N N . ASN D 1 55 ? 52.045 -3.721 55.341 1.00 71.02 254 ASN D N 1
ATOM 2651 C CA . ASN D 1 55 ? 51.965 -4.640 56.465 1.00 63.57 254 ASN D CA 1
ATOM 2652 C C . ASN D 1 55 ? 50.531 -4.634 56.965 1.00 65.00 254 ASN D C 1
ATOM 2653 O O . ASN D 1 55 ? 50.093 -3.677 57.612 1.00 61.34 254 ASN D O 1
ATOM 2658 N N . GLU D 1 56 ? 49.803 -5.703 56.650 1.00 79.87 255 GLU D N 1
ATOM 2659 C CA . GLU D 1 56 ? 48.400 -5.853 57.003 1.00 81.84 255 GLU D CA 1
ATOM 2660 C C . GLU D 1 56 ? 48.204 -6.778 58.195 1.00 84.09 255 GLU D C 1
ATOM 2661 O O . GLU D 1 56 ? 47.080 -7.222 58.449 1.00 86.27 255 GLU D O 1
ATOM 2667 N N . SER D 1 57 ? 49.281 -7.069 58.933 1.00 93.07 256 SER D N 1
ATOM 2668 C CA . SER D 1 57 ? 49.211 -8.019 60.040 1.00 94.68 256 SER D CA 1
ATOM 2669 C C . SER D 1 57 ? 48.352 -7.491 61.181 1.00 102.96 256 SER D C 1
ATOM 2670 O O . SER D 1 57 ? 47.600 -8.251 61.802 1.00 105.47 256 SER D O 1
ATOM 2673 N N . ARG D 1 58 ? 48.459 -6.194 61.481 1.00 104.74 257 ARG D N 1
ATOM 2674 C CA . ARG D 1 58 ? 47.691 -5.623 62.578 1.00 96.88 257 ARG D CA 1
ATOM 2675 C C . ARG D 1 58 ? 46.193 -5.665 62.317 1.00 95.65 257 ARG D C 1
ATOM 2676 O O . ARG D 1 58 ? 45.411 -5.602 63.269 1.00 102.04 257 ARG D O 1
ATOM 2678 N N . ASP D 1 59 ? 45.777 -5.788 61.055 1.00 88.57 258 ASP D N 1
ATOM 2679 C CA . ASP D 1 59 ? 44.358 -5.786 60.693 1.00 94.71 258 ASP D CA 1
ATOM 2680 C C . ASP D 1 59 ? 44.150 -6.719 59.508 1.00 97.05 258 ASP D C 1
ATOM 2681 O O . ASP D 1 59 ? 43.812 -6.286 58.398 1.00 95.58 258 ASP D O 1
ATOM 2686 N N . PRO D 1 60 ? 44.330 -8.020 59.712 1.00 101.79 259 PRO D N 1
ATOM 2687 C CA . PRO D 1 60 ? 44.333 -8.963 58.595 1.00 93.42 259 PRO D CA 1
ATOM 2688 C C . PRO D 1 60 ? 42.934 -9.480 58.279 1.00 89.24 259 PRO D C 1
ATOM 2689 O O . PRO D 1 60 ? 41.967 -9.227 59.001 1.00 81.23 259 PRO D O 1
ATOM 2693 N N . ASP D 1 61 ? 42.854 -10.220 57.170 1.00 93.09 260 ASP D N 1
ATOM 2694 C CA . ASP D 1 61 ? 41.621 -10.878 56.735 1.00 105.24 260 ASP D CA 1
ATOM 2695 C C . ASP D 1 61 ? 40.501 -9.858 56.528 1.00 98.82 260 ASP D C 1
ATOM 2696 O O . ASP D 1 61 ? 39.373 -10.031 56.993 1.00 103.60 260 ASP D O 1
ATOM 2701 N N . ARG D 1 62 ? 40.828 -8.777 55.819 1.00 97.76 261 ARG D N 1
ATOM 2702 C CA . ARG D 1 62 ? 39.874 -7.697 55.632 1.00 97.64 261 ARG D CA 1
ATOM 2703 C C . ARG D 1 62 ? 39.433 -7.604 54.177 1.00 93.46 261 ARG D C 1
ATOM 2704 O O . ARG D 1 62 ? 40.265 -7.694 53.265 1.00 85.04 261 ARG D O 1
ATOM 2712 N N . PRO D 1 63 ? 38.132 -7.424 53.935 1.00 88.65 262 PRO D N 1
ATOM 2713 C CA . PRO D 1 63 ? 37.652 -7.334 52.556 1.00 89.28 262 PRO D CA 1
ATOM 2714 C C . PRO D 1 63 ? 38.032 -6.002 51.935 1.00 80.57 262 PRO D C 1
ATOM 2715 O O . PRO D 1 63 ? 38.153 -4.984 52.638 1.00 72.29 262 PRO D O 1
ATOM 2719 N N . PRO D 1 64 ? 38.214 -5.955 50.611 1.00 82.61 263 PRO D N 1
ATOM 2720 C CA . PRO D 1 64 ? 38.732 -4.723 49.986 1.00 79.02 263 PRO D CA 1
ATOM 2721 C C . PRO D 1 64 ? 37.869 -3.487 50.221 1.00 90.32 263 PRO D C 1
ATOM 2722 O O . PRO D 1 64 ? 38.413 -2.383 50.394 1.00 72.78 263 PRO D O 1
ATOM 2726 N N . GLU D 1 65 ? 36.542 -3.637 50.254 1.00 78.31 264 GLU D N 1
ATOM 2727 C CA . GLU D 1 65 ? 35.649 -2.492 50.412 1.00 82.68 264 GLU D CA 1
ATOM 2728 C C . GLU D 1 65 ? 35.590 -1.973 51.846 1.00 84.24 264 GLU D C 1
ATOM 2729 O O . GLU D 1 65 ? 34.932 -0.953 52.096 1.00 79.86 264 GLU D O 1
ATOM 2735 N N . ARG D 1 66 ? 36.246 -2.640 52.790 1.00 72.11 265 ARG D N 1
ATOM 2736 C CA . ARG D 1 66 ? 36.302 -2.151 54.157 1.00 62.45 265 ARG D CA 1
ATOM 2737 C C . ARG D 1 66 ? 37.467 -1.174 54.332 1.00 52.90 265 ARG D C 1
ATOM 2738 O O . ARG D 1 66 ? 38.398 -1.112 53.524 1.00 50.92 265 ARG D O 1
ATOM 2740 N N . TYR D 1 67 ? 37.408 -0.434 55.427 1.00 48.97 266 TYR D N 1
ATOM 2741 C CA . TYR D 1 67 ? 38.365 0.602 55.766 1.00 52.65 266 TYR D CA 1
ATOM 2742 C C . TYR D 1 67 ? 39.241 0.145 56.919 1.00 63.81 266 TYR D C 1
ATOM 2743 O O . TYR D 1 67 ? 38.854 -0.706 57.718 1.00 60.77 266 TYR D O 1
ATOM 2752 N N . THR D 1 68 ? 40.434 0.724 56.995 1.00 56.31 267 THR D N 1
ATOM 2753 C CA . THR D 1 68 ? 41.357 0.413 58.070 1.00 53.77 267 THR D CA 1
ATOM 2754 C C . THR D 1 68 ? 42.108 1.665 58.491 1.00 67.71 267 THR D C 1
ATOM 2755 O O . THR D 1 68 ? 42.297 2.599 57.708 1.00 55.59 267 THR D O 1
ATOM 2759 N N . SER D 1 69 ? 42.522 1.669 59.755 1.00 62.21 268 SER D N 1
ATOM 2760 C CA . SER D 1 69 ? 43.455 2.652 60.279 1.00 61.74 268 SER D CA 1
ATOM 2761 C C . SER D 1 69 ? 44.666 1.981 60.913 1.00 67.67 268 SER D C 1
ATOM 2762 O O . SER D 1 69 ? 45.366 2.608 61.716 1.00 59.28 268 SER D O 1
ATOM 2765 N N . ARG D 1 70 ? 44.938 0.720 60.550 1.00 61.35 269 ARG D N 1
ATOM 2766 C CA . ARG D 1 70 ? 45.960 -0.075 61.219 1.00 68.10 269 ARG D CA 1
ATOM 2767 C C . ARG D 1 70 ? 46.983 -0.699 60.273 1.00 73.70 269 ARG D C 1
ATOM 2768 O O . ARG D 1 70 ? 47.785 -1.528 60.718 1.00 80.24 269 ARG D O 1
ATOM 2776 N N . TYR D 1 71 ? 46.982 -0.346 58.990 1.00 56.92 270 TYR D N 1
ATOM 2777 C CA . TYR D 1 71 ? 48.079 -0.787 58.145 1.00 52.49 270 TYR D CA 1
ATOM 2778 C C . TYR D 1 71 ? 49.312 0.069 58.408 1.00 58.09 270 TYR D C 1
ATOM 2779 O O . TYR D 1 71 ? 49.224 1.160 58.975 1.00 49.48 270 TYR D O 1
ATOM 2788 N N . TYR D 1 72 ? 50.469 -0.437 57.978 1.00 51.47 271 TYR D N 1
ATOM 2789 C CA . TYR D 1 72 ? 51.702 0.344 58.018 1.00 51.79 271 TYR D CA 1
ATOM 2790 C C . TYR D 1 72 ? 52.689 -0.252 57.026 1.00 43.82 271 TYR D C 1
ATOM 2791 O O . TYR D 1 72 ? 52.468 -1.331 56.471 1.00 60.14 271 TYR D O 1
ATOM 2800 N N . LEU D 1 73 ? 53.784 0.469 56.801 1.00 48.49 272 LEU D N 1
ATOM 2801 C CA . LEU D 1 73 ? 54.700 0.180 55.704 1.00 55.08 272 LEU D CA 1
ATOM 2802 C C . LEU D 1 73 ? 56.000 -0.434 56.211 1.00 68.63 272 LEU D C 1
ATOM 2803 O O . LEU D 1 73 ? 56.476 -0.116 57.305 1.00 67.99 272 LEU D O 1
ATOM 2808 N N . LYS D 1 74 ? 56.586 -1.299 55.381 1.00 60.28 273 LYS D N 1
ATOM 2809 C CA . LYS D 1 74 ? 57.821 -1.991 55.724 1.00 66.25 273 LYS D CA 1
ATOM 2810 C C . LYS D 1 74 ? 59.069 -1.134 55.545 1.00 83.26 273 LYS D C 1
ATOM 2811 O O . LYS D 1 74 ? 60.145 -1.546 55.990 1.00 82.83 273 LYS D O 1
ATOM 2817 N N . PHE D 1 75 ? 58.973 0.026 54.904 1.00 76.25 274 PHE D N 1
ATOM 2818 C CA . PHE D 1 75 ? 60.131 0.894 54.754 1.00 60.56 274 PHE D CA 1
ATOM 2819 C C . PHE D 1 75 ? 59.969 2.139 55.614 1.00 59.20 274 PHE D C 1
ATOM 2820 O O . PHE D 1 75 ? 58.927 2.369 56.233 1.00 60.76 274 PHE D O 1
ATOM 2828 N N . ASN D 1 76 ? 61.032 2.946 55.654 1.00 61.29 275 ASN D N 1
ATOM 2829 C CA . ASN D 1 76 ? 61.134 4.034 56.614 1.00 71.18 275 ASN D CA 1
ATOM 2830 C C . ASN D 1 76 ? 61.186 5.421 55.994 1.00 69.94 275 ASN D C 1
ATOM 2831 O O . ASN D 1 76 ? 61.126 6.406 56.738 1.00 74.33 275 ASN D O 1
ATOM 2836 N N . PHE D 1 77 ? 61.312 5.540 54.675 1.00 58.63 276 PHE D N 1
ATOM 2837 C CA . PHE D 1 77 ? 61.468 6.848 54.049 1.00 61.63 276 PHE D CA 1
ATOM 2838 C C . PHE D 1 77 ? 60.096 7.364 53.633 1.00 54.38 276 PHE D C 1
ATOM 2839 O O . PHE D 1 77 ? 59.440 6.794 52.752 1.00 44.24 276 PHE D O 1
ATOM 2847 N N . LEU D 1 78 ? 59.654 8.423 54.301 1.00 46.85 277 LEU D N 1
ATOM 2848 C CA . LEU D 1 78 ? 58.378 9.044 53.977 1.00 50.75 277 LEU D CA 1
ATOM 2849 C C . LEU D 1 78 ? 58.254 9.346 52.483 1.00 50.62 277 LEU D C 1
ATOM 2850 O O . LEU D 1 78 ? 57.206 9.094 51.882 1.00 48.33 277 LEU D O 1
ATOM 2855 N N . GLU D 1 79 ? 59.313 9.882 51.860 1.00 45.06 278 GLU D N 1
ATOM 2856 C CA . GLU D 1 79 ? 59.204 10.256 50.452 1.00 41.53 278 GLU D CA 1
ATOM 2857 C C . GLU D 1 79 ? 59.058 9.033 49.554 1.00 49.63 278 GLU D C 1
ATOM 2858 O O . GLU D 1 79 ? 58.488 9.128 48.461 1.00 44.45 278 GLU D O 1
ATOM 2864 N N . GLN D 1 80 ? 59.542 7.872 49.997 1.00 50.01 279 GLN D N 1
ATOM 2865 C CA . GLN D 1 80 ? 59.290 6.657 49.234 1.00 49.27 279 GLN D CA 1
ATOM 2866 C C . GLN D 1 80 ? 57.810 6.300 49.256 1.00 41.95 279 GLN D C 1
ATOM 2867 O O . GLN D 1 80 ? 57.267 5.814 48.261 1.00 44.27 279 GLN D O 1
ATOM 2873 N N . ALA D 1 81 ? 57.146 6.516 50.390 1.00 38.21 280 ALA D N 1
ATOM 2874 C CA . ALA D 1 81 ? 55.709 6.308 50.443 1.00 40.26 280 ALA D CA 1
ATOM 2875 C C . ALA D 1 81 ? 54.984 7.317 49.551 1.00 45.14 280 ALA D C 1
ATOM 2876 O O . ALA D 1 81 ? 54.078 6.941 48.798 1.00 38.81 280 ALA D O 1
ATOM 2878 N N . PHE D 1 82 ? 55.393 8.595 49.610 1.00 40.34 281 PHE D N 1
ATOM 2879 C CA . PHE D 1 82 ? 54.811 9.622 48.743 1.00 43.50 281 PHE D CA 1
ATOM 2880 C C . PHE D 1 82 ? 54.990 9.266 47.272 1.00 40.44 281 PHE D C 1
ATOM 2881 O O . PHE D 1 82 ? 54.071 9.446 46.462 1.00 43.94 281 PHE D O 1
ATOM 2889 N N . ASP D 1 83 ? 56.187 8.803 46.899 1.00 44.05 282 ASP D N 1
ATOM 2890 C CA . ASP D 1 83 ? 56.458 8.504 45.497 1.00 42.03 282 ASP D CA 1
ATOM 2891 C C . ASP D 1 83 ? 55.577 7.367 44.994 1.00 45.45 282 ASP D C 1
ATOM 2892 O O . ASP D 1 83 ? 55.137 7.383 43.842 1.00 41.18 282 ASP D O 1
ATOM 2897 N N . LYS D 1 84 ? 55.314 6.366 45.837 1.00 42.48 283 LYS D N 1
ATOM 2898 C CA . LYS D 1 84 ? 54.447 5.268 45.412 1.00 47.65 283 LYS D CA 1
ATOM 2899 C C . LYS D 1 84 ? 53.005 5.735 45.242 1.00 41.65 283 LYS D C 1
ATOM 2900 O O . LYS D 1 84 ? 52.312 5.297 44.319 1.00 43.54 283 LYS D O 1
ATOM 2906 N N . LEU D 1 85 ? 52.534 6.610 46.135 1.00 47.24 284 LEU D N 1
ATOM 2907 C CA . LEU D 1 85 ? 51.208 7.200 45.976 1.00 45.62 284 LEU D CA 1
ATOM 2908 C C . LEU D 1 85 ? 51.094 7.936 44.642 1.00 42.59 284 LEU D C 1
ATOM 2909 O O . LEU D 1 85 ? 50.144 7.725 43.882 1.00 44.52 284 LEU D O 1
ATOM 2914 N N . SER D 1 86 ? 52.063 8.803 44.343 1.00 41.17 285 SER D N 1
ATOM 2915 C CA . SER D 1 86 ? 52.115 9.455 43.040 1.00 41.06 285 SER D CA 1
ATOM 2916 C C . SER D 1 86 ? 52.041 8.446 41.894 1.00 50.58 285 SER D C 1
ATOM 2917 O O . SER D 1 86 ? 51.314 8.658 40.916 1.00 45.06 285 SER D O 1
ATOM 2920 N N . GLU D 1 87 ? 52.770 7.329 42.003 1.00 44.15 286 GLU D N 1
ATOM 2921 C CA . GLU D 1 87 ? 52.788 6.351 40.915 1.00 48.36 286 GLU D CA 1
ATOM 2922 C C . GLU D 1 87 ? 51.401 5.783 40.626 1.00 45.59 286 GLU D C 1
ATOM 2923 O O . GLU D 1 87 ? 51.126 5.374 39.494 1.00 51.49 286 GLU D O 1
ATOM 2929 N N . SER D 1 88 ? 50.529 5.725 41.630 1.00 41.18 287 SER D N 1
ATOM 2930 C CA . SER D 1 88 ? 49.163 5.261 41.455 1.00 45.55 287 SER D CA 1
ATOM 2931 C C . SER D 1 88 ? 48.168 6.399 41.223 1.00 50.91 287 SER D C 1
ATOM 2932 O O . SER D 1 88 ? 46.959 6.152 41.222 1.00 44.79 287 SER D O 1
ATOM 2935 N N . GLY D 1 89 ? 48.641 7.633 41.035 1.00 40.22 288 GLY D N 1
ATOM 2936 C CA . GLY D 1 89 ? 47.748 8.735 40.731 1.00 40.80 288 GLY D CA 1
ATOM 2937 C C . GLY D 1 89 ? 47.113 9.405 41.930 1.00 42.94 288 GLY D C 1
ATOM 2938 O O . GLY D 1 89 ? 46.106 10.098 41.770 1.00 39.66 288 GLY D O 1
ATOM 2939 N N . PHE D 1 90 ? 47.641 9.179 43.134 1.00 36.67 289 PHE D N 1
ATOM 2940 C CA . PHE D 1 90 ? 47.229 9.902 44.333 1.00 37.30 289 PHE D CA 1
ATOM 2941 C C . PHE D 1 90 ? 48.065 11.176 44.478 1.00 43.88 289 PHE D C 1
ATOM 2942 O O . PHE D 1 90 ? 49.251 11.182 44.153 1.00 42.87 289 PHE D O 1
ATOM 2950 N N . HIS D 1 91 ? 47.439 12.253 44.964 1.00 37.89 290 HIS D N 1
ATOM 2951 C CA . HIS D 1 91 ? 48.097 13.538 45.157 1.00 45.27 290 HIS D CA 1
ATOM 2952 C C . HIS D 1 91 ? 47.902 13.989 46.593 1.00 36.94 290 HIS D C 1
ATOM 2953 O O . HIS D 1 91 ? 46.862 13.736 47.202 1.00 36.48 290 HIS D O 1
ATOM 2960 N N . MET D 1 92 ? 48.901 14.684 47.123 1.00 43.02 291 MET D N 1
ATOM 2961 C CA . MET D 1 92 ? 48.807 15.193 48.484 1.00 43.21 291 MET D CA 1
ATOM 2962 C C . MET D 1 92 ? 47.931 16.435 48.509 1.00 36.15 291 MET D C 1
ATOM 2963 O O . MET D 1 92 ? 48.224 17.418 47.836 1.00 41.02 291 MET D O 1
ATOM 2968 N N . VAL D 1 93 ? 46.864 16.410 49.297 1.00 37.30 292 VAL D N 1
ATOM 2969 C CA . VAL D 1 93 ? 45.935 17.533 49.331 1.00 37.85 292 VAL D CA 1
ATOM 2970 C C . VAL D 1 93 ? 45.947 18.280 50.653 1.00 41.96 292 VAL D C 1
ATOM 2971 O O . VAL D 1 93 ? 45.385 19.383 50.716 1.00 40.82 292 VAL D O 1
ATOM 2975 N N . ALA D 1 94 ? 46.536 17.721 51.709 1.00 42.56 293 ALA D N 1
ATOM 2976 C CA . ALA D 1 94 ? 46.541 18.417 52.989 1.00 42.05 293 ALA D CA 1
ATOM 2977 C C . ALA D 1 94 ? 47.566 17.774 53.907 1.00 40.55 293 ALA D C 1
ATOM 2978 O O . ALA D 1 94 ? 48.014 16.649 53.687 1.00 39.20 293 ALA D O 1
ATOM 2980 N N . CYS D 1 95 ? 47.914 18.514 54.950 1.00 44.58 294 CYS D N 1
ATOM 2981 C CA . CYS D 1 95 ? 48.958 18.121 55.874 1.00 40.17 294 CYS D CA 1
ATOM 2982 C C . CYS D 1 95 ? 48.659 18.746 57.227 1.00 43.66 294 CYS D C 1
ATOM 2983 O O . CYS D 1 95 ? 48.291 19.917 57.306 1.00 51.66 294 CYS D O 1
ATOM 2986 N N . SER D 1 96 ? 48.822 17.971 58.289 1.00 46.62 295 SER D N 1
ATOM 2987 C CA . SER D 1 96 ? 48.656 18.538 59.616 1.00 49.92 295 SER D CA 1
ATOM 2988 C C . SER D 1 96 ? 49.640 17.854 60.542 1.00 50.00 295 SER D C 1
ATOM 2989 O O . SER D 1 96 ? 50.024 16.706 60.316 1.00 48.42 295 SER D O 1
ATOM 2992 N N . SER D 1 97 ? 50.048 18.574 61.583 1.00 57.49 296 SER D N 1
ATOM 2993 C CA . SER D 1 97 ? 50.932 18.020 62.592 1.00 57.30 296 SER D CA 1
ATOM 2994 C C . SER D 1 97 ? 50.505 18.532 63.958 1.00 59.22 296 SER D C 1
ATOM 2995 O O . SER D 1 97 ? 49.981 19.640 64.089 1.00 58.35 296 SER D O 1
ATOM 2998 N N . THR D 1 98 ? 50.701 17.688 64.967 1.00 68.39 297 THR D N 1
ATOM 2999 C CA . THR D 1 98 ? 50.521 18.056 66.363 1.00 75.59 297 THR D CA 1
ATOM 3000 C C . THR D 1 98 ? 51.592 17.348 67.179 1.00 72.19 297 THR D C 1
ATOM 3001 O O . THR D 1 98 ? 52.041 16.256 66.822 1.00 68.30 297 THR D O 1
ATOM 3005 N N . GLY D 1 99 ? 52.010 17.978 68.270 1.00 83.97 298 GLY D N 1
ATOM 3006 C CA . GLY D 1 99 ? 53.078 17.387 69.057 1.00 82.47 298 GLY D CA 1
ATOM 3007 C C . GLY D 1 99 ? 53.255 18.099 70.377 1.00 87.72 298 GLY D C 1
ATOM 3008 O O . GLY D 1 99 ? 52.689 19.169 70.616 1.00 77.45 298 GLY D O 1
ATOM 3009 N N . THR D 1 100 ? 54.053 17.470 71.239 1.00 89.76 299 THR D N 1
ATOM 3010 C CA . THR D 1 100 ? 54.416 18.025 72.542 1.00 90.12 299 THR D CA 1
ATOM 3011 C C . THR D 1 100 ? 55.871 17.707 72.865 1.00 88.08 299 THR D C 1
ATOM 3012 O O . THR D 1 100 ? 56.267 16.539 72.893 1.00 91.14 299 THR D O 1
ATOM 3016 N N . THR D 1 116 ? 57.679 14.767 71.281 1.00 81.94 315 THR D N 1
ATOM 3017 C CA . THR D 1 116 ? 57.330 13.927 70.144 1.00 76.80 315 THR D CA 1
ATOM 3018 C C . THR D 1 116 ? 56.166 14.551 69.366 1.00 80.19 315 THR D C 1
ATOM 3019 O O . THR D 1 116 ? 55.459 15.414 69.888 1.00 72.25 315 THR D O 1
ATOM 3023 N N . SER D 1 117 ? 55.969 14.123 68.119 1.00 79.44 316 SER D N 1
ATOM 3024 C CA . SER D 1 117 ? 54.946 14.708 67.261 1.00 72.62 316 SER D CA 1
ATOM 3025 C C . SER D 1 117 ? 54.298 13.638 66.395 1.00 72.13 316 SER D C 1
ATOM 3026 O O . SER D 1 117 ? 54.872 12.574 66.142 1.00 60.05 316 SER D O 1
ATOM 3029 N N . TYR D 1 118 ? 53.094 13.948 65.917 1.00 54.60 317 TYR D N 1
ATOM 3030 C CA . TYR D 1 118 ? 52.412 13.113 64.938 1.00 61.64 317 TYR D CA 1
ATOM 3031 C C . TYR D 1 118 ? 52.024 13.983 63.753 1.00 53.55 317 TYR D C 1
ATOM 3032 O O . TYR D 1 118 ? 51.360 15.011 63.923 1.00 54.66 317 TYR D O 1
ATOM 3041 N N . THR D 1 119 ? 52.450 13.582 62.562 1.00 54.77 318 THR D N 1
ATOM 3042 C CA . THR D 1 119 ? 52.149 14.315 61.340 1.00 60.84 318 THR D CA 1
ATOM 3043 C C . THR D 1 119 ? 51.409 13.398 60.376 1.00 51.71 318 THR D C 1
ATOM 3044 O O . THR D 1 119 ? 51.763 12.227 60.227 1.00 52.32 318 THR D O 1
ATOM 3048 N N . GLU D 1 120 ? 50.383 13.923 59.716 1.00 53.83 319 GLU D N 1
ATOM 3049 C CA . GLU D 1 120 ? 49.689 13.130 58.714 1.00 52.18 319 GLU D CA 1
ATOM 3050 C C . GLU D 1 120 ? 49.626 13.883 57.396 1.00 45.25 319 GLU D C 1
ATOM 3051 O O . GLU D 1 120 ? 49.560 15.116 57.361 1.00 47.88 319 GLU D O 1
ATOM 3057 N N . TYR D 1 121 ? 49.661 13.117 56.311 1.00 46.04 320 TYR D N 1
ATOM 3058 C CA . TYR D 1 121 ? 49.607 13.651 54.959 1.00 45.41 320 TYR D CA 1
ATOM 3059 C C . TYR D 1 121 ? 48.422 12.999 54.256 1.00 37.54 320 TYR D C 1
ATOM 3060 O O . TYR D 1 121 ? 48.370 11.768 54.129 1.00 40.10 320 TYR D O 1
ATOM 3069 N N . VAL D 1 122 ? 47.457 13.811 53.857 1.00 40.96 321 VAL D N 1
ATOM 3070 C CA . VAL D 1 122 ? 46.238 13.309 53.238 1.00 43.08 321 VAL D CA 1
ATOM 3071 C C . VAL D 1 122 ? 46.448 13.270 51.734 1.00 40.53 321 VAL D C 1
ATOM 3072 O O . VAL D 1 122 ? 46.743 14.297 51.112 1.00 38.64 321 VAL D O 1
ATOM 3076 N N . PHE D 1 123 ? 46.288 12.088 51.150 1.00 33.88 322 PHE D N 1
ATOM 3077 C CA . PHE D 1 123 ? 46.350 11.903 49.712 1.00 34.02 322 PHE D CA 1
ATOM 3078 C C . PHE D 1 123 ? 44.968 11.565 49.172 1.00 41.28 322 PHE D C 1
ATOM 3079 O O . PHE D 1 123 ? 44.141 10.972 49.866 1.00 35.32 322 PHE D O 1
ATOM 3087 N N . CYS D 1 124 ? 44.739 11.941 47.918 1.00 38.53 323 CYS D N 1
ATOM 3088 C CA . CYS D 1 124 ? 43.453 11.782 47.259 1.00 34.59 323 CYS D CA 1
ATOM 3089 C C . CYS D 1 124 ? 43.718 11.411 45.810 1.00 40.56 323 CYS D C 1
ATOM 3090 O O . CYS D 1 124 ? 44.589 12.006 45.161 1.00 39.85 323 CYS D O 1
ATOM 3093 N N . ARG D 1 125 ? 43.009 10.407 45.312 1.00 38.17 324 ARG D N 1
ATOM 3094 C CA . ARG D 1 125 ? 42.944 10.137 43.882 1.00 37.71 324 ARG D CA 1
ATOM 3095 C C . ARG D 1 125 ? 41.518 10.439 43.417 1.00 41.55 324 ARG D C 1
ATOM 3096 O O . ARG D 1 125 ? 40.555 9.898 43.977 1.00 40.70 324 ARG D O 1
ATOM 3104 N N . GLU D 1 126 ? 41.391 11.310 42.418 1.00 39.25 325 GLU D N 1
ATOM 3105 C CA . GLU D 1 126 ? 40.093 11.738 41.897 1.00 51.44 325 GLU D CA 1
ATOM 3106 C C . GLU D 1 126 ? 39.411 10.649 41.095 1.00 55.43 325 GLU D C 1
ATOM 3107 O O . GLU D 1 126 ? 40.063 9.713 40.620 1.00 50.52 325 GLU D O 1
ATOM 3114 N N . SER E 1 5 ? 32.369 38.624 40.906 1.00 77.11 204 SER E N 1
ATOM 3115 C CA . SER E 1 5 ? 33.788 38.296 41.000 1.00 70.15 204 SER E CA 1
ATOM 3116 C C . SER E 1 5 ? 34.675 39.274 40.217 1.00 78.15 204 SER E C 1
ATOM 3117 O O . SER E 1 5 ? 35.340 38.870 39.262 1.00 76.03 204 SER E O 1
ATOM 3120 N N . ARG E 1 6 ? 34.717 40.541 40.651 1.00 85.57 205 ARG E N 1
ATOM 3121 C CA . ARG E 1 6 ? 35.263 41.633 39.842 1.00 73.87 205 ARG E CA 1
ATOM 3122 C C . ARG E 1 6 ? 36.692 42.035 40.211 1.00 89.36 205 ARG E C 1
ATOM 3123 O O . ARG E 1 6 ? 37.587 41.948 39.366 1.00 99.38 205 ARG E O 1
ATOM 3125 N N . ARG E 1 7 ? 36.933 42.486 41.447 1.00 91.10 206 ARG E N 1
ATOM 3126 C CA . ARG E 1 7 ? 38.217 43.087 41.811 1.00 76.30 206 ARG E CA 1
ATOM 3127 C C . ARG E 1 7 ? 38.943 42.276 42.874 1.00 54.95 206 ARG E C 1
ATOM 3128 O O . ARG E 1 7 ? 38.351 41.874 43.880 1.00 50.47 206 ARG E O 1
ATOM 3136 N N . SER E 1 8 ? 40.244 42.090 42.658 1.00 48.17 207 SER E N 1
ATOM 3137 C CA . SER E 1 8 ? 40.998 41.040 43.314 1.00 48.20 207 SER E CA 1
ATOM 3138 C C . SER E 1 8 ? 41.459 41.467 44.708 1.00 46.62 207 SER E C 1
ATOM 3139 O O . SER E 1 8 ? 41.554 42.652 45.032 1.00 46.04 207 SER E O 1
ATOM 3142 N N . GLY E 1 9 ? 41.709 40.475 45.547 1.00 40.06 208 GLY E N 1
ATOM 3143 C CA . GLY E 1 9 ? 42.234 40.742 46.867 1.00 35.81 208 GLY E CA 1
ATOM 3144 C C . GLY E 1 9 ? 41.961 39.600 47.813 1.00 42.38 208 GLY E C 1
ATOM 3145 O O . GLY E 1 9 ? 41.347 38.582 47.460 1.00 42.24 208 GLY E O 1
ATOM 3146 N N . TYR E 1 10 ? 42.439 39.801 49.036 1.00 36.31 209 TYR E N 1
ATOM 3147 C CA . TYR E 1 10 ? 42.429 38.802 50.087 1.00 37.57 209 TYR E CA 1
ATOM 3148 C C . TYR E 1 10 ? 41.493 39.226 51.209 1.00 39.55 209 TYR E C 1
ATOM 3149 O O . TYR E 1 10 ? 41.368 40.417 51.515 1.00 38.95 209 TYR E O 1
ATOM 3158 N N . ILE E 1 11 ? 40.801 38.244 51.778 1.00 39.12 210 ILE E N 1
ATOM 3159 C CA . ILE E 1 11 ? 40.007 38.404 52.987 1.00 42.52 210 ILE E CA 1
ATOM 3160 C C . ILE E 1 11 ? 40.369 37.261 53.917 1.00 42.11 210 ILE E C 1
ATOM 3161 O O . ILE E 1 11 ? 40.414 36.101 53.486 1.00 45.38 210 ILE E O 1
ATOM 3166 N N . THR E 1 12 ? 40.634 37.578 55.179 1.00 36.86 211 THR E N 1
ATOM 3167 C CA . THR E 1 12 ? 40.990 36.568 56.162 1.00 39.40 211 THR E CA 1
ATOM 3168 C C . THR E 1 12 ? 39.887 36.437 57.202 1.00 46.63 211 THR E C 1
ATOM 3169 O O . THR E 1 12 ? 39.390 37.443 57.718 1.00 50.12 211 THR E O 1
ATOM 3173 N N . ILE E 1 13 ? 39.502 35.194 57.487 1.00 42.52 212 ILE E N 1
ATOM 3174 C CA . ILE E 1 13 ? 38.450 34.860 58.439 1.00 52.15 212 ILE E CA 1
ATOM 3175 C C . ILE E 1 13 ? 39.114 34.241 59.657 1.00 44.81 212 ILE E C 1
ATOM 3176 O O . ILE E 1 13 ? 39.882 33.286 59.528 1.00 48.94 212 ILE E O 1
ATOM 3181 N N . GLY E 1 14 ? 38.807 34.771 60.841 1.00 46.56 213 GLY E N 1
ATOM 3182 C CA . GLY E 1 14 ? 39.387 34.260 62.059 1.00 40.47 213 GLY E CA 1
ATOM 3183 C C . GLY E 1 14 ? 38.322 34.015 63.111 1.00 51.35 213 GLY E C 1
ATOM 3184 O O . GLY E 1 14 ? 37.241 34.608 63.089 1.00 57.41 213 GLY E O 1
ATOM 3185 N N . TYR E 1 15 ? 38.647 33.120 64.038 1.00 56.86 214 TYR E N 1
ATOM 3186 C CA . TYR E 1 15 ? 37.843 32.958 65.243 1.00 70.50 214 TYR E CA 1
ATOM 3187 C C . TYR E 1 15 ? 38.695 32.283 66.305 1.00 68.95 214 TYR E C 1
ATOM 3188 O O . TYR E 1 15 ? 39.600 31.506 65.987 1.00 70.42 214 TYR E O 1
ATOM 3197 N N . ARG E 1 16 ? 38.396 32.585 67.565 1.00 81.58 215 ARG E N 1
ATOM 3198 C CA . ARG E 1 16 ? 39.061 31.972 68.709 1.00 85.26 215 ARG E CA 1
ATOM 3199 C C . ARG E 1 16 ? 38.111 30.989 69.380 1.00 84.43 215 ARG E C 1
ATOM 3200 O O . ARG E 1 16 ? 36.990 31.357 69.748 1.00 85.37 215 ARG E O 1
ATOM 3202 N N . GLY E 1 17 ? 38.560 29.740 69.536 1.00 94.61 216 GLY E N 1
ATOM 3203 C CA . GLY E 1 17 ? 37.750 28.692 70.113 1.00 100.10 216 GLY E CA 1
ATOM 3204 C C . GLY E 1 17 ? 38.372 28.111 71.376 1.00 110.31 216 GLY E C 1
ATOM 3205 O O . GLY E 1 17 ? 39.497 28.452 71.768 1.00 96.27 216 GLY E O 1
ATOM 3206 N N . SER E 1 18 ? 37.616 27.217 72.009 1.00 120.58 217 SER E N 1
ATOM 3207 C CA . SER E 1 18 ? 38.040 26.577 73.253 1.00 117.81 217 SER E CA 1
ATOM 3208 C C . SER E 1 18 ? 38.040 25.056 73.121 1.00 108.81 217 SER E C 1
ATOM 3209 O O . SER E 1 18 ? 36.992 24.415 73.202 1.00 82.91 217 SER E O 1
ATOM 3212 N N . ARG E 1 32 ? 32.285 22.549 68.254 1.00 91.93 231 ARG E N 1
ATOM 3213 C CA . ARG E 1 32 ? 33.030 23.776 68.511 1.00 95.76 231 ARG E CA 1
ATOM 3214 C C . ARG E 1 32 ? 32.094 24.910 68.919 1.00 102.21 231 ARG E C 1
ATOM 3215 O O . ARG E 1 32 ? 30.954 24.991 68.457 1.00 101.79 231 ARG E O 1
ATOM 3223 N N . ARG E 1 33 ? 32.578 25.779 69.802 1.00 98.49 232 ARG E N 1
ATOM 3224 C CA . ARG E 1 33 ? 31.860 26.986 70.195 1.00 100.75 232 ARG E CA 1
ATOM 3225 C C . ARG E 1 33 ? 32.506 28.165 69.476 1.00 103.63 232 ARG E C 1
ATOM 3226 O O . ARG E 1 33 ? 33.652 28.525 69.766 1.00 103.89 232 ARG E O 1
ATOM 3228 N N . VAL E 1 34 ? 31.780 28.753 68.528 1.00 101.62 233 VAL E N 1
ATOM 3229 C CA . VAL E 1 34 ? 32.294 29.864 67.736 1.00 103.33 233 VAL E CA 1
ATOM 3230 C C . VAL E 1 34 ? 31.836 31.149 68.416 1.00 105.27 233 VAL E C 1
ATOM 3231 O O . VAL E 1 34 ? 30.701 31.596 68.232 1.00 95.27 233 VAL E O 1
ATOM 3233 N N . ALA E 1 35 ? 32.727 31.739 69.217 1.00 94.20 234 ALA E N 1
ATOM 3234 C CA . ALA E 1 35 ? 32.408 32.985 69.904 1.00 92.37 234 ALA E CA 1
ATOM 3235 C C . ALA E 1 35 ? 32.167 34.116 68.909 1.00 95.70 234 ALA E C 1
ATOM 3236 O O . ALA E 1 35 ? 31.057 34.652 68.813 1.00 90.31 234 ALA E O 1
ATOM 3238 N N . ARG E 1 36 ? 33.197 34.482 68.145 1.00 77.16 235 ARG E N 1
ATOM 3239 C CA . ARG E 1 36 ? 33.108 35.612 67.230 1.00 81.01 235 ARG E CA 1
ATOM 3240 C C . ARG E 1 36 ? 33.964 35.336 66.002 1.00 59.90 235 ARG E C 1
ATOM 3241 O O . ARG E 1 36 ? 35.070 34.793 66.114 1.00 64.48 235 ARG E O 1
ATOM 3243 N N . ILE E 1 37 ? 33.443 35.706 64.836 1.00 62.47 236 ILE E N 1
ATOM 3244 C CA . ILE E 1 37 ? 34.130 35.516 63.563 1.00 58.07 236 ILE E CA 1
ATOM 3245 C C . ILE E 1 37 ? 34.650 36.875 63.119 1.00 52.93 236 ILE E C 1
ATOM 3246 O O . ILE E 1 37 ? 33.864 37.777 62.821 1.00 55.24 236 ILE E O 1
ATOM 3251 N N . THR E 1 38 ? 35.969 37.025 63.059 1.00 53.43 237 THR E N 1
ATOM 3252 C CA . THR E 1 38 ? 36.567 38.285 62.637 1.00 50.79 237 THR E CA 1
ATOM 3253 C C . THR E 1 38 ? 36.850 38.277 61.140 1.00 52.68 237 THR E C 1
ATOM 3254 O O . THR E 1 38 ? 37.114 37.228 60.542 1.00 50.22 237 THR E O 1
ATOM 3258 N N . VAL E 1 39 ? 36.806 39.469 60.546 1.00 49.91 238 VAL E N 1
ATOM 3259 C CA . VAL E 1 39 ? 37.041 39.683 59.120 1.00 46.50 238 VAL E CA 1
ATOM 3260 C C . VAL E 1 39 ? 38.161 40.711 58.972 1.00 53.05 238 VAL E C 1
ATOM 3261 O O . VAL E 1 39 ? 38.048 41.833 59.485 1.00 49.76 238 VAL E O 1
ATOM 3265 N N . CYS E 1 40 ? 39.220 40.347 58.244 1.00 45.12 239 CYS E N 1
ATOM 3266 C CA . CYS E 1 40 ? 40.326 41.256 57.944 1.00 43.17 239 CYS E CA 1
ATOM 3267 C C . CYS E 1 40 ? 40.540 41.365 56.442 1.00 45.76 239 CYS E C 1
ATOM 3268 O O . CYS E 1 40 ? 40.504 40.362 55.725 1.00 48.02 239 CYS E O 1
ATOM 3271 N N . GLY E 1 41 ? 40.829 42.565 55.987 1.00 39.00 240 GLY E N 1
ATOM 3272 C CA . GLY E 1 41 ? 41.138 42.801 54.594 1.00 41.59 240 GLY E CA 1
ATOM 3273 C C . GLY E 1 41 ? 40.729 44.208 54.202 1.00 49.77 240 GLY E C 1
ATOM 3274 O O . GLY E 1 41 ? 40.395 45.034 55.049 1.00 43.56 240 GLY E O 1
ATOM 3275 N N . LYS E 1 42 ? 40.750 44.449 52.893 1.00 41.78 241 LYS E N 1
ATOM 3276 C CA . LYS E 1 42 ? 40.233 45.697 52.336 1.00 47.71 241 LYS E CA 1
ATOM 3277 C C . LYS E 1 42 ? 38.781 45.915 52.760 1.00 52.55 241 LYS E C 1
ATOM 3278 O O . LYS E 1 42 ? 37.927 45.039 52.570 1.00 47.58 241 LYS E O 1
ATOM 3284 N N . THR E 1 43 ? 38.501 47.088 53.345 1.00 44.38 242 THR E N 1
ATOM 3285 C CA . THR E 1 43 ? 37.163 47.341 53.874 1.00 48.10 242 THR E CA 1
ATOM 3286 C C . THR E 1 43 ? 36.119 47.276 52.770 1.00 40.98 242 THR E C 1
ATOM 3287 O O . THR E 1 43 ? 35.033 46.728 52.972 1.00 47.42 242 THR E O 1
ATOM 3291 N N . SER E 1 44 ? 36.449 47.792 51.582 1.00 48.22 243 SER E N 1
ATOM 3292 C CA . SER E 1 44 ? 35.502 47.747 50.472 1.00 47.26 243 SER E CA 1
ATOM 3293 C C . SER E 1 44 ? 35.211 46.314 50.041 1.00 58.65 243 SER E C 1
ATOM 3294 O O . SER E 1 44 ? 34.067 45.985 49.692 1.00 46.85 243 SER E O 1
ATOM 3297 N N . LEU E 1 45 ? 36.233 45.446 50.056 1.00 44.29 244 LEU E N 1
ATOM 3298 C CA . LEU E 1 45 ? 36.017 44.038 49.721 1.00 45.21 244 LEU E CA 1
ATOM 3299 C C . LEU E 1 45 ? 35.124 43.363 50.746 1.00 45.92 244 LEU E C 1
ATOM 3300 O O . LEU E 1 45 ? 34.202 42.619 50.387 1.00 45.28 244 LEU E O 1
ATOM 3305 N N . ALA E 1 46 ? 35.395 43.594 52.034 1.00 45.43 245 ALA E N 1
ATOM 3306 C CA . ALA E 1 46 ? 34.626 42.914 53.071 1.00 45.60 245 ALA E CA 1
ATOM 3307 C C . ALA E 1 46 ? 33.161 43.333 53.040 1.00 48.15 245 ALA E C 1
ATOM 3308 O O . ALA E 1 46 ? 32.269 42.515 53.301 1.00 51.24 245 ALA E O 1
ATOM 3310 N N . LYS E 1 47 ? 32.890 44.602 52.725 1.00 48.59 246 LYS E N 1
ATOM 3311 C CA . LYS E 1 47 ? 31.505 45.058 52.633 1.00 51.05 246 LYS E CA 1
ATOM 3312 C C . LYS E 1 47 ? 30.831 44.498 51.395 1.00 49.33 246 LYS E C 1
ATOM 3313 O O . LYS E 1 47 ? 29.637 44.190 51.425 1.00 58.20 246 LYS E O 1
ATOM 3319 N N . GLU E 1 48 ? 31.572 44.375 50.292 1.00 52.20 247 GLU E N 1
ATOM 3320 C CA . GLU E 1 48 ? 31.007 43.725 49.113 1.00 54.66 247 GLU E CA 1
ATOM 3321 C C . GLU E 1 48 ? 30.558 42.312 49.440 1.00 55.93 247 GLU E C 1
ATOM 3322 O O . GLU E 1 48 ? 29.482 41.879 49.013 1.00 53.39 247 GLU E O 1
ATOM 3328 N N . VAL E 1 49 ? 31.355 41.586 50.222 1.00 50.71 248 VAL E N 1
ATOM 3329 C CA . VAL E 1 49 ? 31.061 40.178 50.455 1.00 52.91 248 VAL E CA 1
ATOM 3330 C C . VAL E 1 49 ? 29.948 40.012 51.482 1.00 52.29 248 VAL E C 1
ATOM 3331 O O . VAL E 1 49 ? 29.068 39.164 51.319 1.00 51.74 248 VAL E O 1
ATOM 3335 N N . PHE E 1 50 ? 29.968 40.794 52.561 1.00 43.69 249 PHE E N 1
ATOM 3336 C CA . PHE E 1 50 ? 29.160 40.468 53.727 1.00 57.27 249 PHE E CA 1
ATOM 3337 C C . PHE E 1 50 ? 28.003 41.421 53.982 1.00 68.45 249 PHE E C 1
ATOM 3338 O O . PHE E 1 50 ? 27.098 41.067 54.748 1.00 63.44 249 PHE E O 1
ATOM 3346 N N . GLY E 1 51 ? 28.007 42.601 53.366 1.00 54.95 250 GLY E N 1
ATOM 3347 C CA . GLY E 1 51 ? 26.896 43.529 53.500 1.00 67.40 250 GLY E CA 1
ATOM 3348 C C . GLY E 1 51 ? 26.585 43.831 54.950 1.00 61.72 250 GLY E C 1
ATOM 3349 O O . GLY E 1 51 ? 27.481 44.043 55.775 1.00 70.11 250 GLY E O 1
ATOM 3350 N N . ASP E 1 52 ? 25.296 43.811 55.281 1.00 78.21 251 ASP E N 1
ATOM 3351 C CA . ASP E 1 52 ? 24.864 44.186 56.622 1.00 83.27 251 ASP E CA 1
ATOM 3352 C C . ASP E 1 52 ? 25.064 43.085 57.655 1.00 79.00 251 ASP E C 1
ATOM 3353 O O . ASP E 1 52 ? 24.804 43.332 58.837 1.00 79.40 251 ASP E O 1
ATOM 3358 N N . THR E 1 53 ? 25.525 41.888 57.262 1.00 61.23 252 THR E N 1
ATOM 3359 C CA . THR E 1 53 ? 25.945 40.920 58.275 1.00 58.78 252 THR E CA 1
ATOM 3360 C C . THR E 1 53 ? 27.222 41.350 58.970 1.00 57.86 252 THR E C 1
ATOM 3361 O O . THR E 1 53 ? 27.670 40.682 59.910 1.00 68.56 252 THR E O 1
ATOM 3365 N N . LEU E 1 54 ? 27.780 42.470 58.530 1.00 61.20 253 LEU E N 1
ATOM 3366 C CA . LEU E 1 54 ? 29.053 43.005 58.977 1.00 63.32 253 LEU E CA 1
ATOM 3367 C C . LEU E 1 54 ? 28.791 44.188 59.900 1.00 74.43 253 LEU E C 1
ATOM 3368 O O . LEU E 1 54 ? 28.251 45.210 59.464 1.00 84.17 253 LEU E O 1
ATOM 3373 N N . ASN E 1 55 ? 29.161 44.054 61.165 1.00 70.88 2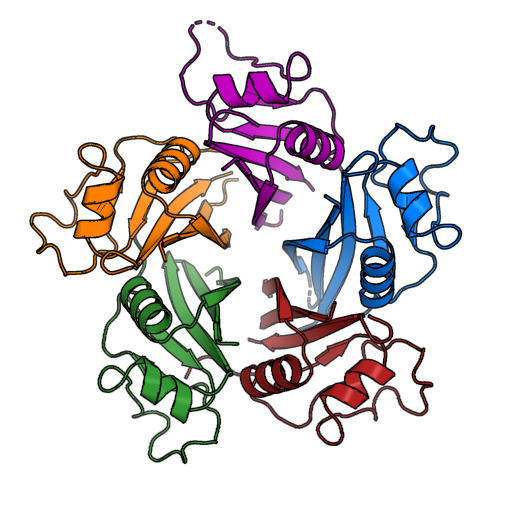54 ASN E N 1
ATOM 3374 C CA . ASN E 1 55 ? 29.151 45.182 62.084 1.00 88.97 254 ASN E CA 1
ATOM 3375 C C . ASN E 1 55 ? 30.587 45.656 62.261 1.00 89.48 254 ASN E C 1
ATOM 3376 O O . ASN E 1 55 ? 31.469 44.868 62.619 1.00 89.79 254 ASN E O 1
ATOM 33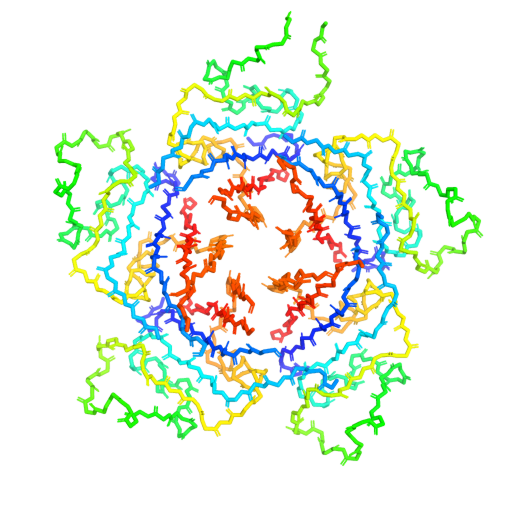81 N N . GLU E 1 56 ? 30.819 46.937 61.977 1.00 98.33 255 GLU E N 1
ATOM 3382 C CA . GLU E 1 56 ? 32.175 47.471 61.975 1.00 93.44 255 GLU E CA 1
ATOM 3383 C C . GLU E 1 56 ? 32.633 47.831 63.382 1.00 96.00 255 GLU E C 1
ATOM 3384 O O . GLU E 1 56 ? 33.788 47.579 63.741 1.00 101.04 255 GLU E O 1
ATOM 3390 N N . SER E 1 57 ? 31.740 48.406 64.190 1.00 107.77 256 SER E N 1
ATOM 3391 C CA . SER E 1 57 ? 31.950 48.566 65.632 1.00 113.87 256 SER E CA 1
ATOM 3392 C C . SER E 1 57 ? 33.222 49.346 65.958 1.00 113.36 256 SER E C 1
ATOM 3393 O O . SER E 1 57 ? 33.891 49.070 66.957 1.00 110.87 256 SER E O 1
ATOM 3396 N N . ARG E 1 58 ? 33.569 50.330 65.126 1.00 118.21 257 ARG E N 1
ATOM 3397 C CA . ARG E 1 58 ? 34.728 51.184 65.399 1.00 121.63 257 ARG E CA 1
ATOM 3398 C C . ARG E 1 58 ? 34.402 52.578 64.860 1.00 125.75 257 ARG E C 1
ATOM 3399 O O . ARG E 1 58 ? 34.668 52.883 63.695 1.00 127.75 257 ARG E O 1
ATOM 3401 N N . ASP E 1 59 ? 33.847 53.416 65.734 1.00 130.97 258 ASP E N 1
ATOM 3402 C CA . ASP E 1 59 ? 33.455 54.787 65.404 1.00 130.19 258 ASP E CA 1
ATOM 3403 C C . ASP E 1 59 ? 32.670 54.885 64.097 1.00 128.08 258 ASP E C 1
ATOM 3404 O O . ASP E 1 59 ? 32.310 55.978 63.659 1.00 122.31 258 ASP E O 1
ATOM 3409 N N . PRO E 1 63 ? 37.054 58.066 60.999 1.00 112.37 262 PRO E N 1
ATOM 3410 C CA . PRO E 1 63 ? 36.630 57.579 59.681 1.00 108.12 262 PRO E CA 1
ATOM 3411 C C . PRO E 1 63 ? 37.268 56.237 59.319 1.00 93.29 262 PRO E C 1
ATOM 3412 O O . PRO E 1 63 ? 38.357 55.927 59.808 1.00 96.76 262 PRO E O 1
ATOM 3416 N N . PRO E 1 64 ? 36.601 55.459 58.470 1.00 93.54 263 PRO E N 1
ATOM 3417 C CA . PRO E 1 64 ? 37.098 54.114 58.158 1.00 92.13 263 PRO E CA 1
ATOM 3418 C C . PRO E 1 64 ? 38.391 54.145 57.356 1.00 78.52 263 PRO E C 1
ATOM 3419 O O . PRO E 1 64 ? 38.641 55.050 56.556 1.00 76.26 263 PRO E O 1
ATOM 3423 N N . GLU E 1 65 ? 39.221 53.133 57.586 1.00 84.47 264 GLU E N 1
ATOM 3424 C CA . GLU E 1 65 ? 40.479 52.982 56.872 1.00 63.99 264 GLU E CA 1
ATOM 3425 C C . GLU E 1 65 ? 40.278 52.096 55.646 1.00 55.65 264 GLU E C 1
ATOM 3426 O O . GLU E 1 65 ? 39.241 51.455 55.477 1.00 55.11 264 GLU E O 1
ATOM 3428 N N . ARG E 1 66 ? 41.288 52.067 54.776 1.00 52.91 265 ARG E N 1
ATOM 3429 C CA . ARG E 1 66 ? 41.188 51.225 53.594 1.00 56.78 265 ARG E CA 1
ATOM 3430 C C . ARG E 1 66 ? 41.200 49.748 53.979 1.00 47.14 265 ARG E C 1
ATOM 3431 O O . ARG E 1 66 ? 40.426 48.953 53.430 1.00 50.60 265 ARG E O 1
ATOM 3439 N N . TYR E 1 67 ? 42.047 49.383 54.940 1.00 49.54 266 TYR E N 1
ATOM 3440 C CA . TYR E 1 67 ? 42.178 48.027 55.458 1.00 46.83 266 TYR E CA 1
ATOM 3441 C C . TYR E 1 67 ? 41.751 47.989 56.914 1.00 59.22 266 TYR E C 1
ATOM 3442 O O . TYR E 1 67 ? 42.001 48.933 57.668 1.00 58.41 266 TYR E O 1
ATOM 3451 N N . THR E 1 68 ? 41.115 46.891 57.308 1.00 49.99 267 THR E N 1
ATOM 3452 C CA . THR E 1 68 ? 40.726 46.678 58.692 1.00 47.96 267 THR E CA 1
ATOM 3453 C C . THR E 1 68 ? 41.198 45.310 59.152 1.00 65.02 267 THR E C 1
ATOM 3454 O O . THR E 1 68 ? 41.412 44.395 58.349 1.00 54.96 267 THR E O 1
ATOM 3458 N N . SER E 1 69 ? 41.355 45.186 60.471 1.00 53.04 268 SER E N 1
ATOM 3459 C CA . SER E 1 69 ? 41.497 43.884 61.110 1.00 66.34 268 SER E CA 1
ATOM 3460 C C . SER E 1 69 ? 40.540 43.752 62.288 1.00 53.27 268 SER E C 1
ATOM 3461 O O . SER E 1 69 ? 40.744 42.896 63.153 1.00 58.39 268 SER E O 1
ATOM 3464 N N . ARG E 1 70 ? 39.488 44.572 62.332 1.00 53.66 269 ARG E N 1
ATOM 3465 C CA . ARG E 1 70 ? 38.609 44.621 63.493 1.00 59.81 269 ARG E CA 1
ATOM 3466 C C . ARG E 1 70 ? 37.136 44.473 63.134 1.00 66.78 269 ARG E C 1
ATOM 3467 O O . ARG E 1 70 ? 36.278 44.649 64.008 1.00 65.38 269 ARG E O 1
ATOM 3475 N N . TYR E 1 71 ? 36.815 44.172 61.879 1.00 62.02 270 TYR E N 1
ATOM 3476 C CA . TYR E 1 71 ? 35.452 43.796 61.551 1.00 62.57 270 TYR E CA 1
ATOM 3477 C C . TYR E 1 71 ? 35.156 42.409 62.112 1.00 48.15 270 TYR E C 1
ATOM 3478 O O . TYR E 1 71 ? 36.059 41.598 62.344 1.00 57.36 270 TYR E O 1
ATOM 3487 N N . TYR E 1 72 ? 33.874 42.145 62.344 1.00 59.90 271 TYR E N 1
ATOM 3488 C CA . TYR E 1 72 ? 33.435 40.828 62.777 1.00 61.63 271 TYR E CA 1
ATOM 3489 C C . TYR E 1 72 ? 32.020 40.611 62.266 1.00 55.01 271 TYR E C 1
ATOM 3490 O O . TYR E 1 72 ? 31.373 41.532 61.763 1.00 64.65 271 TYR E O 1
ATOM 3499 N N . LEU E 1 73 ? 31.550 39.372 62.374 1.00 59.08 272 LEU E N 1
ATOM 3500 C CA . LEU E 1 73 ? 30.300 38.960 61.747 1.00 52.25 272 LEU E CA 1
ATOM 3501 C C . LEU E 1 73 ? 29.222 38.697 62.787 1.00 64.08 272 LEU E C 1
ATOM 3502 O O . LEU E 1 73 ? 29.500 38.167 63.871 1.00 59.71 272 LEU E O 1
ATOM 3507 N N . LYS E 1 74 ? 27.982 39.037 62.418 1.00 60.69 273 LYS E N 1
ATOM 3508 C CA . LYS E 1 74 ? 26.838 38.872 63.312 1.00 79.41 273 LYS E CA 1
ATOM 3509 C C . LYS E 1 74 ? 26.497 37.405 63.560 1.00 81.41 273 LYS E C 1
ATOM 3510 O O . LYS E 1 74 ? 26.063 37.053 64.663 1.00 88.18 273 LYS E O 1
ATOM 3516 N N . PHE E 1 75 ? 26.671 36.542 62.566 1.00 72.55 274 PHE E N 1
ATOM 3517 C CA . PHE E 1 75 ? 26.355 35.134 62.740 1.00 68.77 274 PHE E CA 1
ATOM 3518 C C . PHE E 1 75 ? 27.579 34.372 63.244 1.00 58.81 274 PHE E C 1
ATOM 3519 O O . PHE E 1 75 ? 28.691 34.897 63.294 1.00 72.20 274 PHE E O 1
ATOM 3527 N N . ASN E 1 76 ? 27.358 33.120 63.643 1.00 60.52 275 ASN E N 1
ATOM 3528 C CA . ASN E 1 76 ? 28.384 32.330 64.310 1.00 64.89 275 ASN E CA 1
ATOM 3529 C C . ASN E 1 76 ? 28.741 31.027 63.604 1.00 69.81 275 ASN E C 1
ATOM 3530 O O . ASN E 1 76 ? 29.574 30.271 64.118 1.0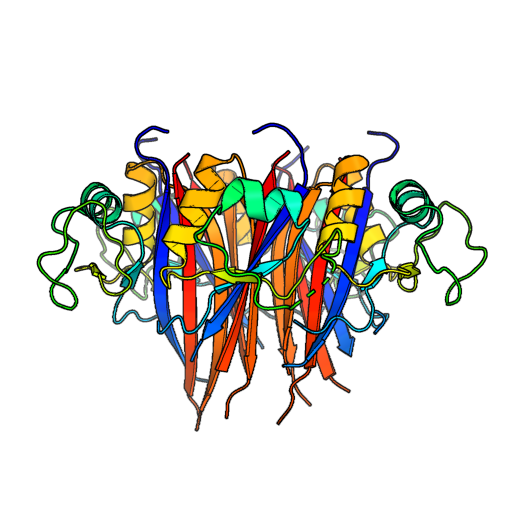0 68.06 275 ASN E O 1
ATOM 3535 N N . PHE E 1 77 ? 28.148 30.722 62.458 1.00 55.10 276 PHE E N 1
ATOM 3536 C CA . PHE E 1 77 ? 28.532 29.520 61.732 1.00 61.95 276 PHE E CA 1
ATOM 3537 C C . PHE E 1 77 ? 29.647 29.880 60.754 1.00 55.47 276 PHE E C 1
ATOM 3538 O O . PHE E 1 77 ? 29.449 30.690 59.844 1.00 50.04 276 PHE E O 1
ATOM 3546 N N . LEU E 1 78 ? 30.826 29.299 60.977 1.00 53.30 277 LEU E N 1
ATOM 3547 C CA . LEU E 1 78 ? 31.986 29.578 60.138 1.00 53.31 277 LEU E CA 1
ATOM 3548 C C . LEU E 1 78 ? 31.687 29.285 58.674 1.00 51.34 277 LEU E C 1
ATOM 3549 O O . LEU E 1 78 ? 32.013 30.086 57.789 1.00 48.15 277 LEU E O 1
ATOM 3554 N N . GLU E 1 79 ? 31.053 28.134 58.403 1.00 50.29 278 GLU E N 1
ATOM 3555 C CA . GLU E 1 79 ? 30.760 27.752 57.028 1.00 43.04 278 GLU E CA 1
ATOM 3556 C C . GLU E 1 79 ? 29.816 28.736 56.360 1.00 44.58 278 GLU E C 1
ATOM 3557 O O . GLU E 1 79 ? 29.859 28.911 55.136 1.00 47.33 278 GLU E O 1
ATOM 3563 N N . GLN E 1 80 ? 28.960 29.392 57.137 1.00 47.51 279 GLN E N 1
ATOM 3564 C CA . GLN E 1 80 ? 28.113 30.427 56.560 1.00 48.99 279 GLN E CA 1
ATOM 3565 C C . GLN E 1 80 ? 28.954 31.589 56.037 1.00 44.73 279 GLN E C 1
ATOM 3566 O O . GLN E 1 80 ? 28.625 32.191 55.006 1.00 47.93 279 GLN E O 1
ATOM 3572 N N . ALA E 1 81 ? 30.052 31.908 56.730 1.00 45.24 280 ALA E N 1
ATOM 3573 C CA . ALA E 1 81 ? 30.980 32.922 56.235 1.00 48.57 280 ALA E CA 1
ATOM 3574 C C . ALA E 1 81 ? 31.697 32.431 54.983 1.00 39.80 280 ALA E C 1
ATOM 3575 O O . ALA E 1 81 ? 31.790 33.158 53.988 1.00 41.30 280 ALA E O 1
ATOM 3577 N N . PHE E 1 82 ? 32.191 31.184 55.022 1.00 39.59 281 PHE E N 1
ATOM 3578 C CA . PHE E 1 82 ? 32.841 30.577 53.861 1.00 39.45 281 PHE E CA 1
ATOM 3579 C C . PHE E 1 82 ? 31.917 30.576 52.654 1.00 36.19 281 PHE E C 1
ATOM 3580 O O . PHE E 1 82 ? 32.348 30.864 51.531 1.00 39.34 281 PHE E O 1
ATOM 3588 N N . ASP E 1 83 ? 30.646 30.207 52.861 1.00 41.23 282 ASP E N 1
ATOM 3589 C CA . ASP E 1 83 ? 29.700 30.140 51.749 1.00 42.84 282 ASP E CA 1
ATOM 3590 C C . ASP E 1 83 ? 29.477 31.515 51.135 1.00 41.51 282 ASP E C 1
ATOM 3591 O O . ASP E 1 83 ? 29.347 31.640 49.910 1.00 40.95 282 ASP E O 1
ATOM 3596 N N . LYS E 1 84 ? 29.415 32.567 51.963 1.00 38.82 283 LYS E N 1
ATOM 3597 C CA . LYS E 1 84 ? 29.235 33.905 51.402 1.00 43.34 283 LYS E CA 1
ATOM 3598 C C . LYS E 1 84 ? 30.460 34.341 50.597 1.00 36.90 283 LYS E C 1
ATOM 3599 O O . LYS E 1 84 ? 30.327 35.033 49.578 1.00 43.73 283 LYS E O 1
ATOM 3605 N N . LEU E 1 85 ? 31.656 33.989 51.066 1.00 41.27 284 LEU E N 1
ATOM 3606 C CA . LEU E 1 85 ? 32.861 34.265 50.287 1.00 40.38 284 LEU E CA 1
ATOM 3607 C C . LEU E 1 85 ? 32.800 33.567 48.937 1.00 40.21 284 LEU E C 1
ATOM 3608 O O . LEU E 1 85 ? 33.085 34.178 47.901 1.00 43.17 284 LEU E O 1
ATOM 3613 N N . SER E 1 86 ? 32.388 32.290 48.925 1.00 34.74 285 SER E N 1
ATOM 3614 C CA . SER E 1 86 ? 32.248 31.575 47.667 1.00 38.71 285 SER E CA 1
ATOM 3615 C C . SER E 1 86 ? 31.292 32.296 46.722 1.00 39.40 285 SER E C 1
ATOM 3616 O O . SER E 1 86 ? 31.546 32.391 45.515 1.00 43.03 285 SER E O 1
ATOM 3619 N N . GLU E 1 87 ? 30.196 32.832 47.256 1.00 40.63 286 GLU E N 1
ATOM 3620 C CA . GLU E 1 87 ? 29.206 33.483 46.400 1.00 47.43 286 GLU E CA 1
ATOM 3621 C C . GLU E 1 87 ? 29.801 34.694 45.693 1.00 40.24 286 GLU E C 1
ATOM 3622 O O . GLU E 1 87 ? 29.409 35.007 44.563 1.00 45.40 286 GLU E O 1
ATOM 3628 N N . SER E 1 88 ? 30.767 35.362 46.323 1.00 41.81 287 SER E N 1
ATOM 3629 C CA . SER E 1 88 ? 31.445 36.511 45.733 1.00 44.15 287 SER E CA 1
ATOM 3630 C C . SER E 1 88 ? 32.707 36.144 44.948 1.00 39.25 287 SER E C 1
ATOM 3631 O O . SER E 1 88 ? 33.406 37.047 44.476 1.00 40.92 287 SER E O 1
ATOM 3634 N N . GLY E 1 89 ? 33.026 34.861 44.801 1.00 43.67 288 GLY E N 1
ATOM 3635 C CA . GLY E 1 89 ? 34.157 34.466 43.989 1.00 41.82 288 GLY E CA 1
ATOM 3636 C C . GLY E 1 89 ? 35.475 34.334 44.722 1.00 40.43 288 GLY E C 1
ATOM 3637 O O . GLY E 1 89 ? 36.521 34.278 44.068 1.00 41.20 288 GLY E O 1
ATOM 3638 N N . PHE E 1 90 ? 35.458 34.309 46.048 1.00 35.23 289 PHE E N 1
ATOM 3639 C CA . PHE E 1 90 ? 36.639 34.066 46.863 1.00 42.61 289 PHE E CA 1
ATOM 3640 C C . PHE E 1 90 ? 36.796 32.578 47.128 1.00 40.74 289 PHE E C 1
ATOM 3641 O O . PHE E 1 90 ? 35.809 31.858 47.314 1.00 44.77 289 PHE E O 1
ATOM 3649 N N . HIS E 1 91 ? 38.055 32.135 47.175 1.00 37.82 290 HIS E N 1
ATOM 3650 C CA . HIS E 1 91 ? 38.440 30.753 47.412 1.00 40.57 290 HIS E CA 1
ATOM 3651 C C . HIS E 1 91 ? 39.387 30.667 48.602 1.00 44.11 290 HIS E C 1
ATOM 3652 O O . HIS E 1 91 ? 40.264 31.522 48.779 1.00 35.52 290 HIS E O 1
ATOM 3659 N N . MET E 1 92 ? 39.231 29.628 49.412 1.00 39.99 291 MET E N 1
ATOM 3660 C CA . MET E 1 92 ? 40.150 29.430 50.528 1.00 39.23 291 MET E CA 1
ATOM 3661 C C . MET E 1 92 ? 41.485 28.910 50.019 1.00 44.76 291 MET E C 1
ATOM 3662 O O . MET E 1 92 ? 41.540 27.895 49.322 1.00 40.49 291 MET E O 1
ATOM 3667 N N . VAL E 1 93 ? 42.567 29.604 50.360 1.00 36.03 292 VAL E N 1
ATOM 3668 C CA . VAL E 1 93 ? 43.895 29.214 49.897 1.00 38.52 292 VAL E CA 1
ATOM 3669 C C . VAL E 1 93 ? 44.825 28.796 51.023 1.00 37.53 292 VAL E C 1
ATOM 3670 O O . VAL E 1 93 ? 45.897 28.248 50.738 1.00 44.02 292 VAL E O 1
ATOM 3674 N N . ALA E 1 94 ? 44.472 29.026 52.284 1.00 37.02 293 ALA E N 1
ATOM 3675 C CA . ALA E 1 94 ? 45.372 28.618 53.354 1.00 43.10 293 ALA E CA 1
ATOM 3676 C C . ALA E 1 94 ? 44.610 28.678 54.658 1.00 40.64 293 ALA E C 1
ATOM 3677 O O . ALA E 1 94 ? 43.568 29.326 54.758 1.00 39.92 293 ALA E O 1
ATOM 3679 N N . CYS E 1 95 ? 45.126 27.967 55.654 1.00 42.14 294 CYS E N 1
ATOM 3680 C CA . CYS E 1 95 ? 44.610 28.162 56.991 1.00 46.63 294 CYS E CA 1
ATOM 3681 C C . CYS E 1 95 ? 45.684 27.772 57.995 1.00 43.05 294 CYS E C 1
ATOM 3682 O O . CYS E 1 95 ? 46.629 27.044 57.684 1.00 50.17 294 CYS E O 1
ATOM 3685 N N . SER E 1 96 ? 45.558 28.328 59.192 1.00 49.17 295 SER E N 1
ATOM 3686 C CA . SER E 1 96 ? 46.489 28.017 60.260 1.00 53.80 295 SER E CA 1
ATOM 3687 C C . SER E 1 96 ? 45.775 28.227 61.579 1.00 43.56 295 SER E C 1
ATOM 3688 O O . SER E 1 96 ? 44.784 28.960 61.662 1.00 48.07 295 SER E O 1
ATOM 3691 N N . SER E 1 97 ? 46.301 27.577 62.614 1.00 54.73 296 SER E N 1
ATOM 3692 C CA . SER E 1 97 ? 45.797 27.781 63.958 1.00 64.03 296 SER E CA 1
ATOM 3693 C C . SER E 1 97 ? 46.953 27.679 64.939 1.00 61.93 296 SER E C 1
ATOM 3694 O O . SER E 1 97 ? 47.944 26.990 64.684 1.00 57.41 296 SER E O 1
ATOM 3697 N N . THR E 1 98 ? 46.813 28.381 66.062 1.00 68.35 297 THR E N 1
ATOM 3698 C CA . THR E 1 98 ? 47.759 28.301 67.167 1.00 80.36 297 THR E CA 1
ATOM 3699 C C . THR E 1 98 ? 46.997 28.178 68.473 1.00 84.53 297 THR E C 1
ATOM 3700 O O . THR E 1 98 ? 45.956 28.817 68.655 1.00 82.47 297 THR E O 1
ATOM 3704 N N . GLY E 1 99 ? 47.530 27.373 69.379 1.00 83.98 298 GLY E N 1
ATOM 3705 C CA . GLY E 1 99 ? 46.909 27.184 70.675 1.00 94.58 298 GLY E CA 1
ATOM 3706 C C . GLY E 1 99 ? 47.941 27.104 71.778 1.00 99.92 298 GLY E C 1
ATOM 3707 O O . GLY E 1 99 ? 49.098 26.739 71.555 1.00 90.34 298 GLY E O 1
ATOM 3708 N N . THR E 1 100 ? 47.506 27.472 72.982 1.00 107.58 299 THR E N 1
ATOM 3709 C CA . THR E 1 100 ? 48.263 27.225 74.200 1.00 102.85 299 THR E CA 1
ATOM 3710 C C . THR E 1 100 ? 47.280 26.843 75.296 1.00 107.91 299 THR E C 1
ATOM 3711 O O . THR E 1 100 ? 46.152 27.346 75.335 1.00 103.48 299 THR E O 1
ATOM 3715 N N . CYS E 1 101 ? 47.695 25.926 76.162 1.00 122.02 300 CYS E N 1
ATOM 3716 C CA . CYS E 1 101 ? 46.807 25.376 77.175 1.00 119.81 300 CYS E CA 1
ATOM 3717 C C . CYS E 1 101 ? 46.849 26.216 78.445 1.00 111.07 300 CYS E C 1
ATOM 3718 O O . CYS E 1 101 ? 47.871 26.818 78.783 1.00 105.91 300 CYS E O 1
ATOM 3720 N N . ALA E 1 102 ? 45.719 26.248 79.146 1.00 111.99 301 ALA E N 1
ATOM 3721 C CA . ALA E 1 102 ? 45.600 26.994 80.393 1.00 111.74 301 ALA E CA 1
ATOM 3722 C C . ALA E 1 102 ? 44.488 26.422 81.269 1.00 114.59 301 ALA E C 1
ATOM 3723 O O . ALA E 1 102 ? 44.696 25.461 82.011 1.00 109.78 301 ALA E O 1
ATOM 3725 N N . THR E 1 116 ? 43.363 27.776 74.984 1.00 93.51 315 THR E N 1
ATOM 3726 C CA . THR E 1 116 ? 42.485 27.992 73.839 1.00 101.98 315 THR E CA 1
ATOM 3727 C C . THR E 1 116 ? 43.283 28.065 72.540 1.00 95.30 315 THR E C 1
ATOM 3728 O O . THR E 1 116 ? 44.494 27.851 72.538 1.00 78.22 315 THR E O 1
ATOM 3732 N N . SER E 1 117 ? 42.599 28.366 71.437 1.00 96.55 316 SER E N 1
ATOM 3733 C CA . SER E 1 117 ? 43.232 28.384 70.126 1.00 78.86 316 SER E CA 1
ATOM 3734 C C . SER E 1 117 ? 42.665 29.519 69.287 1.00 84.29 316 SER E C 1
ATOM 3735 O O . SER E 1 117 ? 41.572 30.031 69.542 1.00 86.71 316 SER E O 1
ATOM 3738 N N . TYR E 1 118 ? 43.428 29.906 68.273 1.00 70.80 317 TYR E N 1
ATOM 3739 C CA . TYR E 1 118 ? 42.976 30.877 67.288 1.00 73.32 317 TYR E CA 1
ATOM 3740 C C . TYR E 1 118 ? 43.195 30.290 65.904 1.00 63.63 317 TYR E C 1
ATOM 3741 O O . TYR E 1 118 ? 44.307 29.869 65.577 1.00 57.48 317 TYR E O 1
ATOM 3750 N N . THR E 1 119 ? 42.142 30.247 65.100 1.00 61.97 318 THR E N 1
ATOM 3751 C CA . THR E 1 119 ? 42.232 29.671 63.770 1.00 55.04 318 THR E CA 1
ATOM 3752 C C . THR E 1 119 ? 41.947 30.753 62.739 1.00 45.47 318 THR E C 1
ATOM 3753 O O . THR E 1 119 ? 41.122 31.639 62.960 1.00 52.59 318 THR E O 1
ATOM 3757 N N . GLU E 1 120 ? 42.649 30.678 61.617 1.00 47.06 319 GLU E N 1
ATOM 3758 C CA . GLU E 1 120 ? 42.545 31.686 60.585 1.00 44.70 319 GLU E CA 1
ATOM 3759 C C . GLU E 1 120 ? 42.435 31.018 59.217 1.00 41.30 319 GLU E C 1
ATOM 3760 O O . GLU E 1 120 ? 43.149 30.057 58.929 1.00 45.30 319 GLU E O 1
ATOM 3766 N N . TYR E 1 121 ? 41.524 31.525 58.389 1.00 40.36 320 TYR E N 1
ATOM 3767 C CA . TYR E 1 121 ? 41.291 30.990 57.051 1.00 43.76 320 TYR E CA 1
ATOM 3768 C C . TYR E 1 121 ? 41.467 32.124 56.049 1.00 37.60 320 TYR E C 1
ATOM 3769 O O . TYR E 1 121 ? 40.771 33.143 56.132 1.00 41.42 320 TYR E O 1
ATOM 3778 N N . VAL E 1 122 ? 42.396 31.952 55.114 1.00 38.81 321 VAL E N 1
ATOM 3779 C CA . VAL E 1 122 ? 42.724 32.989 54.144 1.00 39.52 321 VAL E CA 1
ATOM 3780 C C . VAL E 1 122 ? 41.960 32.712 52.859 1.00 34.42 321 VAL E C 1
ATOM 3781 O O . VAL E 1 122 ? 42.082 31.624 52.281 1.00 38.72 321 VAL E O 1
ATOM 3785 N N . PHE E 1 123 ? 41.206 33.696 52.396 1.00 35.42 322 PHE E N 1
ATOM 3786 C CA . PHE E 1 123 ? 40.508 33.619 51.122 1.00 36.15 322 PHE E CA 1
ATOM 3787 C C . PHE E 1 123 ? 41.106 34.608 50.143 1.00 38.22 322 PHE E C 1
ATOM 3788 O O . PHE E 1 123 ? 41.632 35.643 50.546 1.00 34.34 322 PHE E O 1
ATOM 3796 N N . CYS E 1 124 ? 40.978 34.291 48.854 1.00 37.08 323 CYS E N 1
ATOM 3797 C CA . CYS E 1 124 ? 41.539 35.096 47.779 1.00 38.08 323 CYS E CA 1
ATOM 3798 C C . CYS E 1 124 ? 40.569 35.096 46.607 1.00 37.66 323 CYS E C 1
ATOM 3799 O O . CYS E 1 124 ? 40.022 34.053 46.246 1.00 41.20 323 CYS E O 1
ATOM 3802 N N . ARG E 1 125 ? 40.354 36.263 46.011 1.00 37.35 324 ARG E N 1
ATOM 3803 C CA . ARG E 1 125 ? 39.646 36.352 44.740 1.00 36.17 324 ARG E CA 1
ATOM 3804 C C . ARG E 1 125 ? 40.633 36.860 43.699 1.00 38.37 324 ARG E C 1
ATOM 3805 O O . ARG E 1 125 ? 41.252 37.910 43.893 1.00 41.11 324 ARG E O 1
ATOM 3813 N N . GLU E 1 126 ? 40.788 36.107 42.611 1.00 38.85 325 GLU E N 1
ATOM 3814 C CA . GLU E 1 126 ? 41.765 36.414 41.562 1.00 48.42 325 GLU E CA 1
ATOM 3815 C C . GLU E 1 126 ? 41.326 37.580 40.715 1.00 58.46 325 GLU E C 1
ATOM 3816 O O . GLU E 1 126 ? 40.134 37.872 40.655 1.00 55.35 325 GLU E O 1
#

Nearest PDB structures (foldseek):
  6qzl-assembly1_C  TM=1.010E+00  e=1.083E-20  Homo sapiens
  6qzl-assembly1_A  TM=9.752E-01  e=1.672E-16  Homo sapiens
  6qzl-assembly1_B  TM=9.802E-01  e=1.983E-16  Homo sapiens
  6m8s-assembly1_O  TM=9.588E-01  e=1.529E-15  Homo sapiens
  6qb7-assembly1_D  TM=9.188E-01  e=2.922E-14  Homo sapiens

Secondary structure (DSSP, 8-state):
-TT-EEEEEEEEEEEE----S-EEEEEEHHHHHHHHGGGEE-TTS-S--TTSEEEEEEES---HHHHHHHHHHTT-EEEEEEEEEEEE--EEEEEEEEEEEE-/-TT-EEEEEEEEEE----S-EEEEEEHHHHHHHHGGGEE-TTS-S--TTSEEEEEEES---HHHHHHHHHHTT-EEEEEEEEE----EEEEEEEEEE-/---EEEEEEEEEE--PPPP--EEEEEEHHHHHHHHGGGEE-TTS-S--TTSEEEEEEESS--HHHHHHHHHHTT-EEEEEEEEEE----EEEEEEEEEE-/-TT-EEEEEEEEE--------EEEEEEHHHHHHHHGGGEE-TTS-S--TTSEEEEEEES---HHHHHHHHHHTT-EEEEEEEEE--EEEEEEEEE-/--S-EEEEEEEEE------EEEEEEHHHHHHHHGGGEE-------SEEEEEEES---HHHHHHHHHHTT-EEEEEEEEE----EEEEEEEEE-